Protein 1E3I (pdb70)

B-factor: mean 27.37, std 9.39, range [6.97, 56.11]

Nearest PDB structures (foldseek):
  1e3i-assembly1_B  TM=9.984E-01  e=9.859E-83  Mus musculus
  1e3l-assembly1_B  TM=9.983E-01  e=1.122E-79  Mus musculus
  1u3w-assembly1_B  TM=9.673E-01  e=2.196E-55  Homo sapiens
  8adh-assembly1_A  TM=9.679E-01  e=8.438E-55  Equus caballus
  1a72-assembly1_A-2  TM=9.686E-01  e=1.497E-53  Equus caballus

Foldseek 3Di:
DAAQAWDWFWFWKDQAAPDFTDTATKTFGHEAPQKFKWQWFKFWDDVLQVVQNHPVDDHDPGAQGGFQFKTFTNQYHPPDDVHGGLFIKAFALAFQPCPDPQNPDLQFLHDPVWDDDQCLFHTLQDDPVRAHRIDGPNDGHTYTSQHRSRISMGMGGNRGMAGADSPFDRLQLSCLRFQLLLQLLCQCPVQNQAAQFEEEEEDQFSNSLSVQLNNVLRHHPAYEYEYLDVVSVVLSVVSHHPHYDHCVPDPDQVLVVLCVVVVAATQEYEYPPADQSSLASQQSRFHFQAREYEYRDHPDSDYDDDPVRVVRHYYYYYDDSSRDNPHVCSNVVSVCVVVVSDDSVSNEDEEEESNCVSVSVVCVVVPVHRIYMYGD/DDWDWWWFWKAAAAPDGTDIATKTFAAEAPQKFKWQFFKFWDDVLQVCQNHPVDDHDPGAQGGFQFKTFTCQYHPPDDQHGGLFIKAFALAFQPVPDDQNVDPVFLHDPQWDDPQRLQHTLQDAPVRAARIDGPNDGHTYTSQGSNRISMHMGGNRGMAGADSPFDRQQLSCLRFQLLLLLLCQCPPQVAAAQFEEEFEDQFSNSLSVLLNNVLNHHPAYEYEDLDPVSVVLSVVRHHPHYYHCVPDPDRVLVVLCVVVVAAGQEYEYPPADQSSLVSQLSRAHFQAREYEYRDHPDSDYDDDPVRVVRHYYYYYTDSSRDNPHVCSNVVSVCVVVPVDDSVSQEDEEEASNCNVVSVVCVVVVNHRIYMYGD

Organism: Mus musculus (NCBI:txid10090)

InterPro domains:
  IPR002328 Alcohol dehydrogenase, zinc-type, conserved site [PS00059] (67-81)
  IPR011032 GroES-like superfamily [SSF50129] (3-190)
  IPR011032 GroES-like superfamily [SSF50129] (327-377)
  IPR013149 Alcohol dehydrogenase-like, C-terminal [PF00107] (208-329)
  IPR013154 Alcohol dehydrogenase-like, N-terminal [PF08240] (36-166)
  IPR036291 NAD(P)-binding domain superfamily [SSF51735] (176-325)

CATH classification: 3.90.180.10 (+1 more: 3.40.50.720)

Structure (mmCIF, N/CA/C/O backbone):
data_1E3I
#
_entry.id   1E3I
#
_cell.length_a   79.253
_cell.length_b   81.070
_cell.length_c   102.187
_cell.angle_alpha   90.00
_cell.angle_beta   90.00
_cell.angle_gamma   90.00
#
_symmetry.space_group_name_H-M   'P 21 21 21'
#
loop_
_entity.id
_entity.type
_entity.pdbx_description
1 polymer 'ALCOHOL DEHYDROGENASE, CLASS II'
2 non-polymer '1,4-DIHYDRONICOTINAMIDE ADENINE DINUCLEOTIDE'
3 non-polymer CYCLOHEXYLFORMAMIDE
4 non-polymer 'ZINC ION'
5 water water
#
loop_
_atom_site.group_PDB
_atom_site.id
_atom_site.type_symbol
_atom_site.label_atom_id
_atom_site.label_alt_id
_atom_site.label_comp_id
_atom_site.label_asym_id
_atom_site.label_entity_id
_atom_site.label_seq_id
_atom_site.pdbx_PDB_ins_code
_atom_site.Cartn_x
_atom_site.Cartn_y
_atom_site.Cartn_z
_atom_site.occupancy
_atom_site.B_iso_or_equiv
_atom_site.auth_seq_id
_atom_site.auth_comp_id
_atom_site.auth_asym_id
_atom_site.auth_atom_id
_atom_site.pdbx_PDB_model_num
ATOM 1 N N . GLY A 1 1 ? 89.031 35.444 -9.460 1.00 49.20 1 GLY A N 1
ATOM 2 C CA . GLY A 1 1 ? 88.856 36.259 -8.227 1.00 48.37 1 GLY A CA 1
ATOM 3 C C . GLY A 1 1 ? 87.910 37.411 -8.484 1.00 48.02 1 GLY A C 1
ATOM 4 O O . GLY A 1 1 ? 87.653 38.242 -7.611 1.00 47.26 1 GLY A O 1
ATOM 5 N N . THR A 1 2 ? 87.391 37.458 -9.703 1.00 47.89 2 THR A N 1
ATOM 6 C CA . THR A 1 2 ? 86.469 38.511 -10.098 1.00 47.66 2 THR A CA 1
ATOM 7 C C . THR A 1 2 ? 85.116 38.283 -9.435 1.00 48.00 2 THR A C 1
ATOM 8 O O . THR A 1 2 ? 84.714 37.146 -9.172 1.00 48.25 2 THR A O 1
ATOM 12 N N . GLN A 1 3 ? 84.429 39.387 -9.162 1.00 47.84 3 GLN A N 1
ATOM 13 C CA . GLN A 1 3 ? 83.130 39.363 -8.517 1.00 48.40 3 GLN A CA 1
ATOM 14 C C . GLN A 1 3 ? 82.100 38.585 -9.316 1.00 47.84 3 GLN A C 1
ATOM 15 O O . GLN A 1 3 ? 82.106 38.615 -10.547 1.00 48.90 3 GLN A O 1
ATOM 21 N N . GLY A 1 4 ? 81.212 37.894 -8.610 1.00 47.33 4 GLY A N 1
ATOM 22 C CA . GLY A 1 4 ? 80.170 37.127 -9.265 1.00 46.06 4 GLY A CA 1
ATOM 23 C C . GLY A 1 4 ? 80.612 35.739 -9.678 1.00 45.69 4 GLY A C 1
ATOM 24 O O . GLY A 1 4 ? 79.788 34.842 -9.853 1.00 44.82 4 GLY A O 1
ATOM 25 N N . LYS A 1 5 ? 81.918 35.557 -9.830 1.00 45.21 5 LYS A N 1
ATOM 26 C CA . LYS A 1 5 ? 82.443 34.265 -10.236 1.00 44.24 5 LYS A CA 1
ATOM 27 C C . LYS A 1 5 ? 82.962 33.480 -9.048 1.00 43.19 5 LYS A C 1
ATOM 28 O O . LYS A 1 5 ? 83.364 34.056 -8.038 1.00 43.96 5 LYS A O 1
ATOM 34 N N . VAL A 1 6 ? 82.937 32.158 -9.170 1.00 41.73 6 VAL A N 1
ATOM 35 C CA . VAL A 1 6 ? 83.430 31.282 -8.118 1.00 39.35 6 VAL A CA 1
ATOM 36 C C . VAL A 1 6 ? 84.947 31.422 -8.090 1.00 38.97 6 VAL A C 1
ATOM 37 O O . VAL A 1 6 ? 85.580 31.570 -9.135 1.00 39.04 6 VAL A O 1
ATOM 41 N N . ILE A 1 7 ? 85.527 31.390 -6.895 1.00 37.88 7 ILE A N 1
ATOM 42 C CA . ILE A 1 7 ? 86.971 31.511 -6.766 1.00 37.02 7 ILE A CA 1
ATOM 43 C C . ILE A 1 7 ? 87.610 30.187 -6.373 1.00 36.42 7 ILE A C 1
ATOM 44 O O . ILE A 1 7 ? 87.086 29.449 -5.540 1.00 36.02 7 ILE A O 1
ATOM 49 N N . LYS A 1 8 ? 88.741 29.887 -7.000 1.00 36.73 8 LYS A N 1
ATOM 50 C CA . LYS A 1 8 ? 89.491 28.679 -6.700 1.00 35.72 8 LYS A CA 1
ATOM 51 C C . LYS A 1 8 ? 90.730 29.180 -5.987 1.00 35.13 8 LYS A C 1
ATOM 52 O O . LYS A 1 8 ? 91.419 30.076 -6.481 1.00 35.13 8 LYS A O 1
ATOM 58 N N . CYS A 1 9 ? 91.004 28.626 -4.814 1.00 35.01 9 CYS A N 1
ATOM 59 C CA . CYS A 1 9 ? 92.159 29.061 -4.044 1.00 34.70 9 CYS A CA 1
ATOM 60 C C . CYS A 1 9 ? 92.549 28.007 -3.034 1.00 34.25 9 CYS A C 1
ATOM 61 O O . CYS A 1 9 ? 91.809 27.051 -2.800 1.00 35.12 9 CYS A O 1
ATOM 64 N N . LYS A 1 10 ? 93.713 28.192 -2.427 1.00 33.75 10 LYS A N 1
ATOM 65 C CA . LYS A 1 10 ? 94.196 27.249 -1.430 1.00 34.52 10 LYS A CA 1
ATOM 66 C C . LYS A 1 10 ? 93.493 27.455 -0.094 1.00 33.17 10 LYS A C 1
ATOM 67 O O . LYS A 1 10 ? 93.129 28.572 0.266 1.00 34.11 10 LYS A O 1
ATOM 73 N N . ALA A 1 11 ? 93.293 26.365 0.631 1.00 33.49 11 ALA A N 1
ATOM 74 C CA . ALA A 1 11 ? 92.637 26.424 1.926 1.00 34.10 11 ALA A CA 1
ATOM 75 C C . ALA A 1 11 ? 92.989 25.176 2.709 1.00 33.86 11 ALA A C 1
ATOM 76 O O . ALA A 1 11 ? 93.268 24.130 2.124 1.00 34.45 11 ALA A O 1
ATOM 78 N N . ALA A 1 12 ? 92.988 25.288 4.030 1.00 33.83 12 ALA A N 1
ATOM 79 C CA . ALA A 1 12 ? 93.290 24.150 4.879 1.00 34.15 12 ALA A CA 1
ATOM 80 C C . ALA A 1 12 ? 91.963 23.549 5.307 1.00 34.43 12 ALA A C 1
ATOM 81 O O . ALA A 1 12 ? 91.148 24.216 5.947 1.00 36.05 12 ALA A O 1
ATOM 83 N N . ILE A 1 13 ? 91.739 22.293 4.943 1.00 33.93 13 ILE A N 1
ATOM 84 C CA . ILE A 1 13 ? 90.498 21.626 5.299 1.00 34.73 13 ILE A CA 1
ATOM 85 C C . ILE A 1 13 ? 90.721 20.488 6.285 1.00 34.78 13 ILE A C 1
ATOM 86 O O . ILE A 1 13 ? 91.706 19.760 6.199 1.00 34.20 13 ILE A O 1
ATOM 91 N N . ALA A 1 14 ? 89.801 20.351 7.232 1.00 35.46 14 ALA A N 1
ATOM 92 C CA . ALA A 1 14 ? 89.867 19.283 8.217 1.00 35.77 14 ALA A CA 1
ATOM 93 C C . ALA A 1 14 ? 88.789 18.290 7.797 1.00 36.64 14 ALA A C 1
ATOM 94 O O . ALA A 1 14 ? 87.619 18.452 8.142 1.00 37.26 14 ALA A O 1
ATOM 96 N N . TRP A 1 15 ? 89.178 17.273 7.034 1.00 37.88 15 TRP A N 1
ATOM 97 C CA . TRP A 1 15 ? 88.211 16.288 6.566 1.00 38.15 15 TRP A CA 1
ATOM 98 C C . TRP A 1 15 ? 87.567 15.495 7.693 1.00 38.84 15 TRP A C 1
ATOM 99 O O . TRP A 1 15 ? 86.462 14.978 7.538 1.00 39.96 15 TRP A O 1
ATOM 110 N N . LYS A 1 16 ? 88.253 15.404 8.827 1.00 39.73 16 LYS A N 1
ATOM 111 C CA . LYS A 1 16 ? 87.717 14.700 9.987 1.00 41.47 16 LYS A CA 1
ATOM 112 C C . LYS A 1 16 ? 88.532 14.961 11.245 1.00 42.76 16 LYS A C 1
ATOM 113 O O . LYS A 1 16 ? 89.657 15.459 11.183 1.00 43.54 16 LYS A O 1
ATOM 119 N N . THR A 1 17 ? 87.944 14.617 12.385 1.00 44.15 17 THR A N 1
ATOM 120 C CA . THR A 1 17 ? 88.567 14.825 13.686 1.00 45.56 17 THR A CA 1
ATOM 121 C C . THR A 1 17 ? 89.938 14.184 13.832 1.00 46.18 17 THR A C 1
ATOM 122 O O . THR A 1 17 ? 90.380 13.418 12.975 1.00 46.21 17 THR A O 1
ATOM 126 N N . GLY A 1 18 ? 90.596 14.510 14.940 1.00 46.53 18 GLY A N 1
ATOM 127 C CA . GLY A 1 18 ? 91.912 13.977 15.238 1.00 47.90 18 GLY A CA 1
ATOM 128 C C . GLY A 1 18 ? 92.830 13.815 14.045 1.00 48.33 18 GLY A C 1
ATOM 129 O O . GLY A 1 18 ? 93.598 12.859 13.985 1.00 48.66 18 GLY A O 1
ATOM 130 N N . SER A 1 19 ? 92.914 14.692 13.046 1.00 48.34 19 SER A N 1
ATOM 131 C CA . SER A 1 19 ? 93.754 14.616 11.858 1.00 48.08 19 SER A CA 1
ATOM 132 C C . SER A 1 19 ? 94.330 15.975 11.481 1.00 48.28 19 SER A C 1
ATOM 133 O O . SER A 1 19 ? 93.730 17.013 11.756 1.00 49.64 19 SER A O 1
ATOM 136 N N . PRO A 1 20 ? 95.425 15.825 10.881 1.00 47.17 20 PRO A N 1
ATOM 137 C CA . PRO A 1 20 ? 96.065 17.075 10.468 1.00 45.84 20 PRO A CA 1
ATOM 138 C C . PRO A 1 20 ? 95.325 17.688 9.287 1.00 45.56 20 PRO A C 1
ATOM 139 O O . PRO A 1 20 ? 94.717 16.976 8.490 1.00 46.06 20 PRO A O 1
ATOM 143 N N . LEU A 1 21 ? 95.316 19.223 9.191 1.00 43.71 21 LEU A N 1
ATOM 144 C CA . LEU A 1 21 ? 94.634 19.916 8.107 1.00 41.96 21 LEU A CA 1
ATOM 145 C C . LEU A 1 21 ? 95.283 19.628 6.756 1.00 41.32 21 LEU A C 1
ATOM 146 O O . LEU A 1 21 ? 96.503 19.481 6.665 1.00 40.55 21 LEU A O 1
ATOM 151 N N . CYS A 1 22 ? 94.464 19.549 5.710 1.00 40.91 22 CYS A N 1
ATOM 152 C CA . CYS A 1 22 ? 94.963 19.282 4.361 1.00 40.56 22 CYS A CA 1
ATOM 153 C C . CYS A 1 22 ? 94.865 20.506 3.458 1.00 39.89 22 CYS A C 1
ATOM 154 O O . CYS A 1 22 ? 93.800 21.116 3.336 1.00 40.35 22 CYS A O 1
ATOM 157 N N . ILE A 1 23 ? 95.979 20.863 2.827 1.00 38.74 23 ILE A N 1
ATOM 158 C CA . ILE A 1 23 ? 95.998 21.999 1.916 1.00 39.02 23 ILE A CA 1
ATOM 159 C C . ILE A 1 23 ? 95.313 21.569 0.625 1.00 40.17 23 ILE A C 1
ATOM 160 O O . ILE A 1 23 ? 95.870 20.798 -0.157 1.00 40.62 23 ILE A O 1
ATOM 165 N N . GLU A 1 24 ? 94.103 22.070 0.410 1.00 40.23 24 GLU A N 1
ATOM 166 C CA . GLU A 1 24 ? 93.330 21.728 -0.774 1.00 39.45 24 GLU A CA 1
ATOM 167 C C . GLU A 1 24 ? 93.044 22.959 -1.616 1.00 40.06 24 GLU A C 1
ATOM 168 O O . GLU A 1 24 ? 93.272 24.094 -1.186 1.00 39.35 24 GLU A O 1
ATOM 174 N N . GLU A 1 25 ? 92.553 22.722 -2.828 1.00 40.48 25 GLU A N 1
ATOM 175 C CA . GLU A 1 25 ? 92.167 23.804 -3.718 1.00 41.30 25 GLU A CA 1
ATOM 176 C C . GLU A 1 25 ? 90.651 23.770 -3.649 1.00 41.12 25 GLU A C 1
ATOM 177 O O . GLU A 1 25 ? 90.037 22.787 -4.066 1.00 41.54 25 GLU A O 1
ATOM 183 N N . ILE A 1 26 ? 90.042 24.822 -3.113 1.00 40.68 26 ILE A N 1
ATOM 184 C CA . ILE A 1 26 ? 88.591 24.841 -2.996 1.00 41.01 26 ILE A CA 1
ATOM 185 C C . ILE A 1 26 ? 87.927 25.899 -3.858 1.00 40.57 26 ILE A C 1
ATOM 186 O O . ILE A 1 26 ? 88.583 26.796 -4.391 1.00 41.06 26 ILE A O 1
ATOM 191 N N . GLU A 1 27 ? 86.613 25.772 -3.997 1.00 40.43 27 GLU A N 1
ATOM 192 C CA . GLU A 1 27 ? 85.824 26.711 -4.772 1.00 39.10 27 GLU A CA 1
ATOM 193 C C . GLU A 1 27 ? 85.057 27.559 -3.772 1.00 37.91 27 GLU A C 1
ATOM 194 O O . GLU A 1 27 ? 84.269 27.036 -2.983 1.00 38.05 27 GLU A O 1
ATOM 200 N N . VAL A 1 28 ? 85.301 28.862 -3.790 1.00 36.25 28 VAL A N 1
ATOM 201 C CA . VAL A 1 28 ? 84.607 29.767 -2.886 1.00 34.82 28 VAL A CA 1
ATOM 202 C C . VAL A 1 28 ? 83.532 30.506 -3.668 1.00 34.96 28 VAL A C 1
ATOM 203 O O . VAL A 1 28 ? 83.834 31.384 -4.474 1.00 36.52 28 VAL A O 1
ATOM 207 N N . SER A 1 29 ? 82.278 30.138 -3.430 1.00 33.51 29 SER A N 1
ATOM 208 C CA . SER A 1 29 ? 81.153 30.764 -4.114 1.00 33.30 29 SER A CA 1
ATOM 209 C C . SER A 1 29 ? 81.108 32.263 -3.832 1.00 33.21 29 SER A C 1
ATOM 210 O O . SER A 1 29 ? 81.715 32.749 -2.870 1.00 32.74 29 SER A O 1
ATOM 213 N N . PRO A 1 30 ? 80.409 33.022 -4.689 1.00 32.44 30 PRO A N 1
ATOM 214 C CA . PRO A 1 30 ? 80.306 34.468 -4.485 1.00 31.24 30 PRO A CA 1
ATOM 215 C C . PRO A 1 30 ? 79.339 34.729 -3.331 1.00 30.43 30 PRO A C 1
ATOM 216 O O . PRO A 1 30 ? 78.505 33.881 -3.002 1.00 29.66 30 PRO A O 1
ATOM 220 N N . PRO A 1 31 ? 79.440 35.902 -2.697 1.00 29.33 31 PRO A N 1
ATOM 221 C CA . PRO A 1 31 ? 78.558 36.234 -1.576 1.00 29.17 31 PRO A CA 1
ATOM 222 C C . PRO A 1 31 ? 77.098 36.453 -1.967 1.00 28.84 31 PRO A C 1
ATOM 223 O O . PRO A 1 31 ? 76.807 37.078 -2.985 1.00 28.53 31 PRO A O 1
ATOM 227 N N . LYS A 1 32 ? 76.184 35.935 -1.155 1.00 27.72 32 LYS A N 1
ATOM 228 C CA . LYS A 1 32 ? 74.765 36.128 -1.411 1.00 28.15 32 LYS A CA 1
ATOM 229 C C . LYS A 1 32 ? 74.365 37.406 -0.679 1.00 27.28 32 LYS A C 1
ATOM 230 O O . LYS A 1 32 ? 75.237 38.147 -0.222 1.00 25.51 32 LYS A O 1
ATOM 236 N N . ALA A 1 33 ? 73.065 37.671 -0.570 1.00 26.29 33 ALA A N 1
ATOM 237 C CA . ALA A 1 33 ? 72.590 38.877 0.100 1.00 26.14 33 ALA A CA 1
ATOM 238 C C . ALA A 1 33 ? 73.081 38.973 1.544 1.00 25.50 33 ALA A C 1
ATOM 239 O O . ALA A 1 33 ? 73.015 38.002 2.297 1.00 24.11 33 ALA A O 1
ATOM 241 N N . CYS A 1 34 ? 73.571 40.150 1.919 1.00 25.29 34 CYS A N 1
ATOM 242 C CA . CYS A 1 34 ? 74.061 40.398 3.269 1.00 26.56 34 CYS A CA 1
ATOM 243 C C . CYS A 1 34 ? 75.339 39.629 3.616 1.00 25.70 34 CYS A C 1
ATOM 244 O O . CYS A 1 34 ? 75.621 39.373 4.787 1.00 26.36 34 CYS A O 1
ATOM 247 N N . GLU A 1 35 ? 76.108 39.260 2.598 1.00 23.44 35 GLU A N 1
ATOM 248 C CA . GLU A 1 35 ? 77.359 38.548 2.819 1.00 22.67 35 GLU A CA 1
ATOM 249 C C . GLU A 1 35 ? 78.484 39.340 2.178 1.00 22.44 35 GLU A C 1
ATOM 250 O O . GLU A 1 35 ? 78.244 40.201 1.332 1.00 23.25 35 GLU A O 1
ATOM 256 N N . VAL A 1 36 ? 79.709 39.056 2.600 1.00 21.15 36 VAL A N 1
ATOM 257 C CA . VAL A 1 36 ? 80.879 39.730 2.063 1.00 20.76 36 VAL A CA 1
ATOM 258 C C . VAL A 1 36 ? 81.976 38.700 1.834 1.00 21.75 36 VAL A C 1
ATOM 259 O O . VAL A 1 36 ? 82.255 37.877 2.710 1.00 21.88 36 VAL A O 1
ATOM 263 N N . ARG A 1 37 ? 82.576 38.722 0.648 1.00 21.34 37 ARG A N 1
ATOM 264 C CA . ARG A 1 37 ? 83.657 37.793 0.370 1.00 21.92 37 ARG A CA 1
ATOM 265 C C . ARG A 1 37 ? 84.946 38.540 0.632 1.00 22.15 37 ARG A C 1
ATOM 266 O O . ARG A 1 37 ? 85.174 39.630 0.103 1.00 21.70 37 ARG A O 1
ATOM 274 N N . ILE A 1 38 ? 85.791 37.941 1.455 1.00 23.71 38 ILE A N 1
ATOM 275 C CA . ILE A 1 38 ? 87.035 38.566 1.850 1.00 24.26 38 ILE A CA 1
ATOM 276 C C . ILE A 1 38 ? 88.269 37.809 1.389 1.00 24.52 38 ILE A C 1
ATOM 277 O O . ILE A 1 38 ? 88.272 36.577 1.325 1.00 23.94 38 ILE A O 1
ATOM 282 N N . GLN A 1 39 ? 89.310 38.561 1.054 1.00 25.91 39 GLN A N 1
ATOM 283 C CA . GLN A 1 39 ? 90.580 37.960 0.687 1.00 26.06 39 GLN A CA 1
ATOM 284 C C . GLN A 1 39 ? 91.308 37.987 2.023 1.00 25.45 39 GLN A C 1
ATOM 285 O O . GLN A 1 39 ? 91.613 39.063 2.544 1.00 26.01 39 GLN A O 1
ATOM 291 N N . VAL A 1 40 ? 91.551 36.817 2.597 1.00 24.93 40 VAL A N 1
ATOM 292 C CA . VAL A 1 40 ? 92.247 36.749 3.870 1.00 24.76 40 VAL A CA 1
ATOM 293 C C . VAL A 1 40 ? 93.724 37.053 3.642 1.00 24.54 40 VAL A C 1
ATOM 294 O O . VAL A 1 40 ? 94.397 36.351 2.889 1.00 25.60 40 VAL A O 1
ATOM 298 N N . ILE A 1 41 ? 94.218 38.108 4.283 1.00 22.56 41 ILE A N 1
ATOM 299 C CA . ILE A 1 41 ? 95.615 38.507 4.145 1.00 22.90 41 ILE A CA 1
ATOM 300 C C . ILE A 1 41 ? 96.498 37.780 5.153 1.00 21.41 41 ILE A C 1
ATOM 301 O O . ILE A 1 41 ? 97.544 37.233 4.794 1.00 21.48 41 ILE A O 1
ATOM 306 N N . ALA A 1 42 ? 96.074 37.781 6.414 1.00 20.48 42 ALA A N 1
ATOM 307 C CA . ALA A 1 42 ? 96.825 37.122 7.479 1.00 19.30 42 ALA A CA 1
ATOM 308 C C . ALA A 1 42 ? 95.862 36.445 8.443 1.00 18.57 42 ALA A C 1
ATOM 309 O O . ALA A 1 42 ? 94.775 36.956 8.706 1.00 17.11 42 ALA A O 1
ATOM 311 N N . THR A 1 43 ? 96.259 35.288 8.960 1.00 19.15 43 THR A N 1
ATOM 312 C CA . THR A 1 43 ? 95.420 34.556 9.900 1.00 18.57 43 THR A CA 1
ATOM 313 C C . THR A 1 43 ? 96.289 33.831 10.931 1.00 19.51 43 THR A C 1
ATOM 314 O O . THR A 1 43 ? 97.406 33.401 10.624 1.00 19.04 43 THR A O 1
ATOM 318 N N . CYS A 1 44 ? 95.785 33.717 12.158 1.00 20.74 44 CYS A N 1
ATOM 319 C CA . CYS A 1 44 ? 96.509 33.030 13.222 1.00 20.96 44 CYS A CA 1
ATOM 320 C C . CYS A 1 44 ? 95.750 31.781 13.609 1.00 21.78 44 CYS A C 1
ATOM 321 O O . CYS A 1 44 ? 94.585 31.625 13.265 1.00 23.60 44 CYS A O 1
ATOM 324 N N . VAL A 1 45 ? 96.417 30.890 14.329 1.00 22.82 45 VAL A N 1
ATOM 325 C CA . VAL A 1 45 ? 95.769 29.677 14.796 1.00 23.68 45 VAL A CA 1
ATOM 326 C C . VAL A 1 45 ? 95.444 29.892 16.266 1.00 23.93 45 VAL A C 1
ATOM 327 O O . VAL A 1 45 ? 96.323 30.216 17.067 1.00 24.58 45 VAL A O 1
ATOM 331 N N . CYS A 1 46 ? 93.971 29.881 16.613 1.00 24.04 46 CYS A N 1
ATOM 332 C CA . CYS A 1 46 ? 93.521 30.037 17.985 1.00 23.92 46 CYS A CA 1
ATOM 333 C C . CYS A 1 46 ? 93.224 28.655 18.554 1.00 23.94 46 CYS A C 1
ATOM 334 O O . CYS A 1 46 ? 92.836 27.749 17.818 1.00 24.92 46 CYS A O 1
ATOM 337 N N . PRO A 1 47 ? 93.612 28.325 19.864 1.00 24.48 47 PRO A N 1
ATOM 338 C CA . PRO A 1 47 ? 93.336 27.008 20.445 1.00 25.05 47 PRO A CA 1
ATOM 339 C C . PRO A 1 47 ? 91.930 26.489 20.160 1.00 24.94 47 PRO A C 1
ATOM 340 O O . PRO A 1 47 ? 91.700 25.283 20.170 1.00 25.55 47 PRO A O 1
ATOM 344 N N . THR A 1 48 ? 90.991 27.392 19.890 1.00 23.33 48 THR A N 1
ATOM 345 C CA . THR A 1 48 ? 89.624 26.969 19.607 1.00 23.14 48 THR A CA 1
ATOM 346 C C . THR A 1 48 ? 89.541 26.255 18.263 1.00 23.42 48 THR A C 1
ATOM 347 O O . THR A 1 48 ? 88.675 25.403 18.057 1.00 23.63 48 THR A O 1
ATOM 351 N N . ASP A 1 49 ? 90.441 26.600 17.348 1.00 22.47 49 ASP A N 1
ATOM 352 C CA . ASP A 1 49 ? 90.468 25.948 16.044 1.00 23.76 49 ASP A CA 1
ATOM 353 C C . ASP A 1 49 ? 90.987 24.527 16.246 1.00 25.51 49 ASP A C 1
ATOM 354 O O . ASP A 1 49 ? 90.437 23.568 15.709 1.00 25.80 49 ASP A O 1
ATOM 359 N N . ILE A 1 50 ? 92.063 24.412 17.018 1.00 26.71 50 ILE A N 1
ATOM 360 C CA . ILE A 1 50 ? 92.669 23.121 17.306 1.00 29.96 50 ILE A CA 1
ATOM 361 C C . ILE A 1 50 ? 91.652 22.275 18.053 1.00 31.25 50 ILE A C 1
ATOM 362 O O . ILE A 1 50 ? 91.435 21.110 17.723 1.00 31.43 50 ILE A O 1
ATOM 367 N N . ASN A 1 51 ? 91.028 22.880 19.059 1.00 32.94 51 ASN A N 1
ATOM 368 C CA . ASN A 1 51 ? 90.017 22.206 19.860 1.00 35.39 51 ASN A CA 1
ATOM 369 C C . ASN A 1 51 ? 89.018 21.458 18.988 1.00 35.68 51 ASN A C 1
ATOM 370 O O . ASN A 1 51 ? 88.591 20.361 19.333 1.00 38.42 51 ASN A O 1
ATOM 375 N N . ALA A 1 52 ? 88.657 22.056 17.858 1.00 35.68 52 ALA A N 1
ATOM 376 C CA . ALA A 1 52 ? 87.702 21.452 16.939 1.00 36.17 52 ALA A CA 1
ATOM 377 C C . ALA A 1 52 ? 88.185 20.118 16.368 1.00 36.19 52 ALA A C 1
ATOM 378 O O . ALA A 1 52 ? 87.374 19.279 15.979 1.00 36.11 52 ALA A O 1
ATOM 380 N N . THR A 1 53 ? 89.500 19.923 16.315 1.00 38.18 53 THR A N 1
ATOM 381 C CA . THR A 1 53 ? 90.060 18.682 15.783 1.00 40.32 53 THR A CA 1
ATOM 382 C C . THR A 1 53 ? 90.231 17.634 16.879 1.00 41.45 53 THR A C 1
ATOM 383 O O . THR A 1 53 ? 90.862 16.599 16.667 1.00 42.31 53 THR A O 1
ATOM 387 N N . ASP A 1 54 ? 89.663 17.905 18.048 1.00 42.38 54 ASP A N 1
ATOM 388 C CA . ASP A 1 54 ? 89.761 16.989 19.178 1.00 44.22 54 ASP A CA 1
ATOM 389 C C . ASP A 1 54 ? 88.611 15.979 19.177 1.00 45.30 54 ASP A C 1
ATOM 390 O O . ASP A 1 54 ? 87.443 16.355 19.259 1.00 45.83 54 ASP A O 1
ATOM 395 N N . PRO A 1 55 ? 88.934 14.679 19.073 1.00 46.54 55 PRO A N 1
ATOM 396 C CA . PRO A 1 55 ? 87.924 13.613 19.062 1.00 46.98 55 PRO A CA 1
ATOM 397 C C . PRO A 1 55 ? 87.001 13.667 20.277 1.00 47.28 55 PRO A C 1
ATOM 398 O O . PRO A 1 55 ? 85.813 13.361 20.185 1.00 48.83 55 PRO A O 1
ATOM 402 N N . LYS A 1 56 ? 87.560 14.062 21.414 1.00 47.34 56 LYS A N 1
ATOM 403 C CA . LYS A 1 56 ? 86.807 14.162 22.659 1.00 47.43 56 LYS A CA 1
ATOM 404 C C . LYS A 1 56 ? 85.764 15.281 22.616 1.00 47.17 56 LYS A C 1
ATOM 405 O O . LYS A 1 56 ? 84.833 15.302 23.424 1.00 47.56 56 LYS A O 1
ATOM 411 N N . LYS A 1 57 ? 85.921 16.209 21.676 1.00 46.32 57 LYS A N 1
ATOM 412 C CA . LYS A 1 57 ? 84.999 17.338 21.551 1.00 45.31 57 LYS A CA 1
ATOM 413 C C . LYS A 1 57 ? 84.050 17.196 20.363 1.00 45.16 57 LYS A C 1
ATOM 414 O O . LYS A 1 57 ? 84.351 16.494 19.398 1.00 44.98 57 LYS A O 1
ATOM 420 N N . LYS A 1 58 ? 82.903 17.867 20.443 1.00 45.02 58 LYS A N 1
ATOM 421 C CA . LYS A 1 58 ? 81.913 17.838 19.367 1.00 44.75 58 LYS A CA 1
ATOM 422 C C . LYS A 1 58 ? 82.337 18.791 18.259 1.00 43.88 58 LYS A C 1
ATOM 423 O O . LYS A 1 58 ? 82.801 19.898 18.531 1.00 44.75 58 LYS A O 1
ATOM 429 N N . ALA A 1 59 ? 82.168 18.366 17.011 1.00 42.15 59 ALA A N 1
ATOM 430 C CA . ALA A 1 59 ? 82.537 19.201 15.871 1.00 40.27 59 ALA A CA 1
ATOM 431 C C . ALA A 1 59 ? 81.900 18.693 14.580 1.00 39.65 59 ALA A C 1
ATOM 432 O O . ALA A 1 59 ? 81.357 17.586 14.535 1.00 39.36 59 ALA A O 1
ATOM 434 N N . LEU A 1 60 ? 81.967 19.510 13.533 1.00 37.93 60 LEU A N 1
ATOM 435 C CA . LEU A 1 60 ? 81.403 19.146 12.241 1.00 36.45 60 LEU A CA 1
ATOM 436 C C . LEU A 1 60 ? 82.509 19.047 11.198 1.00 36.21 60 LEU A C 1
ATOM 437 O O . LEU A 1 60 ? 83.449 19.845 11.200 1.00 34.76 60 LEU A O 1
ATOM 442 N N . PHE A 1 61 ? 82.391 18.060 10.313 1.00 36.27 61 PHE A N 1
ATOM 443 C CA . PHE A 1 61 ? 83.380 17.830 9.262 1.00 35.43 61 PHE A CA 1
ATOM 444 C C . PHE A 1 61 ? 82.714 17.451 7.943 1.00 35.47 61 PHE A C 1
ATOM 445 O O . PHE A 1 61 ? 81.614 16.898 7.933 1.00 36.24 61 PHE A O 1
ATOM 453 N N . PRO A 1 62 ? 83.363 17.768 6.811 1.00 35.18 62 PRO A N 1
ATOM 454 C CA . PRO A 1 62 ? 84.648 18.468 6.738 1.00 34.52 62 PRO A CA 1
ATOM 455 C C . PRO A 1 62 ? 84.399 19.948 6.995 1.00 33.43 62 PRO A C 1
ATOM 456 O O . PRO A 1 62 ? 83.287 20.437 6.781 1.00 33.00 62 PRO A O 1
ATOM 460 N N . VAL A 1 63 ? 85.425 20.664 7.439 1.00 32.54 63 VAL A N 1
ATOM 461 C CA . VAL A 1 63 ? 85.251 22.078 7.735 1.00 29.74 63 VAL A CA 1
ATOM 462 C C . VAL A 1 63 ? 86.491 22.925 7.511 1.00 29.16 63 VAL A C 1
ATOM 463 O O . VAL A 1 63 ? 87.624 22.454 7.656 1.00 28.85 63 VAL A O 1
ATOM 467 N N . VAL A 1 64 ? 86.260 24.180 7.142 1.00 27.74 64 VAL A N 1
ATOM 468 C CA . VAL A 1 64 ? 87.342 25.128 6.948 1.00 26.38 64 VAL A CA 1
ATOM 469 C C . VAL A 1 64 ? 87.435 25.880 8.270 1.00 26.75 64 VAL A C 1
ATOM 470 O O . VAL A 1 64 ? 86.656 26.799 8.526 1.00 28.22 64 VAL A O 1
ATOM 474 N N . LEU A 1 65 ? 88.373 25.471 9.117 1.00 25.72 65 LEU A N 1
ATOM 475 C CA . LEU A 1 65 ? 88.556 26.104 10.417 1.00 25.49 65 LEU A CA 1
ATOM 476 C C . LEU A 1 65 ? 89.146 27.508 10.293 1.00 24.88 65 LEU A C 1
ATOM 477 O O . LEU A 1 65 ? 89.252 28.048 9.191 1.00 26.37 65 LEU A O 1
ATOM 482 N N . GLY A 1 66 ? 89.523 28.089 11.433 1.00 23.66 66 GLY A N 1
ATOM 483 C CA . GLY A 1 66 ? 90.102 29.424 11.450 1.00 21.46 66 GLY A CA 1
ATOM 484 C C . GLY A 1 66 ? 89.080 30.537 11.649 1.00 19.58 66 GLY A C 1
ATOM 485 O O . GLY A 1 66 ? 88.025 30.525 11.018 1.00 18.14 66 GLY A O 1
ATOM 486 N N . HIS A 1 67 ? 89.380 31.496 12.525 1.00 16.78 67 HIS A N 1
ATOM 487 C CA . HIS A 1 67 ? 88.463 32.611 12.762 1.00 18.04 67 HIS A CA 1
ATOM 488 C C . HIS A 1 67 ? 89.149 33.896 13.224 1.00 18.04 67 HIS A C 1
ATOM 489 O O . HIS A 1 67 ? 88.484 34.905 13.435 1.00 19.66 67 HIS A O 1
ATOM 496 N N . GLU A 1 68 ? 90.471 33.856 13.386 1.00 20.07 68 GLU A N 1
ATOM 497 C CA . GLU A 1 68 ? 91.238 35.034 13.794 1.00 18.87 68 GLU A CA 1
ATOM 498 C C . GLU A 1 68 ? 92.038 35.485 12.576 1.00 19.52 68 GLU A C 1
ATOM 499 O O . GLU A 1 68 ? 93.019 34.841 12.204 1.00 17.89 68 GLU A O 1
ATOM 505 N N . CYS A 1 69 ? 91.627 36.591 11.957 1.00 16.49 69 CYS A N 1
ATOM 506 C CA . CYS A 1 69 ? 92.306 37.064 10.761 1.00 17.90 69 CYS A CA 1
ATOM 507 C C . CYS A 1 69 ? 91.927 38.490 10.388 1.00 16.26 69 CYS A C 1
ATOM 508 O O . CYS A 1 69 ? 91.101 39.126 11.038 1.00 13.65 69 CYS A O 1
ATOM 511 N N . ALA A 1 70 ? 92.534 38.968 9.310 1.00 16.53 70 ALA A N 1
ATOM 512 C CA . ALA A 1 70 ? 92.274 40.300 8.780 1.00 16.56 70 ALA A CA 1
ATOM 513 C C . ALA A 1 70 ? 92.456 40.178 7.266 1.00 18.31 70 ALA A C 1
ATOM 514 O O . ALA A 1 70 ? 93.247 39.352 6.797 1.00 19.41 70 ALA A O 1
ATOM 516 N N . GLY A 1 71 ? 91.719 40.976 6.502 1.00 17.44 71 GLY A N 1
ATOM 517 C CA . GLY A 1 71 ? 91.836 40.891 5.061 1.00 18.70 71 GLY A CA 1
ATOM 518 C C . GLY A 1 71 ? 91.266 42.074 4.302 1.00 21.69 71 GLY A C 1
ATOM 519 O O . GLY A 1 71 ? 91.025 43.147 4.865 1.00 21.19 71 GLY A O 1
ATOM 520 N N . ILE A 1 72 ? 91.050 41.862 3.009 1.00 21.18 72 ILE A N 1
ATOM 521 C CA . ILE A 1 72 ? 90.526 42.897 2.129 1.00 22.87 72 ILE A CA 1
ATOM 522 C C . ILE A 1 72 ? 89.261 42.406 1.443 1.00 24.41 72 ILE A C 1
ATOM 523 O O . ILE A 1 72 ? 89.202 41.269 0.971 1.00 23.59 72 ILE A O 1
ATOM 528 N N . VAL A 1 73 ? 88.246 43.262 1.396 1.00 23.55 73 VAL A N 1
ATOM 529 C CA . VAL A 1 73 ? 86.987 42.896 0.755 1.00 24.09 73 VAL A CA 1
ATOM 530 C C . VAL A 1 73 ? 87.209 42.694 -0.743 1.00 25.23 73 VAL A C 1
ATOM 531 O O . VAL A 1 73 ? 87.705 43.588 -1.434 1.00 25.95 73 VAL A O 1
ATOM 535 N N . GLU A 1 74 ? 86.846 41.514 -1.236 1.00 25.58 74 GLU A N 1
ATOM 536 C CA . GLU A 1 74 ? 86.984 41.195 -2.651 1.00 28.24 74 GLU A CA 1
ATOM 537 C C . GLU A 1 74 ? 85.664 41.472 -3.370 1.00 28.68 74 GLU A C 1
ATOM 538 O O . GLU A 1 74 ? 85.657 41.876 -4.529 1.00 29.33 74 GLU A O 1
ATOM 544 N N . SER A 1 75 ? 84.548 41.252 -2.676 1.00 28.97 75 SER A N 1
ATOM 545 C CA . SER A 1 75 ? 83.228 41.511 -3.248 1.00 29.75 75 SER A CA 1
ATOM 546 C C . SER A 1 75 ? 82.128 41.382 -2.200 1.00 30.42 75 SER A C 1
ATOM 547 O O . SER A 1 75 ? 82.281 40.676 -1.201 1.00 29.16 75 SER A O 1
ATOM 550 N N . VAL A 1 76 ? 81.017 42.073 -2.434 1.00 30.59 76 VAL A N 1
ATOM 551 C CA . VAL A 1 76 ? 79.890 42.034 -1.510 1.00 31.01 76 VAL A CA 1
ATOM 552 C C . VAL A 1 76 ? 78.619 41.556 -2.208 1.00 31.52 76 VAL A C 1
ATOM 553 O O . VAL A 1 76 ? 78.408 41.826 -3.390 1.00 31.76 76 VAL A O 1
ATOM 557 N N . GLY A 1 77 ? 77.785 40.830 -1.472 1.00 30.85 77 GLY A N 1
ATOM 558 C CA . GLY A 1 77 ? 76.553 40.323 -2.043 1.00 31.04 77 GLY A CA 1
ATOM 559 C C . GLY A 1 77 ? 75.564 41.429 -2.349 1.00 30.32 77 GLY A C 1
ATOM 560 O O . GLY A 1 77 ? 75.855 42.605 -2.129 1.00 29.51 77 GLY A O 1
ATOM 561 N N . PRO A 1 78 ? 74.384 41.081 -2.875 1.00 30.52 78 PRO A N 1
ATOM 562 C CA . PRO A 1 78 ? 73.358 42.075 -3.204 1.00 31.84 78 PRO A CA 1
ATOM 563 C C . PRO A 1 78 ? 72.858 42.779 -1.943 1.00 31.74 78 PRO A C 1
ATOM 564 O O . PRO A 1 78 ? 72.737 42.159 -0.889 1.00 31.09 78 PRO A O 1
ATOM 568 N N . GLY A 1 79 ? 72.583 44.073 -2.054 1.00 32.00 79 GLY A N 1
ATOM 569 C CA . GLY A 1 79 ? 72.082 44.821 -0.916 1.00 30.95 79 GLY A CA 1
ATOM 570 C C . GLY A 1 79 ? 73.106 45.295 0.099 1.00 30.43 79 GLY A C 1
ATOM 571 O O . GLY A 1 79 ? 72.744 45.955 1.074 1.00 31.32 79 GLY A O 1
ATOM 572 N N . VAL A 1 80 ? 74.377 44.962 -0.109 1.00 29.81 80 VAL A N 1
ATOM 573 C CA . VAL A 1 80 ? 75.423 45.385 0.822 1.00 26.88 80 VAL A CA 1
ATOM 574 C C . VAL A 1 80 ? 76.001 46.739 0.413 1.00 26.18 80 VAL A C 1
ATOM 575 O O . VAL A 1 80 ? 76.454 46.908 -0.717 1.00 25.71 80 VAL A O 1
ATOM 579 N N . THR A 1 81 ? 75.987 47.699 1.335 1.00 26.25 81 THR A N 1
ATOM 580 C CA . THR A 1 81 ? 76.509 49.035 1.051 1.00 27.90 81 THR A CA 1
ATOM 581 C C . THR A 1 81 ? 77.567 49.543 2.040 1.00 27.82 81 THR A C 1
ATOM 582 O O . THR A 1 81 ? 78.299 50.481 1.729 1.00 29.00 81 THR A O 1
ATOM 586 N N . ASN A 1 82 ? 77.651 48.938 3.223 1.00 28.43 82 ASN A N 1
ATOM 587 C CA . ASN A 1 82 ? 78.636 49.370 4.215 1.00 30.36 82 ASN A CA 1
ATOM 588 C C . ASN A 1 82 ? 80.029 48.814 3.933 1.00 29.77 82 ASN A C 1
ATOM 589 O O . ASN A 1 82 ? 81.007 49.205 4.567 1.00 30.92 82 ASN A O 1
ATOM 594 N N . PHE A 1 83 ? 80.112 47.905 2.971 1.00 29.41 83 PHE A N 1
ATOM 595 C CA . PHE A 1 83 ? 81.379 47.299 2.582 1.00 28.32 83 PHE A CA 1
ATOM 596 C C . PHE A 1 83 ? 81.497 47.367 1.062 1.00 28.62 83 PHE A C 1
ATOM 597 O O . PHE A 1 83 ? 80.494 47.275 0.353 1.00 28.39 83 PHE A O 1
ATOM 605 N N . LYS A 1 84 ? 82.719 47.546 0.570 1.00 27.83 84 LYS A N 1
ATOM 606 C CA . LYS A 1 84 ? 82.975 47.617 -0.867 1.00 27.93 84 LYS A CA 1
ATOM 607 C C . LYS A 1 84 ? 84.370 47.059 -1.127 1.00 27.90 84 LYS A C 1
ATOM 608 O O . LYS A 1 84 ? 85.228 47.101 -0.246 1.00 27.90 84 LYS A O 1
ATOM 614 N N . PRO A 1 85 ? 84.616 46.531 -2.340 1.00 27.94 85 PRO A N 1
ATOM 615 C CA . PRO A 1 85 ? 85.934 45.979 -2.657 1.00 27.68 85 PRO A CA 1
ATOM 616 C C . PRO A 1 85 ? 87.042 46.964 -2.293 1.00 27.19 85 PRO A C 1
ATOM 617 O O . PRO A 1 85 ? 86.929 48.161 -2.556 1.00 28.31 85 PRO A O 1
ATOM 621 N N . GLY A 1 86 ? 88.102 46.463 -1.668 1.00 26.49 86 GLY A N 1
ATOM 622 C CA . GLY A 1 86 ? 89.201 47.334 -1.293 1.00 25.83 86 GLY A CA 1
ATOM 623 C C . GLY A 1 86 ? 89.263 47.681 0.182 1.00 25.23 86 GLY A C 1
ATOM 624 O O . GLY A 1 86 ? 90.337 47.973 0.703 1.00 25.82 86 GLY A O 1
ATOM 625 N N . ASP A 1 87 ? 88.122 47.658 0.863 1.00 25.04 87 ASP A N 1
ATOM 626 C CA . ASP A 1 87 ? 88.103 47.974 2.286 1.00 24.71 87 ASP A CA 1
ATOM 627 C C . ASP A 1 87 ? 88.873 46.940 3.096 1.00 23.22 87 ASP A C 1
ATOM 628 O O . ASP A 1 87 ? 88.820 45.742 2.810 1.00 23.62 87 ASP A O 1
ATOM 633 N N . LYS A 1 88 ? 89.595 47.408 4.106 1.00 21.06 88 LYS A N 1
ATOM 634 C CA . LYS A 1 88 ? 90.313 46.498 4.990 1.00 21.47 88 LYS A CA 1
ATOM 635 C C . LYS A 1 88 ? 89.287 46.106 6.047 1.00 20.42 88 LYS A C 1
ATOM 636 O O . LYS A 1 88 ? 88.568 46.962 6.555 1.00 20.79 88 LYS A O 1
ATOM 642 N N . VAL A 1 89 ? 89.201 44.820 6.367 1.00 20.05 89 VAL A N 1
ATOM 643 C CA . VAL A 1 89 ? 88.236 44.363 7.359 1.00 18.11 89 VAL A CA 1
ATOM 644 C C . VAL A 1 89 ? 88.792 43.313 8.310 1.00 18.59 89 VAL A C 1
ATOM 645 O O . VAL A 1 89 ? 89.848 42.730 8.072 1.00 18.70 89 VAL A O 1
ATOM 649 N N . ILE A 1 90 ? 88.056 43.091 9.393 1.00 18.28 90 ILE A N 1
ATOM 650 C CA . ILE A 1 90 ? 88.400 42.090 10.395 1.00 18.51 90 ILE A CA 1
ATOM 651 C C . ILE A 1 90 ? 87.092 41.400 10.755 1.00 19.07 90 ILE A C 1
ATOM 652 O O . ILE A 1 90 ? 86.173 42.034 11.276 1.00 20.53 90 ILE A O 1
ATOM 657 N N . PRO A 1 91 ? 86.972 40.102 10.434 1.00 18.12 91 PRO A N 1
ATOM 658 C CA . PRO A 1 91 ? 85.752 39.362 10.752 1.00 17.74 91 PRO A CA 1
ATOM 659 C C . PRO A 1 91 ? 85.900 38.815 12.167 1.00 16.51 91 PRO A C 1
ATOM 660 O O . PRO A 1 91 ? 86.985 38.867 12.739 1.00 16.22 91 PRO A O 1
ATOM 664 N N . PHE A 1 92 ? 84.824 38.294 12.738 1.00 16.50 92 PHE A N 1
ATOM 665 C CA . PHE A 1 92 ? 84.898 37.756 14.090 1.00 15.09 92 PHE A CA 1
ATOM 666 C C . PHE A 1 92 ? 83.735 36.818 14.364 1.00 14.77 92 PHE A C 1
ATOM 667 O O . PHE A 1 92 ? 82.707 36.899 13.698 1.00 12.64 92 PHE A O 1
ATOM 675 N N . PHE A 1 93 ? 83.897 35.931 15.344 1.00 14.52 93 PHE A N 1
ATOM 676 C CA . PHE A 1 93 ? 82.847 34.977 15.677 1.00 14.05 93 PHE A CA 1
ATOM 677 C C . PHE A 1 93 ? 81.660 35.608 16.406 1.00 15.29 93 PHE A C 1
ATOM 678 O O . PHE A 1 93 ? 80.564 35.044 16.417 1.00 11.15 93 PHE A O 1
ATOM 686 N N . ALA A 1 94 ? 81.879 36.771 17.018 1.00 14.45 94 ALA A N 1
ATOM 687 C CA . ALA A 1 94 ? 80.822 37.474 17.758 1.00 14.69 94 ALA A CA 1
ATOM 688 C C . ALA A 1 94 ? 80.113 38.488 16.864 1.00 16.22 94 ALA A C 1
ATOM 689 O O . ALA A 1 94 ? 80.636 39.572 16.602 1.00 13.93 94 ALA A O 1
ATOM 691 N N . PRO A 1 95 ? 78.902 38.155 16.390 1.00 16.62 95 PRO A N 1
ATOM 692 C CA . PRO A 1 95 ? 78.181 39.089 15.525 1.00 17.53 95 PRO A CA 1
ATOM 693 C C . PRO A 1 95 ? 77.533 40.253 16.261 1.00 17.76 95 PRO A C 1
ATOM 694 O O . PRO A 1 95 ? 77.344 40.220 17.474 1.00 16.38 95 PRO A O 1
ATOM 698 N N . GLN A 1 96 ? 77.215 41.293 15.504 1.00 19.41 96 GLN A N 1
ATOM 699 C CA . GLN A 1 96 ? 76.540 42.457 16.043 1.00 20.89 96 GLN A CA 1
ATOM 700 C C . GLN A 1 96 ? 75.617 42.944 14.939 1.00 21.96 96 GLN A C 1
ATOM 701 O O . GLN A 1 96 ? 75.975 43.841 14.174 1.00 22.27 96 GLN A O 1
ATOM 707 N N . CYS A 1 97 ? 74.435 42.344 14.849 1.00 22.09 97 CYS A N 1
ATOM 708 C CA . CYS A 1 97 ? 73.482 42.734 13.821 1.00 22.50 97 CYS A CA 1
ATOM 709 C C . CYS A 1 97 ? 72.924 44.135 14.103 1.00 22.86 97 CYS A C 1
ATOM 710 O O . CYS A 1 97 ? 72.393 44.794 13.206 1.00 23.49 97 CYS A O 1
ATOM 713 N N . LYS A 1 98 ? 73.066 44.585 15.350 1.00 22.83 98 LYS A N 1
ATOM 714 C CA . LYS A 1 98 ? 72.597 45.902 15.766 1.00 22.31 98 LYS A CA 1
ATOM 715 C C . LYS A 1 98 ? 71.083 46.029 15.690 1.00 23.11 98 LYS A C 1
ATOM 716 O O . LYS A 1 98 ? 70.531 47.091 15.960 1.00 22.01 98 LYS A O 1
ATOM 722 N N . ARG A 1 99 ? 70.409 44.946 15.332 1.00 24.16 99 ARG A N 1
ATOM 723 C CA . ARG A 1 99 ? 68.962 44.992 15.188 1.00 24.71 99 ARG A CA 1
ATOM 724 C C . ARG A 1 99 ? 68.227 43.948 16.024 1.00 25.34 99 ARG A C 1
ATOM 725 O O . ARG A 1 99 ? 67.333 43.254 15.528 1.00 24.77 99 ARG A O 1
ATOM 733 N N . CYS A 1 100 ? 68.605 43.838 17.294 1.00 24.66 100 CYS A N 1
ATOM 734 C CA . CYS A 1 100 ? 67.959 42.885 18.191 1.00 24.85 100 CYS A CA 1
ATOM 735 C C . CYS A 1 100 ? 68.100 43.345 19.641 1.00 24.99 100 CYS A C 1
ATOM 736 O O . CYS A 1 100 ? 68.944 44.181 19.957 1.00 25.66 100 CYS A O 1
ATOM 739 N N . LYS A 1 101 ? 67.276 42.781 20.517 1.00 25.11 101 LYS A N 1
ATOM 740 C CA . LYS A 1 101 ? 67.286 43.132 21.932 1.00 25.61 101 LYS A CA 1
ATOM 741 C C . LYS A 1 101 ? 68.690 43.052 22.538 1.00 25.34 101 LYS A C 1
ATOM 742 O O . LYS A 1 101 ? 69.142 43.988 23.200 1.00 23.96 101 LYS A O 1
ATOM 748 N N . LEU A 1 102 ? 69.378 41.937 22.305 1.00 22.41 102 LEU A N 1
ATOM 749 C CA . LEU A 1 102 ? 70.724 41.754 22.840 1.00 21.44 102 LEU A CA 1
ATOM 750 C C . LEU A 1 102 ? 71.691 42.838 22.358 1.00 21.50 102 LEU A C 1
ATOM 751 O O . LEU A 1 102 ? 72.470 43.368 23.146 1.00 18.55 102 LEU A O 1
ATOM 756 N N . CYS A 1 103 ? 71.637 43.177 21.073 1.00 21.54 103 CYS A N 1
ATOM 757 C CA . CYS A 1 103 ? 72.522 44.208 20.533 1.00 22.44 103 CYS A CA 1
ATOM 758 C C . CYS A 1 103 ? 72.234 45.597 21.110 1.00 22.58 103 CYS A C 1
ATOM 759 O O . CYS A 1 103 ? 73.139 46.421 21.227 1.00 22.20 103 CYS A O 1
ATOM 762 N N . LEU A 1 104 ? 70.977 45.852 21.463 1.00 23.48 104 LEU A N 1
ATOM 763 C CA . LEU A 1 104 ? 70.584 47.146 22.030 1.00 24.88 104 LEU A CA 1
ATOM 764 C C . LEU A 1 104 ? 71.034 47.327 23.477 1.00 25.58 104 LEU A C 1
ATOM 765 O O . LEU A 1 104 ? 71.259 48.451 23.931 1.00 23.86 104 LEU A O 1
ATOM 770 N N . SER A 1 105 ? 71.146 46.215 24.198 1.00 26.32 105 SER A N 1
ATOM 771 C CA . SER A 1 105 ? 71.532 46.241 25.603 1.00 25.62 105 SER A CA 1
ATOM 772 C C . SER A 1 105 ? 72.981 46.623 25.854 1.00 26.10 105 SER A C 1
ATOM 773 O O . SER A 1 105 ? 73.894 46.098 25.221 1.00 27.17 105 SER A O 1
ATOM 776 N N . PRO A 1 106 ? 73.212 47.557 26.784 1.00 25.36 106 PRO A N 1
ATOM 777 C CA . PRO A 1 106 ? 74.585 47.965 27.086 1.00 25.52 106 PRO A CA 1
ATOM 778 C C . PRO A 1 106 ? 75.215 46.967 28.055 1.00 24.89 106 PRO A C 1
ATOM 779 O O . PRO A 1 106 ? 76.376 47.110 28.432 1.00 23.05 106 PRO A O 1
ATOM 783 N N . LEU A 1 107 ? 74.441 45.952 28.440 1.00 24.95 107 LEU A N 1
ATOM 784 C CA . LEU A 1 107 ? 74.899 44.937 29.393 1.00 25.57 107 LEU A CA 1
ATOM 785 C C . LEU A 1 107 ? 75.485 43.663 28.782 1.00 25.20 107 LEU A C 1
ATOM 786 O O . LEU A 1 107 ? 75.941 42.774 29.508 1.00 25.22 107 LEU A O 1
ATOM 791 N N . THR A 1 108 ? 75.475 43.564 27.458 1.00 22.99 108 THR A N 1
ATOM 792 C CA . THR A 1 108 ? 76.008 42.374 26.809 1.00 22.11 108 THR A CA 1
ATOM 793 C C . THR A 1 108 ? 76.476 42.666 25.394 1.00 21.94 108 THR A C 1
ATOM 794 O O . THR A 1 108 ? 76.106 43.680 24.808 1.00 20.26 108 THR A O 1
ATOM 798 N N . ASN A 1 109 ? 77.302 41.780 24.852 1.00 19.63 109 ASN A N 1
ATOM 799 C CA . ASN A 1 109 ? 77.772 41.949 23.485 1.00 19.26 109 ASN A CA 1
ATOM 800 C C . ASN A 1 109 ? 77.305 40.755 22.668 1.00 19.13 109 ASN A C 1
ATOM 801 O O . ASN A 1 109 ? 77.764 40.537 21.542 1.00 18.97 109 ASN A O 1
ATOM 806 N N . LEU A 1 110 ? 76.398 39.972 23.255 1.00 19.12 110 LEU A N 1
ATOM 807 C CA . LEU A 1 110 ? 75.826 38.824 22.561 1.00 19.48 110 LEU A CA 1
ATOM 808 C C . LEU A 1 110 ? 74.874 39.387 21.516 1.00 20.49 110 LEU A C 1
ATOM 809 O O . LEU A 1 110 ? 74.496 40.557 21.582 1.00 20.15 110 LEU A O 1
ATOM 814 N N . CYS A 1 111 ? 74.483 38.553 20.560 1.00 21.92 111 CYS A N 1
ATOM 815 C CA . CYS A 1 111 ? 73.582 38.973 19.489 1.00 21.98 111 CYS A CA 1
ATOM 816 C C . CYS A 1 111 ? 72.585 37.861 19.163 1.00 23.10 111 CYS A C 1
ATOM 817 O O . CYS A 1 111 ? 72.930 36.675 19.191 1.00 21.13 111 CYS A O 1
ATOM 820 N N . GLY A 1 112 ? 71.348 38.250 18.862 1.00 24.04 112 GLY A N 1
ATOM 821 C CA . GLY A 1 112 ? 70.319 37.278 18.533 1.00 27.49 112 GLY A CA 1
ATOM 822 C C . GLY A 1 112 ? 70.675 36.442 17.317 1.00 29.37 112 GLY A C 1
ATOM 823 O O . GLY A 1 112 ? 69.977 35.485 16.983 1.00 29.48 112 GLY A O 1
ATOM 824 N N . LYS A 1 113 ? 71.762 36.814 16.647 1.00 31.10 113 LYS A N 1
ATOM 825 C CA . LYS A 1 113 ? 72.232 36.098 15.472 1.00 33.86 113 LYS A CA 1
ATOM 826 C C . LYS A 1 113 ? 72.648 34.691 15.906 1.00 36.15 113 LYS A C 1
ATOM 827 O O . LYS A 1 113 ? 72.457 33.719 15.175 1.00 37.61 113 LYS A O 1
ATOM 833 N N . LEU A 1 114 ? 73.208 34.592 17.107 1.00 38.04 114 LEU A N 1
ATOM 834 C CA . LEU A 1 114 ? 73.651 33.311 17.652 1.00 40.12 114 LEU A CA 1
ATOM 835 C C . LEU A 1 114 ? 72.454 32.392 17.886 1.00 41.92 114 LEU A C 1
ATOM 836 O O . LEU A 1 114 ? 71.409 32.829 18.373 1.00 41.93 114 LEU A O 1
ATOM 841 N N . ARG A 1 115 ? 72.615 31.118 17.543 1.00 44.39 115 ARG A N 1
ATOM 842 C CA . ARG A 1 115 ? 71.544 30.138 17.701 1.00 47.10 115 ARG A CA 1
ATOM 843 C C . ARG A 1 115 ? 71.862 29.114 18.790 1.00 48.42 115 ARG A C 1
ATOM 844 O O . ARG A 1 115 ? 71.083 28.929 19.726 1.00 49.43 115 ARG A O 1
ATOM 852 N N . ASN A 1 116 ? 73.009 28.451 18.665 1.00 49.57 116 ASN A N 1
ATOM 853 C CA . ASN A 1 116 ? 73.425 27.445 19.637 1.00 50.39 116 ASN A CA 1
ATOM 854 C C . ASN A 1 116 ? 73.974 28.126 20.892 1.00 50.50 116 ASN A C 1
ATOM 855 O O . ASN A 1 116 ? 74.903 28.931 20.818 1.00 51.56 116 ASN A O 1
ATOM 860 N N . PHE A 1 117 ? 73.401 27.792 22.043 1.00 50.09 117 PHE A N 1
ATOM 861 C CA . PHE A 1 117 ? 73.822 28.385 23.307 1.00 49.02 117 PHE A CA 1
ATOM 862 C C . PHE A 1 117 ? 74.418 27.371 24.277 1.00 49.21 117 PHE A C 1
ATOM 863 O O . PHE A 1 117 ? 74.569 27.652 25.467 1.00 48.97 117 PHE A O 1
ATOM 871 N N . LYS A 1 118 ? 74.754 26.191 23.767 1.00 48.84 118 LYS A N 1
ATOM 872 C CA . LYS A 1 118 ? 75.340 25.145 24.594 1.00 48.77 118 LYS A CA 1
ATOM 873 C C . LYS A 1 118 ? 76.664 24.694 23.977 1.00 48.67 118 LYS A C 1
ATOM 874 O O . LYS A 1 118 ? 77.555 24.203 24.674 1.00 49.14 118 LYS A O 1
ATOM 880 N N . TYR A 1 119 ? 76.784 24.877 22.665 1.00 48.55 119 TYR A N 1
ATOM 881 C CA . TYR A 1 119 ? 77.991 24.520 21.926 1.00 48.18 119 TYR A CA 1
ATOM 882 C C . TYR A 1 119 ? 78.297 25.608 20.901 1.00 47.58 119 TYR A C 1
ATOM 883 O O . TYR A 1 119 ? 78.169 25.386 19.694 1.00 47.11 119 TYR A O 1
ATOM 892 N N . PRO A 1 120 ? 78.700 26.802 21.370 1.00 46.87 120 PRO A N 1
ATOM 893 C CA . PRO A 1 120 ? 79.014 27.909 20.462 1.00 46.40 120 PRO A CA 1
ATOM 894 C C . PRO A 1 120 ? 80.012 27.528 19.365 1.00 45.95 120 PRO A C 1
ATOM 895 O O . PRO A 1 120 ? 79.988 28.091 18.269 1.00 46.65 120 PRO A O 1
ATOM 899 N N . THR A 1 121 ? 80.876 26.559 19.656 1.00 45.04 121 THR A N 1
ATOM 900 C CA . THR A 1 121 ? 81.891 26.119 18.703 1.00 44.62 121 THR A CA 1
ATOM 901 C C . THR A 1 121 ? 81.338 25.494 17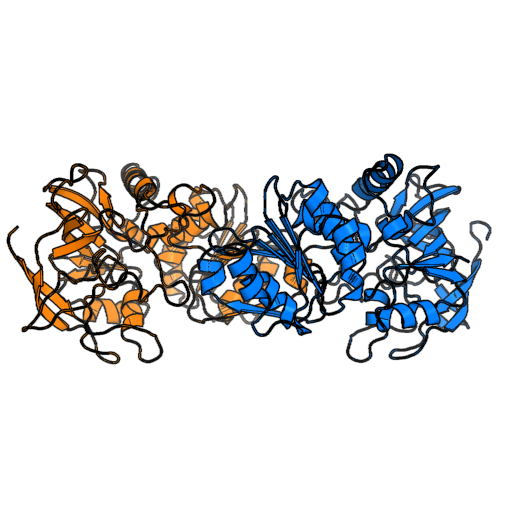.413 1.00 43.03 121 THR A C 1
ATOM 902 O O . THR A 1 121 ? 81.987 25.562 16.364 1.00 42.10 121 THR A O 1
ATOM 906 N N . ILE A 1 122 ? 80.154 24.889 17.488 1.00 42.13 122 ILE A N 1
ATOM 907 C CA . ILE A 1 122 ? 79.545 24.262 16.314 1.00 41.40 122 ILE A CA 1
ATOM 908 C C . ILE A 1 122 ? 78.449 25.120 15.692 1.00 41.27 122 ILE A C 1
ATOM 909 O O . ILE A 1 122 ? 77.730 24.665 14.799 1.00 41.83 122 ILE A O 1
ATOM 914 N N . ASP A 1 123 ? 78.315 26.354 16.171 1.00 39.89 123 ASP A N 1
ATOM 915 C CA . ASP A 1 123 ? 77.309 27.270 15.647 1.00 38.76 123 ASP A CA 1
ATOM 916 C C . ASP A 1 123 ? 77.920 28.096 14.516 1.00 37.96 123 ASP A C 1
ATOM 917 O O . ASP A 1 123 ? 79.142 28.203 14.407 1.00 37.18 123 ASP A O 1
ATOM 922 N N . GLN A 1 124 ? 77.065 28.676 13.678 1.00 37.16 124 GLN A N 1
ATOM 923 C CA . GLN A 1 124 ? 77.517 29.476 12.542 1.00 37.15 124 GLN A CA 1
ATOM 924 C C . GLN A 1 124 ? 78.405 28.604 11.645 1.00 38.06 124 GLN A C 1
ATOM 925 O O . GLN A 1 124 ? 79.447 29.049 11.165 1.00 38.01 124 GLN A O 1
ATOM 931 N N . GLU A 1 125 ? 77.981 27.360 11.428 1.00 38.81 125 GLU A N 1
ATOM 932 C CA . GLU A 1 125 ? 78.728 26.413 10.601 1.00 39.01 125 GLU A CA 1
ATOM 933 C C . GLU A 1 125 ? 78.270 26.455 9.145 1.00 39.63 125 GLU A C 1
ATOM 934 O O . GLU A 1 125 ? 78.800 25.744 8.289 1.00 39.41 125 GLU A O 1
ATOM 940 N N . LEU A 1 126 ? 77.273 27.290 8.883 1.00 39.39 126 LEU A N 1
ATOM 941 C CA . LEU A 1 126 ? 76.719 27.479 7.548 1.00 39.59 126 LEU A CA 1
ATOM 942 C C . LEU A 1 126 ? 76.238 28.922 7.511 1.00 40.49 126 LEU A C 1
ATOM 943 O O . LEU A 1 126 ? 76.149 29.574 8.554 1.00 40.73 126 LEU A O 1
ATOM 948 N N . MET A 1 127 ? 75.930 29.431 6.325 1.00 41.12 127 MET A N 1
ATOM 949 C CA . MET A 1 127 ? 75.455 30.803 6.223 1.00 42.92 127 MET A CA 1
ATOM 950 C C . MET A 1 127 ? 73.984 30.893 6.632 1.00 44.79 127 MET A C 1
ATOM 951 O O . MET A 1 127 ? 73.365 29.885 6.979 1.00 45.14 127 MET A O 1
ATOM 956 N N . GLU A 1 128 ? 73.434 32.103 6.602 1.00 46.97 128 GLU A N 1
ATOM 957 C CA . GLU A 1 128 ? 72.042 32.329 6.984 1.00 48.74 128 GLU A CA 1
ATOM 958 C C . GLU A 1 128 ? 71.075 31.323 6.366 1.00 48.08 128 GLU A C 1
ATOM 959 O O . GLU A 1 128 ? 70.313 30.665 7.075 1.00 48.29 128 GLU A O 1
ATOM 965 N N . ASP A 1 129 ? 71.110 31.210 5.043 1.00 47.98 129 ASP A N 1
ATOM 966 C CA . ASP A 1 129 ? 70.224 30.302 4.323 1.00 46.96 129 ASP A CA 1
ATOM 967 C C . ASP A 1 129 ? 70.622 28.832 4.463 1.00 46.61 129 ASP A C 1
ATOM 968 O O . ASP A 1 129 ? 70.285 28.003 3.619 1.00 45.93 129 ASP A O 1
ATOM 973 N N . ARG A 1 130 ? 71.334 28.523 5.541 1.00 45.82 130 ARG A N 1
ATOM 974 C CA . ARG A 1 130 ? 71.791 27.167 5.837 1.00 45.53 130 ARG A CA 1
ATOM 975 C C . ARG A 1 130 ? 72.461 26.428 4.682 1.00 44.26 130 ARG A C 1
ATOM 976 O O . ARG A 1 130 ? 72.170 25.260 4.424 1.00 44.28 130 ARG A O 1
ATOM 984 N N . THR A 1 131 ? 73.361 27.117 3.993 1.00 42.86 131 THR A N 1
ATOM 985 C CA . THR A 1 131 ? 74.110 26.526 2.889 1.00 40.46 131 THR A CA 1
ATOM 986 C C . THR A 1 131 ? 75.563 26.959 3.055 1.00 39.24 131 THR A C 1
ATOM 987 O O . THR A 1 131 ? 75.863 27.831 3.872 1.00 38.19 131 THR A O 1
ATOM 991 N N . SER A 1 132 ? 76.463 26.350 2.292 1.00 36.97 132 SER A N 1
ATOM 992 C CA . SER A 1 132 ? 77.877 26.690 2.384 1.00 35.88 132 SER A CA 1
ATOM 993 C C . SER A 1 132 ? 78.384 27.379 1.128 1.00 35.99 132 SER A C 1
ATOM 994 O O . SER A 1 132 ? 77.843 27.189 0.040 1.00 36.89 132 SER A O 1
ATOM 997 N N . ARG A 1 133 ? 79.423 28.190 1.292 1.00 35.08 133 ARG A N 1
ATOM 998 C CA . ARG A 1 133 ? 80.030 28.905 0.175 1.00 34.62 133 ARG A CA 1
ATOM 999 C C . ARG A 1 133 ? 81.257 28.108 -0.272 1.00 34.56 133 ARG A C 1
ATOM 1000 O O . ARG A 1 133 ? 81.869 28.412 -1.295 1.00 34.46 133 ARG A O 1
ATOM 1008 N N . PHE A 1 134 ? 81.610 27.089 0.510 1.00 34.70 134 PHE A N 1
ATOM 1009 C CA . PHE A 1 134 ? 82.783 26.261 0.240 1.00 35.15 134 PHE A CA 1
ATOM 1010 C C . PHE A 1 134 ? 82.514 24.906 -0.414 1.00 37.14 134 PHE A C 1
ATOM 1011 O O . PHE A 1 134 ? 81.614 24.168 -0.010 1.00 38.17 134 PHE A O 1
ATOM 1019 N N . THR A 1 135 ? 83.330 24.582 -1.412 1.00 38.78 135 THR A N 1
ATOM 1020 C CA . THR A 1 135 ? 83.242 23.307 -2.115 1.00 40.66 135 THR A CA 1
ATOM 1021 C C . THR A 1 135 ? 84.658 22.844 -2.430 1.00 40.81 135 THR A C 1
ATOM 1022 O O . THR A 1 135 ? 85.508 23.640 -2.835 1.00 40.23 135 THR A O 1
ATOM 1026 N N . CYS A 1 136 ? 84.912 21.558 -2.225 1.00 41.92 136 CYS A N 1
ATOM 1027 C CA . CYS A 1 136 ? 86.223 20.982 -2.499 1.00 42.38 136 CYS A CA 1
ATOM 1028 C C . CYS A 1 136 ? 86.053 19.522 -2.902 1.00 42.93 136 CYS A C 1
ATOM 1029 O O . CYS A 1 136 ? 85.540 18.710 -2.128 1.00 42.01 136 CYS A O 1
ATOM 1032 N N . LYS A 1 137 ? 86.485 19.194 -4.117 1.00 44.30 137 LYS A N 1
ATOM 1033 C CA . LYS A 1 137 ? 86.366 17.833 -4.625 1.00 45.30 137 LYS A CA 1
ATOM 1034 C C . LYS A 1 137 ? 84.901 17.409 -4.626 1.00 45.42 137 LYS A C 1
ATOM 1035 O O . LYS A 1 137 ? 84.541 16.349 -4.113 1.00 45.54 137 LYS A O 1
ATOM 1041 N N . GLY A 1 138 ? 84.059 18.264 -5.200 1.00 45.95 138 GLY A N 1
ATOM 1042 C CA . GLY A 1 138 ? 82.640 17.976 -5.283 1.00 46.39 138 GLY A CA 1
ATOM 1043 C C . GLY A 1 138 ? 81.941 17.805 -3.949 1.00 46.73 138 GLY A C 1
ATOM 1044 O O . GLY A 1 138 ? 80.787 17.384 -3.904 1.00 47.28 138 GLY A O 1
ATOM 1045 N N . ARG A 1 139 ? 82.627 18.127 -2.859 1.00 46.27 139 ARG A N 1
ATOM 1046 C CA . ARG A 1 139 ? 82.024 17.996 -1.539 1.00 45.90 139 ARG A CA 1
ATOM 1047 C C . ARG A 1 139 ? 81.722 19.360 -0.924 1.00 44.35 139 ARG A C 1
ATOM 1048 O O . ARG A 1 139 ? 82.387 20.355 -1.226 1.00 43.51 139 ARG A O 1
ATOM 1056 N N . SER A 1 140 ? 80.704 19.406 -0.073 1.00 42.62 140 SER A N 1
ATOM 1057 C CA . SER A 1 140 ? 80.330 20.648 0.585 1.00 41.02 140 SER A CA 1
ATOM 1058 C C . SER A 1 140 ? 81.122 20.719 1.890 1.00 39.57 140 SER A C 1
ATOM 1059 O O . SER A 1 140 ? 81.197 19.737 2.632 1.00 39.16 140 SER A O 1
ATOM 1062 N N . ILE A 1 141 ? 81.718 21.877 2.161 1.00 37.76 141 ILE A N 1
ATOM 1063 C CA . ILE A 1 141 ? 82.529 22.056 3.361 1.00 35.41 141 ILE A CA 1
ATOM 1064 C C . ILE A 1 141 ? 81.880 23.008 4.364 1.00 34.72 141 ILE A C 1
ATOM 1065 O O . ILE A 1 141 ? 81.366 24.063 3.991 1.00 33.58 141 ILE A O 1
ATOM 1070 N N . TYR A 1 142 ? 81.911 22.629 5.639 1.00 33.84 142 TYR A N 1
ATOM 1071 C CA . TYR A 1 142 ? 81.339 23.453 6.703 1.00 33.02 142 TYR A CA 1
ATOM 1072 C C . TYR A 1 142 ? 82.166 24.704 6.989 1.00 31.51 142 TYR A C 1
ATOM 1073 O O . TYR A 1 142 ? 83.393 24.695 6.852 1.00 31.05 142 TYR A O 1
ATOM 1082 N N . HIS A 1 143 ? 81.481 25.776 7.385 1.00 29.80 143 HIS A N 1
ATOM 1083 C CA . HIS A 1 143 ? 82.142 27.021 7.759 1.00 27.27 143 HIS A CA 1
ATOM 1084 C C . HIS A 1 143 ? 82.454 26.838 9.240 1.00 25.70 143 HIS A C 1
ATOM 1085 O O . HIS A 1 143 ? 81.975 25.887 9.858 1.00 25.05 143 HIS A O 1
ATOM 1092 N N . PHE A 1 144 ? 83.249 27.735 9.813 1.00 25.30 144 PHE A N 1
ATOM 1093 C CA . PHE A 1 144 ? 83.590 27.620 11.225 1.00 22.92 144 PHE A CA 1
ATOM 1094 C C . PHE A 1 144 ? 83.443 28.937 11.981 1.00 23.07 144 PHE A C 1
ATOM 1095 O O . PHE A 1 144 ? 84.099 29.928 11.658 1.00 22.25 144 PHE A O 1
ATOM 1103 N N . MET A 1 145 ? 82.580 28.927 12.990 1.00 22.51 145 MET A N 1
ATOM 1104 C CA . MET A 1 145 ? 82.331 30.091 13.827 1.00 22.45 145 MET A CA 1
ATOM 1105 C C . MET A 1 145 ? 82.077 31.364 13.029 1.00 20.30 145 MET A C 1
ATOM 1106 O O . MET A 1 145 ? 82.509 32.444 13.420 1.00 21.31 145 MET A O 1
ATOM 1111 N N . GLY A 1 146 ? 81.373 31.224 11.910 1.00 21.20 146 GLY A N 1
ATOM 1112 C CA . GLY A 1 146 ? 81.048 32.367 11.075 1.00 20.29 146 GLY A CA 1
ATOM 1113 C C . GLY A 1 146 ? 82.213 33.092 10.423 1.00 19.81 146 GLY A C 1
ATOM 1114 O O . GLY A 1 146 ? 82.047 34.220 9.948 1.00 18.75 146 GLY A O 1
ATOM 1115 N N . VAL A 1 147 ? 83.387 32.466 10.385 1.00 20.10 147 VAL A N 1
ATOM 1116 C CA . VAL A 1 147 ? 84.552 33.101 9.773 1.00 20.57 147 VAL A CA 1
ATOM 1117 C C . VAL A 1 147 ? 85.291 32.228 8.746 1.00 21.06 147 VAL A C 1
ATOM 1118 O O . VAL A 1 147 ? 85.328 32.566 7.561 1.00 20.19 147 VAL A O 1
ATOM 1122 N N . SER A 1 148 ? 85.872 31.118 9.205 1.00 20.72 148 SER A N 1
ATOM 1123 C CA . SER A 1 148 ? 86.628 30.209 8.339 1.00 22.00 148 SER A CA 1
ATOM 1124 C C . SER A 1 148 ? 87.732 30.967 7.612 1.00 21.74 148 SER A C 1
ATOM 1125 O O . SER A 1 148 ? 87.652 31.197 6.405 1.00 21.91 148 SER A O 1
ATOM 1128 N N . SER A 1 149 ? 88.768 31.345 8.353 1.00 20.40 149 SER A N 1
ATOM 1129 C CA . SER A 1 149 ? 89.875 32.098 7.779 1.00 21.07 149 SER A CA 1
ATOM 1130 C C . SER A 1 149 ? 91.028 31.255 7.241 1.00 22.28 149 SER A C 1
ATOM 1131 O O . SER A 1 149 ? 92.030 31.811 6.788 1.00 20.33 149 SER A O 1
ATOM 1134 N N . PHE A 1 150 ? 90.907 29.928 7.299 1.00 22.78 150 PHE A N 1
ATOM 1135 C CA . PHE A 1 150 ? 91.971 29.072 6.777 1.00 23.95 150 PHE A CA 1
ATOM 1136 C C . PHE A 1 150 ? 91.759 28.819 5.286 1.00 25.08 150 PHE A C 1
ATOM 1137 O O . PHE A 1 150 ? 91.842 27.691 4.805 1.00 26.22 150 PHE A O 1
ATOM 1145 N N . SER A 1 151 ? 91.473 29.897 4.566 1.00 25.92 151 SER A N 1
ATOM 1146 C CA . SER A 1 151 ? 91.258 29.858 3.127 1.00 25.84 151 SER A CA 1
ATOM 1147 C C . SER A 1 151 ? 91.619 31.258 2.659 1.00 26.70 151 SER A C 1
ATOM 1148 O O . SER A 1 151 ? 91.304 32.234 3.343 1.00 26.88 151 SER A O 1
ATOM 1151 N N . GLN A 1 152 ? 92.288 31.370 1.515 1.00 26.44 152 GLN A N 1
ATOM 1152 C CA . GLN A 1 152 ? 92.674 32.689 1.026 1.00 25.95 152 GLN A CA 1
ATOM 1153 C C . GLN A 1 152 ? 91.455 33.579 0.824 1.00 24.64 152 GLN A C 1
ATOM 1154 O O . GLN A 1 152 ? 91.554 34.806 0.895 1.00 23.36 152 GLN A O 1
ATOM 1160 N N . TYR A 1 153 ? 90.311 32.953 0.556 1.00 23.38 153 TYR A N 1
ATOM 1161 C CA . TYR A 1 153 ? 89.056 33.677 0.371 1.00 24.86 153 TYR A CA 1
ATOM 1162 C C . TYR A 1 153 ? 87.957 33.015 1.190 1.00 24.38 153 TYR A C 1
ATOM 1163 O O . TYR A 1 153 ? 87.816 31.789 1.185 1.00 23.89 153 TYR A O 1
ATOM 1172 N N . THR A 1 154 ? 87.192 33.829 1.910 1.00 24.12 154 THR A N 1
ATOM 1173 C CA . THR A 1 154 ? 86.090 33.319 2.713 1.00 23.66 154 THR A CA 1
ATOM 1174 C C . THR A 1 154 ? 84.920 34.283 2.599 1.00 24.44 154 THR A C 1
ATOM 1175 O O . THR A 1 154 ? 85.090 35.444 2.225 1.00 25.53 154 THR A O 1
ATOM 1179 N N . VAL A 1 155 ? 83.727 33.790 2.893 1.00 23.98 155 VAL A N 1
ATOM 1180 C CA . VAL A 1 155 ? 82.524 34.605 2.821 1.00 24.21 155 VAL A CA 1
ATOM 1181 C C . VAL A 1 155 ? 81.911 34.650 4.208 1.00 23.63 155 VAL A C 1
ATOM 1182 O O . VAL A 1 155 ? 81.689 33.611 4.837 1.00 24.08 155 VAL A O 1
ATOM 1186 N N . VAL A 1 156 ? 81.634 35.855 4.685 1.00 23.75 156 VAL A N 1
ATOM 1187 C CA . VAL A 1 156 ? 81.056 36.008 6.008 1.00 22.92 156 VAL A CA 1
ATOM 1188 C C . VAL A 1 156 ? 79.834 36.909 5.994 1.00 23.30 156 VAL A C 1
ATOM 1189 O O . VAL A 1 156 ? 79.624 37.688 5.061 1.00 24.27 156 VAL A O 1
ATOM 1193 N N . SER A 1 157 ? 79.026 36.784 7.039 1.00 21.48 157 SER A N 1
ATOM 1194 C CA . SER A 1 157 ? 77.838 37.601 7.192 1.00 20.28 157 SER A CA 1
ATOM 1195 C C . SER A 1 157 ? 78.298 39.023 7.495 1.00 20.59 157 SER A C 1
ATOM 1196 O O . SER A 1 157 ? 79.367 39.222 8.068 1.00 20.87 157 SER A O 1
ATOM 1199 N N . GLU A 1 158 ? 77.492 40.003 7.108 1.00 21.38 158 GLU A N 1
ATOM 1200 C CA . GLU A 1 158 ? 77.804 41.405 7.364 1.00 23.74 158 GLU A CA 1
ATOM 1201 C C . GLU A 1 158 ? 77.869 41.662 8.860 1.00 22.26 158 GLU A C 1
ATOM 1202 O O . GLU A 1 158 ? 78.562 42.569 9.315 1.00 23.75 158 GLU A O 1
ATOM 1208 N N . ALA A 1 159 ? 77.114 40.874 9.616 1.00 21.11 159 ALA A N 1
ATOM 1209 C CA . ALA A 1 159 ? 77.072 41.030 11.061 1.00 21.54 159 ALA A CA 1
ATOM 1210 C C . ALA A 1 159 ? 78.339 40.495 11.713 1.00 20.19 159 ALA A C 1
ATOM 1211 O O . ALA A 1 159 ? 78.572 40.724 12.900 1.00 21.53 159 ALA A O 1
ATOM 1213 N N . ASN A 1 160 ? 79.163 39.800 10.932 1.00 18.28 160 ASN A N 1
ATOM 1214 C CA . ASN A 1 160 ? 80.389 39.220 11.465 1.00 17.68 160 ASN A CA 1
ATOM 1215 C C . ASN A 1 160 ? 81.701 39.860 11.041 1.00 17.75 160 ASN A C 1
ATOM 1216 O O . ASN A 1 160 ? 82.741 39.208 11.059 1.00 18.34 160 ASN A O 1
ATOM 1221 N N . LEU A 1 161 ? 81.660 41.128 10.657 1.00 16.88 161 LEU A N 1
ATOM 1222 C CA . LEU A 1 161 ? 82.882 41.822 10.287 1.00 18.13 161 LEU A CA 1
ATOM 1223 C C . LEU A 1 161 ? 82.763 43.325 10.442 1.00 17.10 161 LEU A C 1
ATOM 1224 O O . LEU A 1 161 ? 81.667 43.886 10.459 1.00 18.46 161 LEU A O 1
ATOM 1229 N N . ALA A 1 162 ? 83.916 43.971 10.556 1.00 17.12 162 ALA A N 1
ATOM 1230 C CA . ALA A 1 162 ? 83.975 45.415 10.710 1.00 17.41 162 ALA A CA 1
ATOM 1231 C C . ALA A 1 162 ? 85.012 45.989 9.753 1.00 18.70 162 ALA A C 1
ATOM 1232 O O . ALA A 1 162 ? 86.046 45.364 9.493 1.00 18.23 162 ALA A O 1
ATOM 1234 N N . ARG A 1 163 ? 84.731 47.172 9.217 1.00 18.37 163 ARG A N 1
ATOM 1235 C CA . ARG A 1 163 ? 85.683 47.815 8.331 1.00 19.43 163 ARG A CA 1
ATOM 1236 C C . ARG A 1 163 ? 86.633 48.570 9.247 1.00 19.42 163 ARG A C 1
ATOM 1237 O O . ARG A 1 163 ? 86.199 49.258 10.176 1.00 18.79 163 ARG A O 1
ATOM 1245 N N . VAL A 1 164 ? 87.930 48.444 8.995 1.00 19.69 164 VAL A N 1
ATOM 1246 C CA . VAL A 1 164 ? 88.911 49.110 9.832 1.00 20.74 164 VAL A CA 1
ATOM 1247 C C . VAL A 1 164 ? 89.782 50.094 9.056 1.00 21.05 164 VAL A C 1
ATOM 1248 O O . VAL A 1 164 ? 89.743 50.140 7.826 1.00 19.91 164 VAL A O 1
ATOM 1252 N N . ASP A 1 165 ? 90.561 50.879 9.798 1.00 22.53 165 ASP A N 1
ATOM 1253 C CA . ASP A 1 165 ? 91.453 51.887 9.231 1.00 25.30 165 ASP A CA 1
ATOM 1254 C C . ASP A 1 165 ? 92.106 51.440 7.932 1.00 26.24 165 ASP A C 1
ATOM 1255 O O . ASP A 1 165 ? 92.660 50.340 7.851 1.00 25.51 165 ASP A O 1
ATOM 1260 N N . ASP A 1 166 ? 92.058 52.311 6.927 1.00 27.76 166 ASP A N 1
ATOM 1261 C CA . ASP A 1 166 ? 92.641 52.010 5.624 1.00 27.97 166 ASP A CA 1
ATOM 1262 C C . ASP A 1 166 ? 94.133 51.723 5.675 1.00 28.17 166 ASP A C 1
ATOM 1263 O O . ASP A 1 166 ? 94.668 51.061 4.787 1.00 27.61 166 ASP A O 1
ATOM 1268 N N . GLU A 1 167 ? 94.810 52.221 6.703 1.00 27.99 167 GLU A N 1
ATOM 1269 C CA . GLU A 1 167 ? 96.249 52.011 6.812 1.00 28.99 167 GLU A CA 1
ATOM 1270 C C . GLU A 1 167 ? 96.639 51.001 7.879 1.00 27.98 167 GLU A C 1
ATOM 1271 O O . GLU A 1 167 ? 97.790 50.956 8.315 1.00 28.91 167 GLU A O 1
ATOM 1277 N N . ALA A 1 168 ? 95.676 50.184 8.288 1.00 26.54 168 ALA A N 1
ATOM 1278 C CA . ALA A 1 168 ? 95.919 49.168 9.302 1.00 24.73 168 ALA A CA 1
ATOM 1279 C C . ALA A 1 168 ? 96.833 48.069 8.776 1.00 23.64 168 ALA A C 1
ATOM 1280 O O . ALA A 1 168 ? 96.663 47.589 7.652 1.00 24.33 168 ALA A O 1
ATOM 1282 N N . ASN A 1 169 ? 97.810 47.676 9.586 1.00 22.15 169 ASN A N 1
ATOM 1283 C CA . ASN A 1 169 ? 98.711 46.604 9.201 1.00 22.66 169 ASN A CA 1
ATOM 1284 C C . ASN A 1 169 ? 97.958 45.290 9.415 1.00 22.79 169 ASN A C 1
ATOM 1285 O O . ASN A 1 169 ? 97.865 44.789 10.537 1.00 22.81 169 ASN A O 1
ATOM 1290 N N . LEU A 1 170 ? 97.425 44.743 8.328 1.00 20.76 170 LEU A N 1
ATOM 1291 C CA . LEU A 1 170 ? 96.653 43.506 8.371 1.00 22.33 170 LEU A CA 1
ATOM 1292 C C . LEU A 1 170 ? 97.383 42.299 8.959 1.00 21.88 170 LEU A C 1
ATOM 1293 O O . LEU A 1 170 ? 96.744 41.351 9.425 1.00 20.62 170 LEU A O 1
ATOM 1298 N N . GLU A 1 171 ? 98.711 42.333 8.956 1.00 21.74 171 GLU A N 1
ATOM 1299 C CA . GLU A 1 171 ? 99.488 41.223 9.499 1.00 22.91 171 GLU A CA 1
ATOM 1300 C C . GLU A 1 171 ? 99.687 41.298 11.014 1.00 21.73 171 GLU A C 1
ATOM 1301 O O . GLU A 1 171 ? 100.379 40.461 11.600 1.00 20.97 171 GLU A O 1
ATOM 1307 N N . ARG A 1 172 ? 99.079 42.299 11.643 1.00 20.41 172 ARG A N 1
ATOM 1308 C CA . ARG A 1 172 ? 99.163 42.456 13.094 1.00 20.76 172 ARG A CA 1
ATOM 1309 C C . ARG A 1 172 ? 97.773 42.664 13.682 1.00 20.73 172 ARG A C 1
ATOM 1310 O O . ARG A 1 172 ? 97.436 42.090 14.715 1.00 22.36 172 ARG A O 1
ATOM 1318 N N . VAL A 1 173 ? 96.960 43.472 13.007 1.00 19.87 173 VAL A N 1
ATOM 1319 C CA . VAL A 1 173 ? 95.612 43.748 13.474 1.00 20.59 173 VAL A CA 1
ATOM 1320 C C . VAL A 1 173 ? 94.729 42.497 13.392 1.00 21.15 173 VAL A C 1
ATOM 1321 O O . VAL A 1 173 ? 93.646 42.441 13.979 1.00 21.46 173 VAL A O 1
ATOM 1325 N N . CYS A 1 174 ? 95.194 41.486 12.665 1.00 20.52 174 CYS A N 1
ATOM 1326 C CA . CYS A 1 174 ? 94.446 40.242 12.564 1.00 19.74 174 CYS A CA 1
ATOM 1327 C C . CYS A 1 174 ? 94.250 39.653 13.977 1.00 18.77 174 CYS A C 1
ATOM 1328 O O . CYS A 1 174 ? 93.280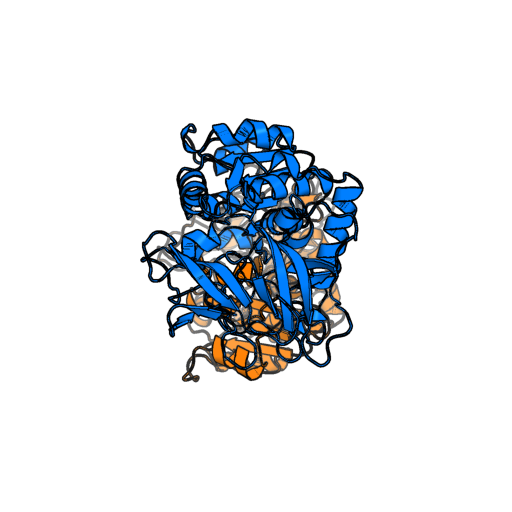 38.939 14.235 1.00 17.93 174 CYS A O 1
ATOM 1331 N N . LEU A 1 175 ? 95.166 39.977 14.888 1.00 19.34 175 LEU A N 1
ATOM 1332 C CA . LEU A 1 175 ? 95.099 39.502 16.276 1.00 19.72 175 LEU A CA 1
ATOM 1333 C C . LEU A 1 175 ? 93.838 40.024 16.967 1.00 19.59 175 LEU A C 1
ATOM 1334 O O . LEU A 1 175 ? 93.345 39.428 17.927 1.00 19.44 175 LEU A O 1
ATOM 1339 N N . ILE A 1 176 ? 93.322 41.145 16.476 1.00 17.41 176 ILE A N 1
ATOM 1340 C CA . ILE A 1 176 ? 92.112 41.742 17.023 1.00 16.22 176 ILE A CA 1
ATOM 1341 C C . ILE A 1 176 ? 90.909 40.877 16.632 1.00 13.68 176 ILE A C 1
ATOM 1342 O O . ILE A 1 176 ? 89.823 41.000 17.193 1.00 14.41 176 ILE A O 1
ATOM 1347 N N . GLY A 1 177 ? 91.121 39.985 15.672 1.00 15.93 177 GLY A N 1
ATOM 1348 C CA . GLY A 1 177 ? 90.054 39.103 15.231 1.00 13.27 177 GLY A CA 1
ATOM 1349 C C . GLY A 1 177 ? 89.542 38.201 16.340 1.00 13.11 177 GLY A C 1
ATOM 1350 O O . GLY A 1 177 ? 88.405 37.730 16.284 1.00 14.02 177 GLY A O 1
ATOM 1351 N N . CYS A 1 178 ? 90.345 37.797 17.384 1.00 14.41 178 CYS A N 1
ATOM 1352 C CA . CYS A 1 178 ? 89.892 36.958 18.493 1.00 16.33 178 CYS A CA 1
ATOM 1353 C C . CYS A 1 178 ? 90.711 36.986 19.778 1.00 16.22 178 CYS A C 1
ATOM 1354 O O . CYS A 1 178 ? 90.247 37.476 20.808 1.00 18.01 178 CYS A O 1
ATOM 1357 N N . GLY A 1 179 ? 91.939 36.575 19.683 1.00 18.01 179 GLY A N 1
ATOM 1358 C CA . GLY A 1 179 ? 92.804 36.507 20.848 1.00 16.70 179 GLY A CA 1
ATOM 1359 C C . GLY A 1 179 ? 92.982 37.780 21.656 1.00 17.38 179 GLY A C 1
ATOM 1360 O O . GLY A 1 179 ? 92.579 37.853 22.824 1.00 17.66 179 GLY A O 1
ATOM 1361 N N . PHE A 1 180 ? 93.598 38.787 21.050 1.00 17.10 180 PHE A N 1
ATOM 1362 C CA . PHE A 1 180 ? 93.828 40.038 21.759 1.00 16.66 180 PHE A CA 1
ATOM 1363 C C . PHE A 1 180 ? 92.551 40.645 22.316 1.00 15.05 180 PHE A C 1
ATOM 1364 O O . PHE A 1 180 ? 92.452 40.886 23.514 1.00 15.64 180 PHE A O 1
ATOM 1372 N N . SER A 1 181 ? 91.585 40.902 21.438 1.00 15.88 181 SER A N 1
ATOM 1373 C CA . SER A 1 181 ? 90.326 41.516 21.841 1.00 14.48 181 SER A CA 1
ATOM 1374 C C . SER A 1 181 ? 89.675 40.795 23.013 1.00 14.60 181 SER A C 1
ATOM 1375 O O . SER A 1 181 ? 89.183 41.425 23.947 1.00 13.88 181 SER A O 1
ATOM 1378 N N . SER A 1 182 ? 89.677 39.470 22.965 1.00 15.57 182 SER A N 1
ATOM 1379 C CA . SER A 1 182 ? 89.064 38.688 24.027 1.00 15.61 182 SER A CA 1
ATOM 1380 C C . SER A 1 182 ? 89.715 38.900 25.390 1.00 13.25 182 SER A C 1
ATOM 1381 O O . SER A 1 182 ? 89.023 39.118 26.380 1.00 15.86 182 SER A O 1
ATOM 1384 N N . GLY A 1 183 ? 91.038 38.839 25.451 1.00 13.99 183 GLY A N 1
ATOM 1385 C CA . GLY A 1 183 ? 91.704 39.039 26.730 1.00 13.27 183 GLY A CA 1
ATOM 1386 C C . GLY A 1 183 ? 91.675 40.493 27.179 1.00 13.72 183 GLY A C 1
ATOM 1387 O O . GLY A 1 183 ? 91.371 40.797 28.336 1.00 12.60 183 GLY A O 1
ATOM 1388 N N . TYR A 1 184 ? 91.990 41.396 26.257 1.00 13.34 184 TYR A N 1
ATOM 1389 C CA . TYR A 1 184 ? 92.009 42.829 26.546 1.00 15.26 184 TYR A CA 1
ATOM 1390 C C . TYR A 1 184 ? 90.657 43.249 27.115 1.00 15.59 184 TYR A C 1
ATOM 1391 O O . TYR A 1 184 ? 90.576 43.832 28.201 1.00 15.88 184 TYR A O 1
ATOM 1400 N N . GLY A 1 185 ? 89.596 42.926 26.383 1.00 17.13 185 GLY A N 1
ATOM 1401 C CA . GLY A 1 185 ? 88.253 43.275 26.818 1.00 16.78 185 GLY A CA 1
ATOM 1402 C C . GLY A 1 185 ? 87.757 42.543 28.054 1.00 17.13 185 GLY A C 1
ATOM 1403 O O . GLY A 1 185 ? 86.918 43.070 28.790 1.00 16.11 185 GLY A O 1
ATOM 1404 N N . ALA A 1 186 ? 88.244 41.325 28.288 1.00 14.51 186 ALA A N 1
ATOM 1405 C CA . ALA A 1 186 ? 87.815 40.579 29.469 1.00 13.58 186 ALA A CA 1
ATOM 1406 C C . ALA A 1 186 ? 88.187 41.392 30.704 1.00 12.52 186 ALA A C 1
ATOM 1407 O O . ALA A 1 186 ? 87.397 41.514 31.641 1.00 11.66 186 ALA A O 1
ATOM 1409 N N . ALA A 1 187 ? 89.390 41.960 30.697 1.00 13.19 187 ALA A N 1
ATOM 1410 C CA . ALA A 1 187 ? 89.843 42.770 31.823 1.00 14.12 187 ALA A CA 1
ATOM 1411 C C . ALA A 1 187 ? 89.084 44.091 31.906 1.00 15.01 187 ALA A C 1
ATOM 1412 O O . ALA A 1 187 ? 88.564 44.451 32.959 1.00 16.21 187 ALA A O 1
ATOM 1414 N N . ILE A 1 188 ? 89.015 44.810 30.791 1.00 15.36 188 ILE A N 1
ATOM 1415 C CA . ILE A 1 188 ? 88.349 46.108 30.776 1.00 15.88 188 ILE A CA 1
ATOM 1416 C C . ILE A 1 188 ? 86.824 46.076 30.897 1.00 15.03 188 ILE A C 1
ATOM 1417 O O . ILE A 1 188 ? 86.255 46.766 31.743 1.00 16.14 188 ILE A O 1
ATOM 1422 N N . ASN A 1 189 ? 86.170 45.258 30.073 1.00 15.52 189 ASN A N 1
ATOM 1423 C CA . ASN A 1 189 ? 84.714 45.183 30.054 1.00 15.74 189 ASN A CA 1
ATOM 1424 C C . ASN A 1 189 ? 84.023 44.200 30.982 1.00 16.44 189 ASN A C 1
ATOM 1425 O O . ASN A 1 189 ? 83.077 44.562 31.678 1.00 18.23 189 ASN A O 1
ATOM 1430 N N . THR A 1 190 ? 84.472 42.951 30.973 1.00 15.00 190 THR A N 1
ATOM 1431 C CA . THR A 1 190 ? 83.837 41.922 31.782 1.00 13.28 190 THR A CA 1
ATOM 1432 C C . THR A 1 190 ? 84.211 41.965 33.261 1.00 14.64 190 THR A C 1
ATOM 1433 O O . THR A 1 190 ? 83.337 42.078 34.118 1.00 14.10 190 THR A O 1
ATOM 1437 N N . ALA A 1 191 ? 85.498 41.880 33.572 1.00 13.33 191 ALA A N 1
ATOM 1438 C CA . ALA A 1 191 ? 85.919 41.937 34.968 1.00 15.69 191 ALA A CA 1
ATOM 1439 C C . ALA A 1 191 ? 85.788 43.372 35.484 1.00 15.85 191 ALA A C 1
ATOM 1440 O O . ALA A 1 191 ? 85.596 43.596 36.680 1.00 15.81 191 ALA A O 1
ATOM 1442 N N . LYS A 1 192 ? 85.882 44.332 34.567 1.00 16.43 192 LYS A N 1
ATOM 1443 C CA . LYS A 1 192 ? 85.810 45.758 34.901 1.00 17.94 192 LYS A CA 1
ATOM 1444 C C . LYS A 1 192 ? 86.874 46.153 35.917 1.00 17.16 192 LYS A C 1
ATOM 1445 O O . LYS A 1 192 ? 86.569 46.719 36.971 1.00 18.36 192 LYS A O 1
ATOM 1451 N N . VAL A 1 193 ? 88.125 45.849 35.586 1.00 15.15 193 VAL A N 1
ATOM 1452 C CA . VAL A 1 193 ? 89.249 46.162 36.455 1.00 14.38 193 VAL A CA 1
ATOM 1453 C C . VAL A 1 193 ? 89.256 47.657 36.730 1.00 16.23 193 VAL A C 1
ATOM 1454 O O . VAL A 1 193 ? 89.083 48.471 35.820 1.00 18.38 193 VAL A O 1
ATOM 1458 N N . THR A 1 194 ? 89.453 48.008 37.992 1.00 16.35 194 THR A N 1
ATOM 1459 C CA . THR A 1 194 ? 89.454 49.399 38.417 1.00 17.31 194 THR A CA 1
ATOM 1460 C C . THR A 1 194 ? 90.843 49.879 38.831 1.00 19.24 194 THR A C 1
ATOM 1461 O O . THR A 1 194 ? 91.716 49.079 39.173 1.00 19.87 194 THR A O 1
ATOM 1465 N N . PRO A 1 195 ? 91.063 51.206 38.801 1.00 20.21 195 PRO A N 1
ATOM 1466 C CA . PRO A 1 195 ? 92.343 51.814 39.167 1.00 19.95 195 PRO A CA 1
ATOM 1467 C C . PRO A 1 195 ? 92.819 51.466 40.577 1.00 19.93 195 PRO A C 1
ATOM 1468 O O . PRO A 1 195 ? 92.041 51.487 41.530 1.00 18.05 195 PRO A O 1
ATOM 1472 N N . GLY A 1 196 ? 94.103 51.140 40.694 1.00 20.94 196 GLY A N 1
ATOM 1473 C CA . GLY A 1 196 ? 94.678 50.794 41.984 1.00 19.72 196 GLY A CA 1
ATOM 1474 C C . GLY A 1 196 ? 94.384 49.381 42.461 1.00 20.75 196 GLY A C 1
ATOM 1475 O O . GLY A 1 196 ? 94.930 48.947 43.472 1.00 19.21 196 GLY A O 1
ATOM 1476 N N . SER A 1 197 ? 93.535 48.657 41.737 1.00 20.79 197 SER A N 1
ATOM 1477 C CA . SER A 1 197 ? 93.160 47.292 42.127 1.00 20.65 197 SER A CA 1
ATOM 1478 C C . SER A 1 197 ? 94.247 46.251 41.887 1.00 20.92 197 SER A C 1
ATOM 1479 O O . SER A 1 197 ? 95.223 46.506 41.188 1.00 22.16 197 SER A O 1
ATOM 1482 N N . THR A 1 198 ? 94.057 45.068 42.465 1.00 20.75 198 THR A N 1
ATOM 1483 C CA . THR A 1 198 ? 94.996 43.962 42.309 1.00 20.48 198 THR A CA 1
ATOM 1484 C C . THR A 1 198 ? 94.322 42.910 41.432 1.00 18.82 198 THR A C 1
ATOM 1485 O O . THR A 1 198 ? 93.127 42.639 41.587 1.00 18.46 198 THR A O 1
ATOM 1489 N N . CYS A 1 199 ? 95.088 42.324 40.515 1.00 16.67 199 CYS A N 1
ATOM 1490 C CA . CYS A 1 199 ? 94.563 41.329 39.586 1.00 16.17 199 CYS A CA 1
ATOM 1491 C C . CYS A 1 199 ? 95.419 40.074 39.484 1.00 16.53 199 CYS A C 1
ATOM 1492 O O . CYS A 1 199 ? 96.628 40.109 39.703 1.00 17.95 199 CYS A O 1
ATOM 1495 N N . ALA A 1 200 ? 94.773 38.972 39.125 1.00 16.50 200 ALA A N 1
ATOM 1496 C CA . ALA A 1 200 ? 95.451 37.697 38.927 1.00 15.65 200 ALA A CA 1
ATOM 1497 C C . ALA A 1 200 ? 94.990 37.173 37.568 1.00 15.28 200 ALA A C 1
ATOM 1498 O O . ALA A 1 200 ? 93.793 37.141 37.280 1.00 15.39 200 ALA A O 1
ATOM 1500 N N . VAL A 1 201 ? 95.941 36.792 36.725 1.00 15.53 201 VAL A N 1
ATOM 1501 C CA . VAL A 1 201 ? 95.624 36.268 35.405 1.00 15.26 201 VAL A CA 1
ATOM 1502 C C . VAL A 1 201 ? 96.215 34.858 35.288 1.00 17.00 201 VAL A C 1
ATOM 1503 O O . VAL A 1 201 ? 97.424 34.672 35.437 1.00 16.84 201 VAL A O 1
ATOM 1507 N N . PHE A 1 202 ? 95.357 33.872 35.044 1.00 16.18 202 PHE A N 1
ATOM 1508 C CA . PHE A 1 202 ? 95.805 32.491 34.907 1.00 16.81 202 PHE A CA 1
ATOM 1509 C C . PHE A 1 202 ? 95.888 32.134 33.425 1.00 15.89 202 PHE A C 1
ATOM 1510 O O . PHE A 1 202 ? 94.901 32.236 32.709 1.00 16.94 202 PHE A O 1
ATOM 1518 N N . GLY A 1 203 ? 97.064 31.709 32.974 1.00 16.85 203 GLY A N 1
ATOM 1519 C CA . GLY A 1 203 ? 97.236 31.373 31.570 1.00 16.69 203 GLY A CA 1
ATOM 1520 C C . GLY A 1 203 ? 97.885 32.564 30.884 1.00 17.09 203 GLY A C 1
ATOM 1521 O O . GLY A 1 203 ? 97.281 33.638 30.786 1.00 15.06 203 GLY A O 1
ATOM 1522 N N . LEU A 1 204 ? 99.108 32.383 30.397 1.00 16.50 204 LEU A N 1
ATOM 1523 C CA . LEU A 1 204 ? 99.823 33.481 29.772 1.00 17.60 204 LEU A CA 1
ATOM 1524 C C . LEU A 1 204 ? 100.053 33.353 28.276 1.00 18.38 204 LEU A C 1
ATOM 1525 O O . LEU A 1 204 ? 101.130 33.680 27.770 1.00 17.14 204 LEU A O 1
ATOM 1530 N N . GLY A 1 205 ? 99.037 32.860 27.574 1.00 17.64 205 GLY A N 1
ATOM 1531 C CA . GLY A 1 205 ? 99.126 32.757 26.134 1.00 16.25 205 GLY A CA 1
ATOM 1532 C C . GLY A 1 205 ? 98.660 34.111 25.619 1.00 18.21 205 GLY A C 1
ATOM 1533 O O . GLY A 1 205 ? 98.623 35.083 26.377 1.00 16.46 205 GLY A O 1
ATOM 1534 N N . CYS A 1 206 ? 98.288 34.187 24.349 1.00 17.80 206 CYS A N 1
ATOM 1535 C CA . CYS A 1 206 ? 97.834 35.448 23.775 1.00 18.57 206 CYS A CA 1
ATOM 1536 C C . CYS A 1 206 ? 96.693 36.096 24.561 1.00 17.75 206 CYS A C 1
ATOM 1537 O O . CYS A 1 206 ? 96.680 37.313 24.766 1.00 17.10 206 CYS A O 1
ATOM 1540 N N . VAL A 1 207 ? 95.733 35.286 24.997 1.00 15.81 207 VAL A N 1
ATOM 1541 C CA . VAL A 1 207 ? 94.594 35.804 25.743 1.00 15.75 207 VAL A CA 1
ATOM 1542 C C . VAL A 1 207 ? 95.013 36.350 27.107 1.00 15.46 207 VAL A C 1
ATOM 1543 O O . VAL A 1 207 ? 94.692 37.495 27.448 1.00 15.16 207 VAL A O 1
ATOM 1547 N N . GLY A 1 208 ? 95.729 35.536 27.881 1.00 13.64 208 GLY A N 1
ATOM 1548 C CA . GLY A 1 208 ? 96.187 35.977 29.186 1.00 14.67 208 GLY A CA 1
ATOM 1549 C C . GLY A 1 208 ? 97.045 37.237 29.110 1.00 15.95 208 GLY A C 1
ATOM 1550 O O . GLY A 1 208 ? 96.893 38.150 29.930 1.00 16.30 208 GLY A O 1
ATOM 1551 N N . LEU A 1 209 ? 97.950 37.288 28.136 1.00 13.89 209 LEU A N 1
ATOM 1552 C CA . LEU A 1 209 ? 98.827 38.448 27.962 1.00 16.09 209 LEU A CA 1
ATOM 1553 C C . LEU A 1 209 ? 98.026 39.705 27.632 1.00 16.06 209 LEU A C 1
ATOM 1554 O O . LEU A 1 209 ? 98.345 40.800 28.102 1.00 15.94 209 LEU A O 1
ATOM 1559 N N . SER A 1 210 ? 96.993 39.549 26.816 1.00 13.60 210 SER A N 1
ATOM 1560 C CA . SER A 1 210 ? 96.160 40.680 26.447 1.00 15.41 210 SER A CA 1
ATOM 1561 C C . SER A 1 210 ? 95.347 41.115 27.657 1.00 15.08 210 SER A C 1
ATOM 1562 O O . SER A 1 210 ? 95.039 42.292 27.812 1.00 13.81 210 SER A O 1
ATOM 1565 N N . ALA A 1 211 ? 95.011 40.159 28.518 1.00 13.55 211 ALA A N 1
ATOM 1566 C CA . ALA A 1 211 ? 94.266 40.456 29.735 1.00 14.24 211 ALA A CA 1
ATOM 1567 C C . ALA A 1 211 ? 95.157 41.306 30.646 1.00 15.16 211 ALA A C 1
ATOM 1568 O O . ALA A 1 211 ? 94.685 42.221 31.324 1.00 16.51 211 ALA A O 1
ATOM 1570 N N . ILE A 1 212 ? 96.449 40.992 30.662 1.00 15.21 212 ILE A N 1
ATOM 1571 C CA . ILE A 1 212 ? 97.405 41.744 31.468 1.00 13.40 212 ILE A CA 1
ATOM 1572 C C . ILE A 1 212 ? 97.493 43.174 30.913 1.00 15.78 212 ILE A C 1
ATOM 1573 O O . ILE A 1 212 ? 97.446 44.144 31.667 1.00 14.15 212 ILE A O 1
ATOM 1578 N N . ILE A 1 213 ? 97.624 43.297 29.595 1.00 17.46 213 ILE A N 1
ATOM 1579 C CA . ILE A 1 213 ? 97.684 44.611 28.951 1.00 18.47 213 ILE A CA 1
ATOM 1580 C C . ILE A 1 213 ? 96.439 45.379 29.377 1.00 19.16 213 ILE A C 1
ATOM 1581 O O . ILE A 1 213 ? 96.508 46.561 29.722 1.00 20.68 213 ILE A O 1
ATOM 1586 N N . GLY A 1 214 ? 95.299 44.691 29.350 1.00 19.20 214 GLY A N 1
ATOM 1587 C CA . GLY A 1 214 ? 94.040 45.303 29.740 1.00 19.55 214 GLY A CA 1
ATOM 1588 C C . GLY A 1 214 ? 94.001 45.762 31.188 1.00 20.84 214 GLY A C 1
ATOM 1589 O O . GLY A 1 214 ? 93.519 46.858 31.485 1.00 21.04 214 GLY A O 1
ATOM 1590 N N . CYS A 1 215 ? 94.489 44.923 32.095 1.00 19.65 215 CYS A N 1
ATOM 1591 C CA . CYS A 1 215 ? 94.517 45.268 33.513 1.00 19.06 215 CYS A CA 1
ATOM 1592 C C . CYS A 1 215 ? 95.424 46.480 33.720 1.00 20.77 215 CYS A C 1
ATOM 1593 O O . CYS A 1 215 ? 95.128 47.362 34.535 1.00 20.83 215 CYS A O 1
ATOM 1596 N N . LYS A 1 216 ? 96.530 46.517 32.979 1.00 21.04 216 LYS A N 1
ATOM 1597 C CA . LYS A 1 216 ? 97.476 47.618 33.086 1.00 21.27 216 LYS A CA 1
ATOM 1598 C C . LYS A 1 216 ? 96.817 48.910 32.616 1.00 21.60 216 LYS A C 1
ATOM 1599 O O . LYS A 1 216 ? 96.882 49.931 33.299 1.00 20.67 216 LYS A O 1
ATOM 1605 N N . ILE A 1 217 ? 96.179 48.858 31.452 1.00 20.97 217 ILE A N 1
ATOM 1606 C CA . ILE A 1 217 ? 95.500 50.026 30.907 1.00 22.28 217 ILE A CA 1
ATOM 1607 C C . ILE A 1 217 ? 94.386 50.455 31.856 1.00 22.18 217 ILE A C 1
ATOM 1608 O O . ILE A 1 217 ? 94.102 51.647 31.994 1.00 20.47 217 ILE A O 1
ATOM 1613 N N . ALA A 1 218 ? 93.766 49.477 32.514 1.00 21.06 218 ALA A N 1
ATOM 1614 C CA . ALA A 1 218 ? 92.684 49.748 33.461 1.00 20.79 218 ALA A CA 1
ATOM 1615 C C . ALA A 1 218 ? 93.196 50.373 34.763 1.00 20.86 218 ALA A C 1
ATOM 1616 O O . ALA A 1 218 ? 92.403 50.814 35.599 1.00 22.05 218 ALA A O 1
ATOM 1618 N N . GLY A 1 219 ? 94.513 50.386 34.947 1.00 20.36 219 GLY A N 1
ATOM 1619 C CA . GLY A 1 219 ? 95.083 50.997 36.140 1.00 20.81 219 GLY A CA 1
ATOM 1620 C C . GLY A 1 219 ? 95.407 50.105 37.326 1.00 21.13 219 GLY A C 1
ATOM 1621 O O . GLY A 1 219 ? 95.682 50.603 38.423 1.00 20.01 219 GLY A O 1
ATOM 1622 N N . ALA A 1 220 ? 95.377 48.793 37.130 1.00 21.08 220 ALA A N 1
ATOM 1623 C CA . ALA A 1 220 ? 95.691 47.871 38.218 1.00 21.51 220 ALA A CA 1
ATOM 1624 C C . ALA A 1 220 ? 97.073 48.201 38.773 1.00 22.33 220 ALA A C 1
ATOM 1625 O O . ALA A 1 220 ? 98.012 48.447 38.013 1.00 21.44 220 ALA A O 1
ATOM 1627 N N . SER A 1 221 ? 97.194 48.202 40.096 1.00 22.90 221 SER A N 1
ATOM 1628 C CA . SER A 1 221 ? 98.463 48.496 40.751 1.00 25.47 221 SER A CA 1
ATOM 1629 C C . SER A 1 221 ? 99.312 47.234 40.871 1.00 26.17 221 SER A C 1
ATOM 1630 O O . SER A 1 221 ? 100.533 47.309 41.013 1.00 27.20 221 SER A O 1
ATOM 1633 N N . ARG A 1 222 ? 98.661 46.075 40.822 1.00 25.13 222 ARG A N 1
ATOM 1634 C CA . ARG A 1 222 ? 99.370 44.804 40.918 1.00 23.32 222 ARG A CA 1
ATOM 1635 C C . ARG A 1 222 ? 98.736 43.766 40.008 1.00 21.47 222 ARG A C 1
ATOM 1636 O O . ARG A 1 222 ? 97.526 43.561 40.027 1.00 20.53 222 ARG A O 1
ATOM 1644 N N . ILE A 1 223 ? 99.561 43.111 39.204 1.00 20.04 223 ILE A N 1
ATOM 1645 C CA . ILE A 1 223 ? 99.062 42.105 38.281 1.00 19.04 223 ILE A CA 1
ATOM 1646 C C . ILE A 1 223 ? 99.862 40.825 38.459 1.00 20.83 223 ILE A C 1
ATOM 1647 O O . ILE A 1 223 ? 101.036 40.765 38.103 1.00 21.88 223 ILE A O 1
ATOM 1652 N N . ILE A 1 224 ? 99.225 39.804 39.018 1.00 19.89 224 ILE A N 1
ATOM 1653 C CA . ILE A 1 224 ? 99.894 38.533 39.243 1.00 20.10 224 ILE A CA 1
ATOM 1654 C C . ILE A 1 224 ? 99.632 37.593 38.073 1.00 19.92 224 ILE A C 1
ATOM 1655 O O . ILE A 1 224 ? 98.485 37.302 37.736 1.00 19.64 224 ILE A O 1
ATOM 1660 N N . ALA A 1 225 ? 100.710 37.135 37.447 1.00 20.05 225 ALA A N 1
ATOM 1661 C CA . ALA A 1 225 ? 100.618 36.244 36.294 1.00 20.08 225 ALA A CA 1
ATOM 1662 C C . ALA A 1 225 ? 100.908 34.799 36.685 1.00 20.73 225 ALA A C 1
ATOM 1663 O O . ALA A 1 225 ? 101.971 34.499 37.224 1.00 20.46 225 ALA A O 1
ATOM 1665 N N . ILE A 1 226 ? 99.966 33.906 36.399 1.00 20.08 226 ILE A N 1
ATOM 1666 C CA . ILE A 1 226 ? 100.127 32.497 36.743 1.00 18.90 226 ILE A CA 1
ATOM 1667 C C . ILE A 1 226 ? 100.146 31.598 35.517 1.00 19.25 226 ILE A C 1
ATOM 1668 O O . ILE A 1 226 ? 99.285 31.701 34.645 1.00 19.50 226 ILE A O 1
ATOM 1673 N N . ASP A 1 227 ? 101.131 30.710 35.457 1.00 20.64 227 ASP A N 1
ATOM 1674 C CA . ASP A 1 227 ? 101.243 29.770 34.349 1.00 21.84 227 ASP A CA 1
ATOM 1675 C C . ASP A 1 227 ? 102.190 28.633 34.727 1.00 22.64 227 ASP A C 1
ATOM 1676 O O . ASP A 1 227 ? 103.204 28.859 35.390 1.00 21.74 227 ASP A O 1
ATOM 1681 N N . ILE A 1 228 ? 101.850 27.415 34.309 1.00 23.74 228 ILE A N 1
ATOM 1682 C CA . ILE A 1 228 ? 102.678 26.249 34.597 1.00 26.43 228 ILE A CA 1
ATOM 1683 C C . ILE A 1 228 ? 103.904 26.201 33.682 1.00 27.64 228 ILE A C 1
ATOM 1684 O O . ILE A 1 228 ? 104.791 25.367 33.863 1.00 28.35 228 ILE A O 1
ATOM 1689 N N . ASN A 1 229 ? 103.940 27.095 32.697 1.00 27.31 229 ASN A N 1
ATOM 1690 C CA . ASN A 1 229 ? 105.056 27.169 31.756 1.00 27.66 229 ASN A CA 1
ATOM 1691 C C . ASN A 1 229 ? 105.867 28.434 32.046 1.00 28.32 229 ASN A C 1
ATOM 1692 O O . ASN A 1 229 ? 105.510 29.523 31.593 1.00 26.93 229 ASN A O 1
ATOM 1697 N N . GLY A 1 230 ? 106.954 28.282 32.799 1.00 29.03 230 GLY A N 1
ATOM 1698 C CA . GLY A 1 230 ? 107.793 29.416 33.156 1.00 29.64 230 GLY A CA 1
ATOM 1699 C C . GLY A 1 230 ? 108.260 30.325 32.026 1.00 30.95 230 GLY A C 1
ATOM 1700 O O . GLY A 1 230 ? 108.536 31.505 32.254 1.00 30.97 230 GLY A O 1
ATOM 1701 N N . GLU A 1 231 ? 108.362 29.788 30.815 1.00 32.13 231 GLU A N 1
ATOM 1702 C CA . GLU A 1 231 ? 108.804 30.573 29.660 1.00 32.56 231 GLU A CA 1
ATOM 1703 C C . GLU A 1 231 ? 107.919 31.768 29.352 1.00 31.50 231 GLU A C 1
ATOM 1704 O O . GLU A 1 231 ? 108.383 32.762 28.793 1.00 30.04 231 GLU A O 1
ATOM 1710 N N . LYS A 1 232 ? 106.643 31.651 29.701 1.00 29.92 232 LYS A N 1
ATOM 1711 C CA . LYS A 1 232 ? 105.662 32.695 29.435 1.00 28.80 232 LYS A CA 1
ATOM 1712 C C . LYS A 1 232 ? 105.786 33.901 30.354 1.00 28.95 232 LYS A C 1
ATOM 1713 O O . LYS A 1 232 ? 105.136 34.923 30.127 1.00 28.93 232 LYS A O 1
ATOM 1719 N N . PHE A 1 233 ? 106.620 33.793 31.382 1.00 27.64 233 PHE A N 1
ATOM 1720 C CA . PHE A 1 233 ? 106.765 34.887 32.328 1.00 27.24 233 PHE A CA 1
ATOM 1721 C C . PHE A 1 233 ? 107.432 36.168 31.810 1.00 27.46 233 PHE A C 1
ATOM 1722 O O . PHE A 1 233 ? 106.938 37.266 32.066 1.00 25.92 233 PHE A O 1
ATOM 1730 N N . PRO A 1 234 ? 108.551 36.051 31.074 1.00 28.10 234 PRO A N 1
ATOM 1731 C CA . PRO A 1 234 ? 109.219 37.257 30.566 1.00 28.14 234 PRO A CA 1
ATOM 1732 C C . PRO A 1 234 ? 108.288 38.171 29.770 1.00 26.23 234 PRO A C 1
ATOM 1733 O O . PRO A 1 234 ? 108.242 39.382 29.993 1.00 26.78 234 PRO A O 1
ATOM 1737 N N . LYS A 1 235 ? 107.549 37.580 28.841 1.00 25.33 235 LYS A N 1
ATOM 1738 C CA . LYS A 1 235 ? 106.621 38.330 28.014 1.00 23.58 235 LYS A CA 1
ATOM 1739 C C . LYS A 1 235 ? 105.524 38.907 28.914 1.00 23.01 235 LYS A C 1
ATOM 1740 O O . LYS A 1 235 ? 105.104 40.057 28.746 1.00 20.97 235 LYS A O 1
ATOM 1746 N N . ALA A 1 236 ? 105.083 38.111 29.888 1.00 21.59 236 ALA A N 1
ATOM 1747 C CA . ALA A 1 236 ? 104.049 38.547 30.824 1.00 20.45 236 ALA A CA 1
ATOM 1748 C C . ALA A 1 236 ? 104.507 39.802 31.561 1.00 21.06 236 ALA A C 1
ATOM 1749 O O . ALA A 1 236 ? 103.771 40.786 31.643 1.00 19.39 236 ALA A O 1
ATOM 1751 N N . LYS A 1 237 ? 105.724 39.759 32.101 1.00 20.21 237 LYS A N 1
ATOM 1752 C CA . LYS A 1 237 ? 106.273 40.892 32.833 1.00 23.12 237 LYS A CA 1
ATOM 1753 C C . LYS A 1 237 ? 106.487 42.097 31.923 1.00 22.03 237 LYS A C 1
ATOM 1754 O O . LYS A 1 237 ? 106.246 43.229 32.326 1.00 20.82 237 LYS A O 1
ATOM 1760 N N . ALA A 1 238 ? 106.939 41.847 30.697 1.00 23.54 238 ALA A N 1
ATOM 1761 C CA . ALA A 1 238 ? 107.172 42.919 29.732 1.00 23.88 238 ALA A CA 1
ATOM 1762 C C . ALA A 1 238 ? 105.865 43.638 29.413 1.00 24.88 238 ALA A C 1
ATOM 1763 O O . ALA A 1 238 ? 105.866 44.785 28.968 1.00 26.68 238 ALA A O 1
ATOM 1765 N N . LEU A 1 239 ? 104.747 42.962 29.644 1.00 24.09 239 LEU A N 1
ATOM 1766 C CA . LEU A 1 239 ? 103.450 43.557 29.370 1.00 23.18 239 LEU A CA 1
ATOM 1767 C C . LEU A 1 239 ? 102.752 44.134 30.594 1.00 22.28 239 LEU A C 1
ATOM 1768 O O . LEU A 1 239 ? 101.633 44.635 30.486 1.00 24.26 239 LEU A O 1
ATOM 1773 N N . GLY A 1 240 ? 103.397 44.063 31.757 1.00 21.10 240 GLY A N 1
ATOM 1774 C CA . GLY A 1 240 ? 102.789 44.633 32.949 1.00 19.27 240 GLY A CA 1
ATOM 1775 C C . GLY A 1 240 ? 102.673 43.785 34.201 1.00 19.48 240 GLY A C 1
ATOM 1776 O O . GLY A 1 240 ? 102.354 44.308 35.269 1.00 20.20 240 GLY A O 1
ATOM 1777 N N . ALA A 1 241 ? 102.919 42.486 34.090 1.00 16.75 241 ALA A N 1
ATOM 1778 C CA . ALA A 1 241 ? 102.822 41.608 35.251 1.00 17.73 241 ALA A CA 1
ATOM 1779 C C . ALA A 1 241 ? 103.849 42.023 36.298 1.00 18.21 241 ALA A C 1
ATOM 1780 O O . ALA A 1 241 ? 105.010 42.260 35.970 1.00 20.65 241 ALA A O 1
ATOM 1782 N N . THR A 1 242 ? 103.425 42.118 37.555 1.00 17.62 242 THR A N 1
ATOM 1783 C CA . THR A 1 242 ? 104.339 42.503 38.620 1.00 19.10 242 THR A CA 1
ATOM 1784 C C . THR A 1 242 ? 104.817 41.287 39.402 1.00 20.87 242 THR A C 1
ATOM 1785 O O . THR A 1 242 ? 105.833 41.350 40.097 1.00 22.22 242 THR A O 1
ATOM 1789 N N . ASP A 1 243 ? 104.085 40.184 39.289 1.00 21.02 243 ASP A N 1
ATOM 1790 C CA . ASP A 1 243 ? 104.443 38.951 39.986 1.00 22.80 243 ASP A CA 1
ATOM 1791 C C . ASP A 1 243 ? 104.149 37.750 39.086 1.00 22.76 243 ASP A C 1
ATOM 1792 O O . ASP A 1 243 ? 103.149 37.737 38.368 1.00 24.30 243 ASP A O 1
ATOM 1797 N N . CYS A 1 244 ? 105.020 36.748 39.130 1.00 20.68 244 CYS A N 1
ATOM 1798 C CA . CYS A 1 244 ? 104.839 35.532 38.342 1.00 21.92 244 CYS A CA 1
ATOM 1799 C C . CYS A 1 244 ? 104.862 34.315 39.257 1.00 22.51 244 CYS A C 1
ATOM 1800 O O . CYS A 1 244 ? 105.707 34.213 40.144 1.00 20.37 244 CYS A O 1
ATOM 1803 N N . LEU A 1 245 ? 103.936 33.389 39.036 1.00 21.73 245 LEU A N 1
ATOM 1804 C CA . LEU A 1 245 ? 103.866 32.193 39.861 1.00 21.56 245 LEU A CA 1
ATOM 1805 C C . LEU A 1 245 ? 103.656 30.956 39.015 1.00 21.83 245 LEU A C 1
ATOM 1806 O O . LEU A 1 245 ? 102.822 30.948 38.114 1.00 20.78 245 LEU A O 1
ATOM 1811 N N . ASN A 1 246 ? 104.424 29.913 39.306 1.00 21.58 246 ASN A N 1
ATOM 1812 C CA . ASN A 1 246 ? 104.294 28.660 38.587 1.00 20.64 246 ASN A CA 1
ATOM 1813 C C . ASN A 1 246 ? 103.745 27.630 39.567 1.00 22.46 246 ASN A C 1
ATOM 1814 O O . ASN A 1 246 ? 104.444 27.210 40.490 1.00 21.55 246 ASN A O 1
ATOM 1819 N N . PRO A 1 247 ? 102.481 27.216 39.384 1.00 23.86 247 PRO A N 1
ATOM 1820 C CA . PRO A 1 247 ? 101.838 26.232 40.258 1.00 25.63 247 PRO A CA 1
ATOM 1821 C C . PRO A 1 247 ? 102.664 24.962 40.415 1.00 27.63 247 PRO A C 1
ATOM 1822 O O . PRO A 1 247 ? 102.637 24.321 41.469 1.00 28.37 247 PRO A O 1
ATOM 1826 N N . ARG A 1 248 ? 103.399 24.614 39.361 1.00 28.26 248 ARG A N 1
ATOM 1827 C CA . ARG A 1 248 ? 104.231 23.413 39.336 1.00 31.69 248 ARG A CA 1
ATOM 1828 C C . ARG A 1 248 ? 105.416 23.456 40.306 1.00 32.61 248 ARG A C 1
ATOM 1829 O O . ARG A 1 248 ? 105.947 22.412 40.698 1.00 33.93 248 ARG A O 1
ATOM 1837 N N . GLU A 1 249 ? 105.823 24.661 40.692 1.00 33.22 249 GLU A N 1
ATOM 1838 C CA . GLU A 1 249 ? 106.961 24.836 41.582 1.00 33.31 249 GLU A CA 1
ATOM 1839 C C . GLU A 1 249 ? 106.582 25.229 43.004 1.00 33.39 249 GLU A C 1
ATOM 1840 O O . GLU A 1 249 ? 107.451 25.411 43.850 1.00 35.82 249 GLU A O 1
ATOM 1846 N N . LEU A 1 250 ? 105.287 25.359 43.267 1.00 32.72 250 LEU A N 1
ATOM 1847 C CA . LEU A 1 250 ? 104.814 25.726 44.598 1.00 31.79 250 LEU A CA 1
ATOM 1848 C C . LEU A 1 250 ? 104.396 24.494 45.408 1.00 32.50 250 LEU A C 1
ATOM 1849 O O . LEU A 1 250 ? 103.843 23.536 44.860 1.00 30.23 250 LEU A O 1
ATOM 1854 N N . ASP A 1 251 ? 104.678 24.531 46.709 1.00 33.75 251 ASP A N 1
ATOM 1855 C CA . ASP A 1 251 ? 104.336 23.447 47.630 1.00 35.04 251 ASP A CA 1
ATOM 1856 C C . ASP A 1 251 ? 102.890 23.567 48.084 1.00 34.87 251 ASP A C 1
ATOM 1857 O O . ASP A 1 251 ? 102.274 22.584 48.503 1.00 34.37 251 ASP A O 1
ATOM 1862 N N . LYS A 1 252 ? 102.361 24.784 48.024 1.00 33.56 252 LYS A N 1
ATOM 1863 C CA . LYS A 1 252 ? 100.981 25.041 48.414 1.00 31.97 252 LYS A CA 1
ATOM 1864 C C . LYS A 1 252 ? 100.183 25.378 47.162 1.00 30.96 252 LYS A C 1
ATOM 1865 O O . LYS A 1 252 ? 100.757 25.779 46.148 1.00 29.94 252 LYS A O 1
ATOM 1871 N N . PRO A 1 253 ? 98.851 25.198 47.208 1.00 29.28 253 PRO A N 1
ATOM 1872 C CA . PRO A 1 253 ? 98.027 25.515 46.040 1.00 27.60 253 PRO A CA 1
ATOM 1873 C C . PRO A 1 253 ? 98.328 26.966 45.676 1.00 25.15 253 PRO A C 1
ATOM 1874 O O . PRO A 1 253 ? 98.489 27.802 46.564 1.00 24.02 253 PRO A O 1
ATOM 1878 N N . VAL A 1 254 ? 98.415 27.264 44.383 1.00 24.35 254 VAL A N 1
ATOM 1879 C CA . VAL A 1 254 ? 98.721 28.623 43.946 1.00 23.26 254 VAL A CA 1
ATOM 1880 C C . VAL A 1 254 ? 97.755 29.688 44.479 1.00 22.72 254 VAL A C 1
ATOM 1881 O O . VAL A 1 254 ? 98.163 30.826 44.724 1.00 22.50 254 VAL A O 1
ATOM 1885 N N . GLN A 1 255 ? 96.485 29.336 44.677 1.00 23.09 255 GLN A N 1
ATOM 1886 C CA . GLN A 1 255 ? 95.531 30.322 45.187 1.00 23.14 255 GLN A CA 1
ATOM 1887 C C . GLN A 1 255 ? 95.861 30.751 46.616 1.00 23.17 255 GLN A C 1
ATOM 1888 O O . GLN A 1 255 ? 95.591 31.888 47.008 1.00 22.68 255 GLN A O 1
ATOM 1894 N N . ASP A 1 256 ? 96.454 29.847 47.393 1.00 24.08 256 ASP A N 1
ATOM 1895 C CA . ASP A 1 256 ? 96.816 30.167 48.770 1.00 23.84 256 ASP A CA 1
ATOM 1896 C C . ASP A 1 256 ? 98.074 31.036 48.808 1.00 22.07 256 ASP A C 1
ATOM 1897 O O . ASP A 1 256 ? 98.277 31.820 49.734 1.00 21.72 256 ASP A O 1
ATOM 1902 N N . VAL A 1 257 ? 98.909 30.903 47.786 1.00 21.70 257 VAL A N 1
ATOM 1903 C CA . VAL A 1 257 ? 100.115 31.710 47.686 1.00 20.65 257 VAL A CA 1
ATOM 1904 C C . VAL A 1 257 ? 99.672 33.126 47.317 1.00 20.82 257 VAL A C 1
ATOM 1905 O O . VAL A 1 257 ? 100.164 34.108 47.875 1.00 20.53 257 VAL A O 1
ATOM 1909 N N . ILE A 1 258 ? 98.725 33.222 46.386 1.00 21.52 258 ILE A N 1
ATOM 1910 C CA . ILE A 1 258 ? 98.203 34.517 45.957 1.00 21.52 258 ILE A CA 1
ATOM 1911 C C . ILE A 1 258 ? 97.512 35.203 47.130 1.00 21.10 258 ILE A C 1
ATOM 1912 O O . ILE A 1 258 ? 97.702 36.397 47.364 1.00 20.88 258 ILE A O 1
ATOM 1917 N N . THR A 1 259 ? 96.703 34.442 47.860 1.00 21.95 259 THR A N 1
ATOM 1918 C CA . THR A 1 259 ? 95.990 34.976 49.019 1.00 23.77 259 THR A CA 1
ATOM 1919 C C . THR A 1 259 ? 96.970 35.554 50.040 1.00 24.18 259 THR A C 1
ATOM 1920 O O . THR A 1 259 ? 96.769 36.656 50.554 1.00 24.10 259 THR A O 1
ATOM 1924 N N . GLU A 1 260 ? 98.035 34.814 50.327 1.00 25.94 260 GLU A N 1
ATOM 1925 C CA . GLU A 1 260 ? 99.027 35.275 51.291 1.00 27.24 260 GLU A CA 1
ATOM 1926 C C . GLU A 1 260 ? 99.799 36.477 50.786 1.00 27.23 260 GLU A C 1
ATOM 1927 O O . GLU A 1 260 ? 100.033 37.433 51.527 1.00 27.45 260 GLU A O 1
ATOM 1933 N N . LEU A 1 261 ? 100.182 36.425 49.515 1.00 25.01 261 LEU A N 1
ATOM 1934 C CA . LEU A 1 261 ? 100.939 37.500 48.891 1.00 26.20 261 LEU A CA 1
ATOM 1935 C C . LEU A 1 261 ? 100.180 38.822 48.906 1.00 25.27 261 LEU A C 1
ATOM 1936 O O . LEU A 1 261 ? 100.780 39.895 48.967 1.00 26.31 261 LEU A O 1
ATOM 1941 N N . THR A 1 262 ? 98.856 38.738 48.859 1.00 24.14 262 THR A N 1
ATOM 1942 C CA . THR A 1 262 ? 98.011 39.925 48.839 1.00 22.95 262 THR A CA 1
ATOM 1943 C C . THR A 1 262 ? 97.277 40.163 50.152 1.00 23.22 262 THR A C 1
ATOM 1944 O O . THR A 1 262 ? 96.489 41.097 50.266 1.00 23.46 262 THR A O 1
ATOM 1948 N N . ALA A 1 263 ? 97.536 39.312 51.138 1.00 24.50 263 ALA A N 1
ATOM 1949 C CA . ALA A 1 263 ? 96.901 39.433 52.446 1.00 25.07 263 ALA A CA 1
ATOM 1950 C C . ALA A 1 263 ? 95.377 39.338 52.370 1.00 25.67 263 ALA A C 1
ATOM 1951 O O . ALA A 1 263 ? 94.673 40.150 52.969 1.00 26.11 263 ALA A O 1
ATOM 1953 N N . GLY A 1 264 ? 94.870 38.350 51.637 1.00 24.75 264 GLY A N 1
ATOM 1954 C CA . GLY A 1 264 ? 93.431 38.187 51.524 1.00 24.04 264 GLY A CA 1
ATOM 1955 C C . GLY A 1 264 ? 92.922 37.807 50.143 1.00 24.05 264 GLY A C 1
ATOM 1956 O O . GLY A 1 264 ? 91.813 37.291 50.012 1.00 24.02 264 GLY A O 1
ATOM 1957 N N . GLY A 1 265 ? 93.727 38.059 49.114 1.00 23.31 265 GLY A N 1
ATOM 1958 C CA . GLY A 1 265 ? 93.322 37.730 47.758 1.00 22.26 265 GLY A CA 1
ATOM 1959 C C . GLY A 1 265 ? 93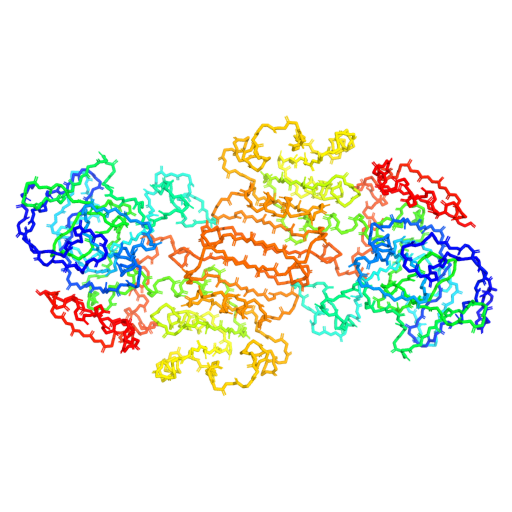.313 38.951 46.852 1.00 21.34 265 GLY A C 1
ATOM 1960 O O . GLY A 1 265 ? 93.508 40.080 47.315 1.00 21.70 265 GLY A O 1
ATOM 1961 N N . VAL A 1 266 ? 93.088 38.730 45.561 1.00 20.02 266 VAL A N 1
ATOM 1962 C CA . VAL A 1 266 ? 93.056 39.827 44.598 1.00 19.35 266 VAL A CA 1
ATOM 1963 C C . VAL A 1 266 ? 91.638 40.357 44.414 1.00 19.31 266 VAL A C 1
ATOM 1964 O O . VAL A 1 266 ? 90.662 39.690 44.768 1.00 17.92 266 VAL A O 1
ATOM 1968 N N . ASP A 1 267 ? 91.528 41.567 43.877 1.00 17.74 267 ASP A N 1
ATOM 1969 C CA . ASP A 1 267 ? 90.221 42.161 43.644 1.00 17.46 267 ASP A CA 1
ATOM 1970 C C . ASP A 1 267 ? 89.579 41.521 42.413 1.00 17.41 267 ASP A C 1
ATOM 1971 O O . ASP A 1 267 ? 88.368 41.292 42.380 1.00 15.83 267 ASP A O 1
ATOM 1976 N N . TYR A 1 268 ? 90.404 41.220 41.413 1.00 17.14 268 TYR A N 1
ATOM 1977 C CA . TYR A 1 268 ? 89.928 40.632 40.164 1.00 17.66 268 TYR A CA 1
ATOM 1978 C C . TYR A 1 268 ? 90.840 39.524 39.679 1.00 18.09 268 TYR A C 1
ATOM 1979 O O . TYR A 1 268 ? 92.062 39.688 39.646 1.00 18.04 268 TYR A O 1
ATOM 1988 N N . SER A 1 269 ? 90.242 38.403 39.294 1.00 16.35 269 SER A N 1
ATOM 1989 C CA . SER A 1 269 ? 91.001 37.296 38.745 1.00 15.60 269 SER A CA 1
ATOM 1990 C C . SER A 1 269 ? 90.395 37.026 37.372 1.00 15.71 269 SER A C 1
ATOM 1991 O O . SER A 1 269 ? 89.197 37.202 37.168 1.00 16.85 269 SER A O 1
ATOM 1994 N N . LEU A 1 270 ? 91.230 36.626 36.424 1.00 15.39 270 LEU A N 1
ATOM 1995 C CA . LEU A 1 270 ? 90.771 36.327 35.079 1.00 15.47 270 LEU A CA 1
ATOM 1996 C C . LEU A 1 270 ? 91.415 35.008 34.708 1.00 16.44 270 LEU A C 1
ATOM 1997 O O . LEU A 1 270 ? 92.638 34.898 34.669 1.00 16.51 270 LEU A O 1
ATOM 2002 N N . ASP A 1 271 ? 90.593 33.995 34.458 1.00 14.54 271 ASP A N 1
ATOM 2003 C CA . ASP A 1 271 ? 91.127 32.693 34.103 1.00 14.54 271 ASP A CA 1
ATOM 2004 C C . ASP A 1 271 ? 91.192 32.580 32.596 1.00 15.04 271 ASP A C 1
ATOM 2005 O O . ASP A 1 271 ? 90.166 32.399 31.941 1.00 15.70 271 ASP A O 1
ATOM 2010 N N . CYS A 1 272 ? 92.403 32.692 32.056 1.00 14.37 272 CYS A N 1
ATOM 2011 C CA . CYS A 1 272 ? 92.620 32.602 30.624 1.00 15.04 272 CYS A CA 1
ATOM 2012 C C . CYS A 1 272 ? 93.303 31.286 30.265 1.00 14.88 272 CYS A C 1
ATOM 2013 O O . CYS A 1 272 ? 94.016 31.201 29.270 1.00 16.63 272 CYS A O 1
ATOM 2016 N N . ALA A 1 273 ? 93.081 30.267 31.095 1.00 16.07 273 ALA A N 1
ATOM 2017 C CA . ALA A 1 273 ? 93.635 28.929 30.877 1.00 17.17 273 ALA A CA 1
ATOM 2018 C C . ALA A 1 273 ? 92.438 27.989 30.752 1.00 16.56 273 ALA A C 1
ATOM 2019 O O . ALA A 1 273 ? 92.327 27.233 29.790 1.00 17.31 273 ALA A O 1
ATOM 2021 N N . GLY A 1 274 ? 91.552 28.039 31.744 1.00 16.28 274 GLY A N 1
ATOM 2022 C CA . GLY A 1 274 ? 90.341 27.240 31.709 1.00 18.08 274 GLY A CA 1
ATOM 2023 C C . GLY A 1 274 ? 90.317 25.795 32.184 1.00 19.19 274 GLY A C 1
ATOM 2024 O O . GLY A 1 274 ? 89.401 25.064 31.821 1.00 20.61 274 GLY A O 1
ATOM 2025 N N . THR A 1 275 ? 91.282 25.368 32.991 1.00 20.57 275 THR A N 1
ATOM 2026 C CA . THR A 1 275 ? 91.268 23.983 33.469 1.00 20.72 275 THR A CA 1
ATOM 2027 C C . THR A 1 275 ? 90.513 23.894 34.794 1.00 21.43 275 THR A C 1
ATOM 2028 O O . THR A 1 275 ? 90.126 24.912 35.369 1.00 20.00 275 THR A O 1
ATOM 2032 N N . ALA A 1 276 ? 90.306 22.674 35.280 1.00 21.68 276 ALA A N 1
ATOM 2033 C CA . ALA A 1 276 ? 89.621 22.488 36.552 1.00 23.04 276 ALA A CA 1
ATOM 2034 C C . ALA A 1 276 ? 90.415 23.202 37.636 1.00 23.11 276 ALA A C 1
ATOM 2035 O O . ALA A 1 276 ? 89.845 23.846 38.514 1.00 24.89 276 ALA A O 1
ATOM 2037 N N . GLN A 1 277 ? 91.739 23.094 37.555 1.00 23.44 277 GLN A N 1
ATOM 2038 C CA . GLN A 1 277 ? 92.629 23.713 38.532 1.00 24.84 277 GLN A CA 1
ATOM 2039 C C . GLN A 1 277 ? 92.524 25.229 38.531 1.00 23.38 277 GLN A C 1
ATOM 2040 O O . GLN A 1 277 ? 92.299 25.842 39.574 1.00 24.32 277 GLN A O 1
ATOM 2046 N N . THR A 1 278 ? 92.704 25.833 37.360 1.00 22.50 278 THR A N 1
ATOM 2047 C CA . THR A 1 278 ? 92.648 27.288 37.256 1.00 20.59 278 THR A CA 1
ATOM 2048 C C . THR A 1 278 ? 91.276 27.856 37.615 1.00 20.34 278 THR A C 1
ATOM 2049 O O . THR A 1 278 ? 91.185 28.846 38.343 1.00 20.85 278 THR A O 1
ATOM 2053 N N . LEU A 1 279 ? 90.210 27.232 37.119 1.00 19.19 279 LEU A N 1
ATOM 2054 C CA . LEU A 1 279 ? 88.867 27.713 37.422 1.00 20.71 279 LEU A CA 1
ATOM 2055 C C . LEU A 1 279 ? 88.644 27.781 38.937 1.00 20.18 279 LEU A C 1
ATOM 2056 O O . LEU A 1 279 ? 88.140 28.774 39.448 1.00 19.40 279 LEU A O 1
ATOM 2061 N N . LYS A 1 280 ? 89.030 26.734 39.656 1.00 19.86 280 LYS A N 1
ATOM 2062 C CA . LYS A 1 280 ? 88.869 26.726 41.109 1.00 20.04 280 LYS A CA 1
ATOM 2063 C C . LYS A 1 280 ? 89.800 27.747 41.751 1.00 19.63 280 LYS A C 1
ATOM 2064 O O . LYS A 1 280 ? 89.396 28.504 42.636 1.00 19.86 280 LYS A O 1
ATOM 2070 N N . ALA A 1 281 ? 91.052 27.758 41.302 1.00 18.92 281 ALA A N 1
ATOM 2071 C CA . ALA A 1 281 ? 92.043 28.682 41.836 1.00 19.24 281 ALA A CA 1
ATOM 2072 C C . ALA A 1 281 ? 91.665 30.139 41.585 1.00 19.08 281 ALA A C 1
ATOM 2073 O O . ALA A 1 281 ? 91.869 30.985 42.447 1.00 18.90 281 ALA A O 1
ATOM 2075 N N . ALA A 1 282 ? 91.113 30.419 40.407 1.00 18.70 282 ALA A N 1
ATOM 2076 C CA . ALA A 1 282 ? 90.717 31.777 40.028 1.00 19.80 282 ALA A CA 1
ATOM 2077 C C . ALA A 1 282 ? 89.650 32.350 40.959 1.00 21.03 282 ALA A C 1
ATOM 2078 O O . ALA A 1 282 ? 89.597 33.558 41.192 1.00 22.07 282 ALA A O 1
ATOM 2080 N N . VAL A 1 283 ? 88.796 31.482 41.486 1.00 20.17 283 VAL A N 1
ATOM 2081 C CA . VAL A 1 283 ? 87.748 31.911 42.402 1.00 19.60 283 VAL A CA 1
ATOM 2082 C C . VAL A 1 283 ? 88.309 32.012 43.830 1.00 19.95 283 VAL A C 1
ATOM 2083 O O . VAL A 1 283 ? 88.058 32.993 44.532 1.00 17.56 283 VAL A O 1
ATOM 2087 N N . ASP A 1 284 ? 89.080 31.008 44.244 1.00 21.13 284 ASP A N 1
ATOM 2088 C CA . ASP A 1 284 ? 89.672 30.981 45.588 1.00 21.15 284 ASP A CA 1
ATOM 2089 C C . ASP A 1 284 ? 90.611 32.142 45.884 1.00 21.02 284 ASP A C 1
ATOM 2090 O O . ASP A 1 284 ? 90.630 32.648 47.002 1.00 23.00 284 ASP A O 1
ATOM 2095 N N . CYS A 1 285 ? 91.395 32.552 44.890 1.00 19.51 285 CYS A N 1
ATOM 2096 C CA . CYS A 1 285 ? 92.374 33.618 45.084 1.00 17.29 285 CYS A CA 1
ATOM 2097 C C . CYS A 1 285 ? 91.822 35.033 45.166 1.00 17.17 285 CYS A C 1
ATOM 2098 O O . CYS A 1 285 ? 92.585 35.970 45.380 1.00 14.55 285 CYS A O 1
ATOM 2101 N N . THR A 1 286 ? 90.515 35.202 44.983 1.00 18.63 286 THR A N 1
ATOM 2102 C CA . THR A 1 286 ? 89.923 36.539 45.056 1.00 18.14 286 THR A CA 1
ATOM 2103 C C . THR A 1 286 ? 89.529 36.859 46.490 1.00 19.87 286 THR A C 1
ATOM 2104 O O . THR A 1 286 ? 89.258 35.949 47.279 1.00 21.13 286 THR A O 1
ATOM 2108 N N . VAL A 1 287 ? 89.494 38.147 46.825 1.00 19.51 287 VAL A N 1
ATOM 2109 C CA . VAL A 1 287 ? 89.125 38.573 48.170 1.00 21.95 287 VAL A CA 1
ATOM 2110 C C . VAL A 1 287 ? 87.648 38.324 48.435 1.00 22.30 287 VAL A C 1
ATOM 2111 O O . VAL A 1 287 ? 86.822 38.467 47.536 1.00 21.33 287 VAL A O 1
ATOM 2115 N N . LEU A 1 288 ? 87.312 37.934 49.661 1.00 22.57 288 LEU A N 1
ATOM 2116 C CA . LEU A 1 288 ? 85.911 37.728 50.005 1.00 22.85 288 LEU A CA 1
ATOM 2117 C C . LEU A 1 288 ? 85.338 39.142 50.085 1.00 22.20 288 LEU A C 1
ATOM 2118 O O . LEU A 1 288 ? 86.085 40.122 50.029 1.00 23.10 288 LEU A O 1
ATOM 2123 N N . GLY A 1 289 ? 84.023 39.257 50.198 1.00 21.91 289 GLY A N 1
ATOM 2124 C CA . GLY A 1 289 ? 83.421 40.576 50.274 1.00 18.99 289 GLY A CA 1
ATOM 2125 C C . GLY A 1 289 ? 83.093 41.156 48.913 1.00 18.53 289 GLY A C 1
ATOM 2126 O O . GLY A 1 289 ? 81.942 41.499 48.649 1.00 17.77 289 GLY A O 1
ATOM 2127 N N . TRP A 1 290 ? 84.091 41.268 48.038 1.00 19.02 290 TRP A N 1
ATOM 2128 C CA . TRP A 1 290 ? 83.849 41.826 46.707 1.00 19.90 290 TRP A CA 1
ATOM 2129 C C . TRP A 1 290 ? 84.698 41.195 45.605 1.00 18.70 290 TRP A C 1
ATOM 2130 O O . TRP A 1 290 ? 84.738 41.707 44.486 1.00 18.26 290 TRP A O 1
ATOM 2141 N N . GLY A 1 291 ? 85.375 40.095 45.922 1.00 17.70 291 GLY A N 1
ATOM 2142 C CA . GLY A 1 291 ? 86.210 39.421 44.939 1.00 16.63 291 GLY A CA 1
ATOM 2143 C C . GLY A 1 291 ? 85.438 39.040 43.691 1.00 16.59 291 GLY A C 1
ATOM 2144 O O . GLY A 1 291 ? 84.335 38.511 43.774 1.00 17.38 291 GLY A O 1
ATOM 2145 N N . SER A 1 292 ? 86.024 39.303 42.529 1.00 16.23 292 SER A N 1
ATOM 2146 C CA . SER A 1 292 ? 85.375 39.010 41.260 1.00 16.84 292 SER A CA 1
ATOM 2147 C C . SER A 1 292 ? 86.221 38.116 40.370 1.00 16.16 292 SER A C 1
ATOM 2148 O O . SER A 1 292 ? 87.389 38.402 40.123 1.00 15.80 292 SER A O 1
ATOM 2151 N N . CYS A 1 293 ? 85.626 37.028 39.896 1.00 15.63 293 CYS A N 1
ATOM 2152 C CA . CYS A 1 293 ? 86.330 36.108 39.014 1.00 15.75 293 CYS A CA 1
ATOM 2153 C C . CYS A 1 293 ? 85.675 36.138 37.642 1.00 15.71 293 CYS A C 1
ATOM 2154 O O . CYS A 1 293 ? 84.453 36.048 37.525 1.00 18.59 293 CYS A O 1
ATOM 2157 N N . THR A 1 294 ? 86.487 36.279 36.603 1.00 14.43 294 THR A N 1
ATOM 2158 C CA . THR A 1 294 ? 85.975 36.306 35.241 1.00 13.06 294 THR A CA 1
ATOM 2159 C C . THR A 1 294 ? 86.497 35.116 34.439 1.00 12.77 294 THR A C 1
ATOM 2160 O O . THR A 1 294 ? 87.704 34.955 34.267 1.00 12.79 294 THR A O 1
ATOM 2164 N N . VAL A 1 295 ? 85.593 34.274 33.952 1.00 13.34 295 VAL A N 1
ATOM 2165 C CA . VAL A 1 295 ? 86.012 33.127 33.155 1.00 12.15 295 VAL A CA 1
ATOM 2166 C C . VAL A 1 295 ? 86.230 33.557 31.706 1.00 13.64 295 VAL A C 1
ATOM 2167 O O . VAL A 1 295 ? 85.334 34.111 31.072 1.00 12.37 295 VAL A O 1
ATOM 2171 N N . VAL A 1 296 ? 87.426 33.308 31.186 1.00 13.91 296 VAL A N 1
ATOM 2172 C CA . VAL A 1 296 ? 87.748 33.662 29.810 1.00 16.35 296 VAL A CA 1
ATOM 2173 C C . VAL A 1 296 ? 87.975 32.363 29.049 1.00 17.35 296 VAL A C 1
ATOM 2174 O O . VAL A 1 296 ? 87.320 32.101 28.044 1.00 18.35 296 VAL A O 1
ATOM 2178 N N . GLY A 1 297 ? 88.913 31.557 29.537 1.00 19.49 297 GLY A N 1
ATOM 2179 C CA . GLY A 1 297 ? 89.183 30.275 28.912 1.00 20.91 297 GLY A CA 1
ATOM 2180 C C . GLY A 1 297 ? 88.346 29.215 29.606 1.00 22.69 297 GLY A C 1
ATOM 2181 O O . GLY A 1 297 ? 87.957 29.394 30.764 1.00 23.36 297 GLY A O 1
ATOM 2182 N N . ALA A 1 298 ? 88.054 28.120 28.911 1.00 23.75 298 ALA A N 1
ATOM 2183 C CA . ALA A 1 298 ? 87.259 27.040 29.492 1.00 24.31 298 ALA A CA 1
ATOM 2184 C C . ALA A 1 298 ? 87.495 25.726 28.769 1.00 25.05 298 ALA A C 1
ATOM 2185 O O . ALA A 1 298 ? 86.874 25.454 27.744 1.00 24.18 298 ALA A O 1
ATOM 2187 N N . LYS A 1 299 ? 88.397 24.913 29.304 1.00 25.92 299 LYS A N 1
ATOM 2188 C CA . LYS A 1 299 ? 88.698 23.619 28.706 1.00 27.62 299 LYS A CA 1
ATOM 2189 C C . LYS A 1 299 ? 87.723 22.579 29.234 1.00 27.69 299 LYS A C 1
ATOM 2190 O O . LYS A 1 299 ? 87.582 21.502 28.659 1.00 28.79 299 LYS A O 1
ATOM 2196 N N . VAL A 1 300 ? 87.057 22.910 30.335 1.00 27.30 300 VAL A N 1
ATOM 2197 C CA . VAL A 1 300 ? 86.098 22.006 30.957 1.00 29.57 300 VAL A CA 1
ATOM 2198 C C . VAL A 1 300 ? 84.687 22.595 30.914 1.00 29.19 300 VAL A C 1
ATOM 2199 O O . VAL A 1 300 ? 84.515 23.813 30.910 1.00 30.09 300 VAL A O 1
ATOM 2203 N N . ASP A 1 301 ? 83.683 21.724 30.878 1.00 28.67 301 ASP A N 1
ATOM 2204 C CA . ASP A 1 301 ? 82.287 22.153 30.798 1.00 28.71 301 ASP A CA 1
ATOM 2205 C C . ASP A 1 301 ? 81.701 22.753 32.064 1.00 28.44 301 ASP A C 1
ATOM 2206 O O . ASP A 1 301 ? 80.688 23.450 32.006 1.00 29.18 301 ASP A O 1
ATOM 2211 N N . GLU A 1 302 ? 82.316 22.480 33.206 1.00 28.19 302 GLU A N 1
ATOM 2212 C CA . GLU A 1 302 ? 81.789 22.993 34.458 1.00 28.78 302 GLU A CA 1
ATOM 2213 C C . GLU A 1 302 ? 82.841 23.409 35.468 1.00 27.52 302 GLU A C 1
ATOM 2214 O O . GLU A 1 302 ? 84.002 23.013 35.386 1.00 26.40 302 GLU A O 1
ATOM 2220 N N . MET A 1 303 ? 82.409 24.225 36.420 1.00 26.21 303 MET A N 1
ATOM 2221 C CA . MET A 1 303 ? 83.262 24.698 37.498 1.00 26.85 303 MET A CA 1
ATOM 2222 C C . MET A 1 303 ? 82.412 24.543 38.748 1.00 27.53 303 MET A C 1
ATOM 2223 O O . MET A 1 303 ? 81.201 24.765 38.712 1.00 29.77 303 MET A O 1
ATOM 2228 N N . THR A 1 304 ? 83.040 24.133 39.841 1.00 27.77 304 THR A N 1
ATOM 2229 C CA . THR A 1 304 ? 82.338 23.924 41.098 1.00 27.55 304 THR A CA 1
ATOM 2230 C C . THR A 1 304 ? 82.808 24.934 42.123 1.00 27.85 304 THR A C 1
ATOM 2231 O O . THR A 1 304 ? 83.996 24.986 42.451 1.00 28.50 304 THR A O 1
ATOM 2235 N N . ILE A 1 305 ? 81.882 25.740 42.629 1.00 28.63 305 ILE A N 1
ATOM 2236 C CA . ILE A 1 305 ? 82.242 26.742 43.618 1.00 28.97 305 ILE A CA 1
ATOM 2237 C C . ILE A 1 305 ? 81.416 26.605 44.889 1.00 28.50 305 ILE A C 1
ATOM 2238 O O . ILE A 1 305 ? 80.190 26.459 44.841 1.00 27.94 305 ILE A O 1
ATOM 2243 N N . PRO A 1 306 ? 82.086 26.646 46.050 1.00 26.38 306 PRO A N 1
ATOM 2244 C CA . PRO A 1 306 ? 81.403 26.525 47.338 1.00 25.90 306 PRO A CA 1
ATOM 2245 C C . PRO A 1 306 ? 80.302 27.572 47.468 1.00 25.87 306 PRO A C 1
ATOM 2246 O O . PRO A 1 306 ? 80.440 28.694 46.978 1.00 26.31 306 PRO A O 1
ATOM 2250 N N . THR A 1 307 ? 79.213 27.191 48.116 1.00 22.89 307 THR A N 1
ATOM 2251 C CA . THR A 1 307 ? 78.079 28.104 48.319 1.00 22.47 307 THR A CA 1
ATOM 2252 C C . THR A 1 307 ? 78.490 29.245 49.255 1.00 21.27 307 THR A C 1
ATOM 2253 O O . THR A 1 307 ? 78.111 30.401 49.049 1.00 18.44 307 THR A O 1
ATOM 2257 N N . VAL A 1 308 ? 79.272 28.901 50.272 1.00 20.94 308 VAL A N 1
ATOM 2258 C CA . VAL A 1 308 ? 79.721 29.872 51.256 1.00 23.27 308 VAL A CA 1
ATOM 2259 C C . VAL A 1 308 ? 80.584 30.977 50.639 1.00 22.63 308 VAL A C 1
ATOM 2260 O O . VAL A 1 308 ? 80.576 32.112 51.116 1.00 21.31 308 VAL A O 1
ATOM 2264 N N . ASP A 1 309 ? 81.307 30.651 49.569 1.00 23.85 309 ASP A N 1
ATOM 2265 C CA . ASP A 1 309 ? 82.163 31.633 48.906 1.00 23.44 309 ASP A CA 1
ATOM 2266 C C . ASP A 1 309 ? 81.358 32.764 48.286 1.00 23.26 309 ASP A C 1
ATOM 2267 O O . ASP A 1 309 ? 81.696 33.932 48.464 1.00 24.29 309 ASP A O 1
ATOM 2272 N N . VAL A 1 310 ? 80.303 32.424 47.550 1.00 21.44 310 VAL A N 1
ATOM 2273 C CA . VAL A 1 310 ? 79.474 33.452 46.930 1.00 21.72 310 VAL A CA 1
ATOM 2274 C C . VAL A 1 310 ? 78.693 34.194 48.012 1.00 20.51 310 VAL A C 1
ATOM 2275 O O . VAL A 1 310 ? 78.512 35.412 47.944 1.00 18.98 310 VAL A O 1
ATOM 2279 N N . ILE A 1 311 ? 78.236 33.458 49.019 1.00 17.74 311 ILE A N 1
ATOM 2280 C CA . ILE A 1 311 ? 77.505 34.075 50.116 1.00 17.78 311 ILE A CA 1
ATOM 2281 C C . ILE A 1 311 ? 78.389 35.112 50.810 1.00 17.42 311 ILE A C 1
ATOM 2282 O O . ILE A 1 311 ? 77.907 36.159 51.236 1.00 16.95 311 ILE A O 1
ATOM 2287 N N . LEU A 1 312 ? 79.683 34.833 50.900 1.00 16.80 312 LEU A N 1
ATOM 2288 C CA . LEU A 1 312 ? 80.592 35.760 51.555 1.00 19.02 312 LEU A CA 1
ATOM 2289 C C . LEU A 1 312 ? 81.190 36.827 50.648 1.00 18.61 312 LEU A C 1
ATOM 2290 O O . LEU A 1 312 ? 82.212 37.422 50.979 1.00 20.83 312 LEU A O 1
ATOM 2295 N N . GLY A 1 313 ? 80.565 37.060 49.497 1.00 18.81 313 GLY A N 1
ATOM 2296 C CA . GLY A 1 313 ? 81.032 38.129 48.632 1.00 17.10 313 GLY A CA 1
ATOM 2297 C C . GLY A 1 313 ? 81.752 37.870 47.325 1.00 16.79 313 GLY A C 1
ATOM 2298 O O . GLY A 1 313 ? 82.032 38.822 46.608 1.00 16.98 313 GLY A O 1
ATOM 2299 N N . ARG A 1 314 ? 82.077 36.625 47.004 1.00 17.08 314 ARG A N 1
ATOM 2300 C CA . ARG A 1 314 ? 82.747 36.374 45.738 1.00 18.42 314 ARG A CA 1
ATOM 2301 C C . ARG A 1 314 ? 81.718 36.286 44.619 1.00 19.64 314 ARG A C 1
ATOM 2302 O O . ARG A 1 314 ? 80.630 35.731 44.804 1.00 19.02 314 ARG A O 1
ATOM 2310 N N . SER A 1 315 ? 82.063 36.863 43.470 1.00 19.01 315 SER A N 1
ATOM 2311 C CA . SER A 1 315 ? 81.191 36.859 42.302 1.00 18.79 315 SER A CA 1
ATOM 2312 C C . SER A 1 315 ? 81.879 36.161 41.137 1.00 17.32 315 SER A C 1
ATOM 2313 O O . SER A 1 315 ? 83.107 36.146 41.047 1.00 15.88 315 SER A O 1
ATOM 2316 N N . ILE A 1 316 ? 81.083 35.579 40.248 1.00 17.05 316 ILE A N 1
ATOM 2317 C CA . ILE A 1 316 ? 81.629 34.902 39.081 1.00 16.00 316 ILE A CA 1
ATOM 2318 C C . ILE A 1 316 ? 80.884 35.303 37.807 1.00 15.17 316 ILE A C 1
ATOM 2319 O O . ILE A 1 316 ? 79.653 35.356 37.785 1.00 13.69 316 ILE A O 1
ATOM 2324 N N . ASN A 1 317 ? 81.636 35.606 36.756 1.00 14.43 317 ASN A N 1
ATOM 2325 C CA . ASN A 1 317 ? 81.037 35.937 35.469 1.00 14.78 317 ASN A CA 1
ATOM 2326 C C . ASN A 1 317 ? 82.000 35.461 34.389 1.00 15.05 317 ASN A C 1
ATOM 2327 O O . ASN A 1 317 ? 83.006 34.821 34.693 1.00 15.17 317 ASN A O 1
ATOM 2332 N N . GLY A 1 318 ? 81.679 35.729 33.132 1.00 15.74 318 GLY A N 1
ATOM 2333 C CA . GLY A 1 318 ? 82.543 35.286 32.053 1.00 16.06 318 GLY A CA 1
ATOM 2334 C C . GLY A 1 318 ? 82.426 36.192 30.852 1.00 16.52 318 GLY A C 1
ATOM 2335 O O . GLY A 1 318 ? 81.474 36.953 30.744 1.00 15.29 318 GLY A O 1
ATOM 2336 N N . THR A 1 319 ? 83.386 36.092 29.940 1.00 17.34 319 THR A N 1
ATOM 2337 C CA . THR A 1 319 ? 83.404 36.945 28.765 1.00 17.55 319 THR A CA 1
ATOM 2338 C C . THR A 1 319 ? 83.146 36.171 27.474 1.00 18.10 319 THR A C 1
ATOM 2339 O O . THR A 1 319 ? 83.281 34.946 27.420 1.00 17.55 319 THR A O 1
ATOM 2343 N N . PHE A 1 320 ? 82.777 36.919 26.440 1.00 15.97 320 PHE A N 1
ATOM 2344 C CA . PHE A 1 320 ? 82.511 36.392 25.104 1.00 16.01 320 PHE A CA 1
ATOM 2345 C C . PHE A 1 320 ? 83.120 37.466 24.205 1.00 16.57 320 PHE A C 1
ATOM 2346 O O . PHE A 1 320 ? 82.577 38.566 24.095 1.00 14.30 320 PHE A O 1
ATOM 2354 N N . PHE A 1 321 ? 84.261 37.156 23.594 1.00 15.63 321 PHE A N 1
ATOM 2355 C CA . PHE A 1 321 ? 84.955 38.104 22.732 1.00 17.08 321 PHE A CA 1
ATOM 2356 C C . PHE A 1 321 ? 85.261 39.401 23.504 1.00 16.43 321 PHE A C 1
ATOM 2357 O O . PHE A 1 321 ? 85.099 40.507 22.987 1.00 17.04 321 PHE A O 1
ATOM 2365 N N . GLY A 1 322 ? 85.688 39.252 24.754 1.00 16.40 322 GLY A N 1
ATOM 2366 C CA . GLY A 1 322 ? 86.040 40.400 25.576 1.00 15.64 322 GLY A CA 1
ATOM 2367 C C . GLY A 1 322 ? 84.945 41.400 25.920 1.00 15.76 322 GLY A C 1
ATOM 2368 O O . GLY A 1 322 ? 85.238 42.493 26.400 1.00 15.36 322 GLY A O 1
ATOM 2369 N N . GLY A 1 323 ? 83.688 41.038 25.686 1.00 15.84 323 GLY A N 1
ATOM 2370 C CA . GLY A 1 323 ? 82.595 41.948 25.996 1.00 16.44 323 GLY A CA 1
ATOM 2371 C C . GLY A 1 323 ? 82.456 43.102 25.013 1.00 14.61 323 GLY A C 1
ATOM 2372 O O . GLY A 1 323 ? 81.706 44.046 25.251 1.00 14.92 323 GLY A O 1
ATOM 2373 N N . TRP A 1 324 ? 83.167 43.030 23.895 1.00 14.62 324 TRP A N 1
ATOM 2374 C CA . TRP A 1 324 ? 83.103 44.097 22.905 1.00 14.94 324 TRP A CA 1
ATOM 2375 C C . TRP A 1 324 ? 81.926 43.979 21.956 1.00 15.63 324 TRP A C 1
ATOM 2376 O O . TRP A 1 324 ? 81.623 42.886 21.467 1.00 15.82 324 TRP A O 1
ATOM 2387 N N . LYS A 1 325 ? 81.257 45.102 21.705 1.00 14.94 325 LYS A N 1
ATOM 2388 C CA . LYS A 1 325 ? 80.194 45.123 20.713 1.00 16.14 325 LYS A CA 1
ATOM 2389 C C . LYS A 1 325 ? 81.117 45.091 19.496 1.00 16.58 325 LYS A C 1
ATOM 2390 O O . LYS A 1 325 ? 81.671 46.116 19.094 1.00 16.85 325 LYS A O 1
ATOM 2396 N N . SER A 1 326 ? 81.298 43.900 18.934 1.00 16.42 326 SER A N 1
ATOM 2397 C CA . SER A 1 326 ? 82.215 43.682 17.820 1.00 15.78 326 SER A CA 1
ATOM 2398 C C . SER A 1 326 ? 82.280 44.695 16.686 1.00 15.47 326 SER A C 1
ATOM 2399 O O . SER A 1 326 ? 83.332 45.288 16.446 1.00 14.51 326 SER A O 1
ATOM 2402 N N . VAL A 1 327 ? 81.179 44.888 15.974 1.00 16.27 327 VAL A N 1
ATOM 2403 C CA . VAL A 1 327 ? 81.194 45.811 14.851 1.00 16.19 327 VAL A CA 1
ATOM 2404 C C . VAL A 1 327 ? 81.630 47.221 15.237 1.00 17.50 327 VAL A C 1
ATOM 2405 O O . VAL A 1 327 ? 82.437 47.826 14.536 1.00 17.23 327 VAL A O 1
ATOM 2409 N N . ASP A 1 328 ? 81.127 47.738 16.352 1.00 17.30 328 ASP A N 1
ATOM 2410 C CA . ASP A 1 328 ? 81.494 49.087 16.787 1.00 20.96 328 ASP A CA 1
ATOM 2411 C C . ASP A 1 328 ? 82.886 49.197 17.396 1.00 21.19 328 ASP A C 1
ATOM 2412 O O . ASP A 1 328 ? 83.611 50.161 17.135 1.00 22.19 328 ASP A O 1
ATOM 2417 N N . SER A 1 329 ? 83.256 48.206 18.203 1.00 20.20 329 SER A N 1
ATOM 2418 C CA . SER A 1 329 ? 84.536 48.217 18.909 1.00 19.82 329 SER A CA 1
ATOM 2419 C C . SER A 1 329 ? 85.807 47.833 18.158 1.00 18.85 329 SER A C 1
ATOM 2420 O O . SER A 1 329 ? 86.858 48.439 18.362 1.00 19.29 329 SER A O 1
ATOM 2423 N N . VAL A 1 330 ? 85.728 46.821 17.307 1.00 17.49 330 VAL A N 1
ATOM 2424 C CA . VAL A 1 330 ? 86.901 46.388 16.563 1.00 16.50 330 VAL A CA 1
ATOM 2425 C C . VAL A 1 330 ? 87.598 47.543 15.835 1.00 16.33 330 VAL A C 1
ATOM 2426 O O . VAL A 1 330 ? 88.818 47.670 15.891 1.00 16.55 330 VAL A O 1
ATOM 2430 N N . PRO A 1 331 ? 86.836 48.408 15.153 1.00 15.83 331 PRO A N 1
ATOM 2431 C CA . PRO A 1 331 ? 87.514 49.512 14.464 1.00 16.94 331 PRO A CA 1
ATOM 2432 C C . PRO A 1 331 ? 88.273 50.385 15.463 1.00 16.33 331 PRO A C 1
ATOM 2433 O O . PRO A 1 331 ? 89.345 50.898 15.161 1.00 15.64 331 PRO A O 1
ATOM 2437 N N . ASN A 1 332 ? 87.710 50.546 16.657 1.00 17.72 332 ASN A N 1
ATOM 2438 C CA . ASN A 1 332 ? 88.343 51.356 17.692 1.00 18.12 332 ASN A CA 1
ATOM 2439 C C . ASN A 1 332 ? 89.635 50.742 18.218 1.00 18.48 332 ASN A C 1
ATOM 2440 O O . ASN A 1 332 ? 90.583 51.458 18.552 1.00 15.69 332 ASN A O 1
ATOM 2445 N N . LEU A 1 333 ? 89.667 49.417 18.302 1.00 17.90 333 LEU A N 1
ATOM 2446 C CA . LEU A 1 333 ? 90.858 48.723 18.770 1.00 17.60 333 LEU A CA 1
ATOM 2447 C C . LEU A 1 333 ? 91.964 48.910 17.731 1.00 17.88 333 LEU A C 1
ATOM 2448 O O . LEU A 1 333 ? 93.136 49.073 18.073 1.00 17.20 333 LEU A O 1
ATOM 2453 N N . VAL A 1 334 ? 91.585 48.883 16.458 1.00 17.57 334 VAL A N 1
ATOM 2454 C CA . VAL A 1 334 ? 92.547 49.089 15.382 1.00 19.34 334 VAL A CA 1
ATOM 2455 C C . VAL A 1 334 ? 93.148 50.497 15.506 1.00 19.70 334 VAL A C 1
ATOM 2456 O O . VAL A 1 334 ? 94.358 50.682 15.350 1.00 18.08 334 VAL A O 1
ATOM 2460 N N . SER A 1 335 ? 92.307 51.485 15.800 1.00 19.75 335 SER A N 1
ATOM 2461 C CA . SER A 1 335 ? 92.787 52.861 15.953 1.00 21.34 335 SER A CA 1
ATOM 2462 C C . SER A 1 335 ? 93.680 52.988 17.180 1.00 21.22 335 SER A C 1
ATOM 2463 O O . SER A 1 335 ? 94.697 53.685 17.141 1.00 23.19 335 SER A O 1
ATOM 2466 N N . ASP A 1 336 ? 93.303 52.321 18.269 1.00 20.67 336 ASP A N 1
ATOM 2467 C CA . ASP A 1 336 ? 94.108 52.367 19.490 1.00 20.90 336 ASP A CA 1
ATOM 2468 C C . ASP A 1 336 ? 95.512 51.826 19.208 1.00 21.78 336 ASP A C 1
ATOM 2469 O O . ASP A 1 336 ? 96.511 52.349 19.715 1.00 21.28 336 ASP A O 1
ATOM 2474 N N . TYR A 1 337 ? 95.581 50.773 18.399 1.00 21.06 337 TYR A N 1
ATOM 2475 C CA . TYR A 1 337 ? 96.861 50.172 18.045 1.00 21.48 337 TYR A CA 1
ATOM 2476 C C . TYR A 1 337 ? 97.664 51.146 17.190 1.00 21.15 337 TYR A C 1
ATOM 2477 O O . TYR A 1 337 ? 98.873 51.283 17.364 1.00 19.84 337 TYR A O 1
ATOM 2486 N N . LYS A 1 338 ? 96.988 51.818 16.264 1.00 22.40 338 LYS A N 1
ATOM 2487 C CA . LYS A 1 338 ? 97.671 52.784 15.412 1.00 23.00 338 LYS A CA 1
ATOM 2488 C C . LYS A 1 338 ? 98.266 53.870 16.303 1.00 21.98 338 LYS A C 1
ATOM 2489 O O . LYS A 1 338 ? 99.364 54.362 16.043 1.00 20.87 338 LYS A O 1
ATOM 2495 N N . ASN A 1 339 ? 97.538 54.229 17.358 1.00 21.63 339 ASN A N 1
ATOM 2496 C CA . ASN A 1 339 ? 97.998 55.248 18.298 1.00 22.75 339 ASN A CA 1
ATOM 2497 C C . ASN A 1 339 ? 98.922 54.662 19.363 1.00 24.06 339 ASN A C 1
ATOM 2498 O O . ASN A 1 339 ? 99.231 55.311 20.361 1.00 23.99 339 ASN A O 1
ATOM 2503 N N . LYS A 1 340 ? 99.353 53.424 19.137 1.00 25.43 340 LYS A N 1
ATOM 2504 C CA . LYS A 1 340 ? 100.269 52.734 20.035 1.00 26.10 340 LYS A CA 1
ATOM 2505 C C . LYS A 1 340 ? 99.767 52.601 21.473 1.00 24.91 340 LYS A C 1
ATOM 2506 O O . LYS A 1 340 ? 100.551 52.704 22.412 1.00 23.95 340 LYS A O 1
ATOM 2512 N N . LYS A 1 341 ? 98.470 52.376 21.654 1.00 24.44 341 LYS A N 1
ATOM 2513 C CA . LYS A 1 341 ? 97.936 52.229 23.004 1.00 23.60 341 LYS A CA 1
ATOM 2514 C C . LYS A 1 341 ? 98.435 50.907 23.606 1.00 22.66 341 LYS A C 1
ATOM 2515 O O . LYS A 1 341 ? 98.510 50.746 24.822 1.00 20.82 341 LYS A O 1
ATOM 2521 N N . PHE A 1 342 ? 98.778 49.967 22.734 1.00 20.86 342 PHE A N 1
ATOM 2522 C CA . PHE A 1 342 ? 99.289 48.666 23.149 1.00 20.29 342 PHE A CA 1
ATOM 2523 C C . PHE A 1 342 ? 100.081 48.098 21.982 1.00 20.11 342 PHE A C 1
ATOM 2524 O O . PHE A 1 342 ? 99.844 48.464 20.834 1.00 19.83 342 PHE A O 1
ATOM 2532 N N . ASP A 1 343 ? 101.016 47.204 22.267 1.00 21.17 343 ASP A N 1
ATOM 2533 C CA . ASP A 1 343 ? 101.848 46.640 21.214 1.00 24.25 343 ASP A CA 1
ATOM 2534 C C . ASP A 1 343 ? 101.528 45.185 20.877 1.00 23.84 343 ASP A C 1
ATOM 2535 O O . ASP A 1 343 ? 101.935 44.276 21.593 1.00 23.34 343 ASP A O 1
ATOM 2540 N N . LEU A 1 344 ? 100.816 44.981 19.771 1.00 23.44 344 LEU A N 1
ATOM 2541 C CA . LEU A 1 344 ? 100.426 43.646 19.315 1.00 23.57 344 LEU A CA 1
ATOM 2542 C C . LEU A 1 344 ? 101.608 42.809 18.831 1.00 23.99 344 LEU A C 1
ATOM 2543 O O . LEU A 1 344 ? 101.521 41.584 18.762 1.00 23.33 344 LEU A O 1
ATOM 2548 N N . ASP A 1 345 ? 102.708 43.469 18.487 1.00 25.53 345 ASP A N 1
ATOM 2549 C CA . ASP A 1 345 ? 103.885 42.758 18.012 1.00 25.64 345 ASP A CA 1
ATOM 2550 C C . ASP A 1 345 ? 104.437 41.800 19.055 1.00 24.45 345 ASP A C 1
ATOM 2551 O O . ASP A 1 345 ? 104.989 40.758 18.711 1.00 23.70 345 ASP A O 1
ATOM 2556 N N . LEU A 1 346 ? 104.294 42.147 20.330 1.00 23.93 346 LEU A N 1
ATOM 2557 C CA . LEU A 1 346 ? 104.806 41.284 21.388 1.00 24.08 346 LEU A CA 1
ATOM 2558 C C . LEU A 1 346 ? 104.042 39.972 21.460 1.00 22.93 346 LEU A C 1
ATOM 2559 O O . LEU A 1 346 ? 104.485 39.026 22.108 1.00 23.41 346 LEU A O 1
ATOM 2564 N N . LEU A 1 347 ? 102.903 39.913 20.778 1.00 22.53 347 LEU A N 1
ATOM 2565 C CA . LEU A 1 347 ? 102.076 38.714 20.773 1.00 20.72 347 LEU A CA 1
ATOM 2566 C C . LEU A 1 347 ? 102.423 37.757 19.638 1.00 21.58 347 LEU A C 1
ATOM 2567 O O . LEU A 1 347 ? 101.931 36.626 19.600 1.00 20.74 347 LEU A O 1
ATOM 2572 N N . VAL A 1 348 ? 103.272 38.208 18.717 1.00 20.94 348 VAL A N 1
ATOM 2573 C CA . VAL A 1 348 ? 103.665 37.384 17.577 1.00 22.08 348 VAL A CA 1
ATOM 2574 C C . VAL A 1 348 ? 105.043 36.772 17.785 1.00 22.94 348 VAL A C 1
ATOM 2575 O O . VAL A 1 348 ? 106.040 37.491 17.863 1.00 22.65 348 VAL A O 1
ATOM 2579 N N . THR A 1 349 ? 105.090 35.444 17.884 1.00 22.86 349 THR A N 1
ATOM 2580 C CA . THR A 1 349 ? 106.344 34.729 18.083 1.00 22.77 349 THR A CA 1
ATOM 2581 C C . THR A 1 349 ? 106.832 34.058 16.806 1.00 23.44 349 THR A C 1
ATOM 2582 O O . THR A 1 349 ? 108.021 33.788 16.666 1.00 23.56 349 THR A O 1
ATOM 2586 N N . HIS A 1 350 ? 105.915 33.792 15.880 1.00 22.69 350 HIS A N 1
ATOM 2587 C CA . HIS A 1 350 ? 106.259 33.153 14.613 1.00 24.62 350 HIS A CA 1
ATOM 2588 C C . HIS A 1 350 ? 105.451 33.716 13.442 1.00 26.39 350 HIS A C 1
ATOM 2589 O O . HIS A 1 350 ? 104.400 34.333 13.631 1.00 24.30 350 HIS A O 1
ATOM 2596 N N . ALA A 1 351 ? 105.960 33.480 12.235 1.00 27.67 351 ALA A N 1
ATOM 2597 C CA . ALA A 1 351 ? 105.323 33.911 10.993 1.00 30.15 351 ALA A CA 1
ATOM 2598 C C . ALA A 1 351 ? 105.716 32.893 9.921 1.00 31.50 351 ALA A C 1
ATOM 2599 O O . ALA A 1 351 ? 106.858 32.865 9.458 1.00 33.87 351 ALA A O 1
ATOM 2601 N N . LEU A 1 352 ? 104.764 32.054 9.534 1.00 31.29 352 LEU A N 1
ATOM 2602 C CA . LEU A 1 352 ? 105.024 31.020 8.548 1.00 30.73 352 LEU A CA 1
ATOM 2603 C C . LEU A 1 352 ? 104.105 31.101 7.340 1.00 30.97 352 LEU A C 1
ATOM 2604 O O . LEU A 1 352 ? 103.105 31.821 7.348 1.00 31.71 352 LEU A O 1
ATOM 2609 N N . PRO A 1 353 ? 104.454 30.373 6.267 1.00 30.46 353 PRO A N 1
ATOM 2610 C CA . PRO A 1 353 ? 103.632 30.370 5.057 1.00 29.72 353 PRO A CA 1
ATOM 2611 C C . PRO A 1 353 ? 102.358 29.614 5.403 1.00 29.33 353 PRO A C 1
ATOM 2612 O O . PRO A 1 353 ? 102.384 28.718 6.253 1.00 28.92 353 PRO A O 1
ATOM 2616 N N . PHE A 1 354 ? 101.251 29.963 4.756 1.00 28.84 354 PHE A N 1
ATOM 2617 C CA . PHE A 1 354 ? 99.997 29.284 5.032 1.00 29.37 354 PHE A CA 1
ATOM 2618 C C . PHE A 1 354 ? 100.155 27.768 4.935 1.00 31.35 354 PHE A C 1
ATOM 2619 O O . PHE A 1 354 ? 99.617 27.032 5.759 1.00 31.93 354 PHE A O 1
ATOM 2627 N N . GLU A 1 355 ? 100.894 27.308 3.927 1.00 33.20 355 GLU A N 1
ATOM 2628 C CA . GLU A 1 355 ? 101.121 25.880 3.716 1.00 34.86 355 GLU A CA 1
ATOM 2629 C C . GLU A 1 355 ? 101.635 25.185 4.976 1.00 35.26 355 GLU A C 1
ATOM 2630 O O . GLU A 1 355 ? 101.371 24.001 5.195 1.00 35.96 355 GLU A O 1
ATOM 2636 N N . SER A 1 356 ? 102.372 25.924 5.800 1.00 34.48 356 SER A N 1
ATOM 2637 C CA . SER A 1 356 ? 102.932 25.382 7.035 1.00 31.83 356 SER A CA 1
ATOM 2638 C C . SER A 1 356 ? 101.960 25.509 8.199 1.00 31.58 356 SER A C 1
ATOM 2639 O O . SER A 1 356 ? 102.376 25.548 9.356 1.00 30.42 356 SER A O 1
ATOM 2642 N N . ILE A 1 357 ? 100.667 25.565 7.899 1.00 30.84 357 ILE A N 1
ATOM 2643 C CA . ILE A 1 357 ? 99.675 25.715 8.953 1.00 30.61 357 ILE A CA 1
ATOM 2644 C C . ILE A 1 357 ? 99.773 24.633 10.024 1.00 30.83 357 ILE A C 1
ATOM 2645 O O . ILE A 1 357 ? 99.641 24.917 11.216 1.00 30.10 357 ILE A O 1
ATOM 2650 N N . ASN A 1 358 ? 100.013 23.395 9.607 1.00 31.19 358 ASN A N 1
ATOM 2651 C CA . ASN A 1 358 ? 100.120 22.299 10.560 1.00 30.06 358 ASN A CA 1
ATOM 2652 C C . ASN A 1 358 ? 101.274 22.490 11.538 1.00 30.11 358 ASN A C 1
ATOM 2653 O O . ASN A 1 358 ? 101.196 22.059 12.689 1.00 29.87 358 ASN A O 1
ATOM 2658 N N . ASP A 1 359 ? 102.346 23.135 11.089 1.00 30.55 359 ASP A N 1
ATOM 2659 C CA . ASP A 1 359 ? 103.477 23.391 11.977 1.00 31.46 359 ASP A CA 1
ATOM 2660 C C . ASP A 1 359 ? 103.067 24.469 12.981 1.00 30.55 359 ASP A C 1
ATOM 2661 O O . ASP A 1 359 ? 103.498 24.456 14.134 1.00 29.44 359 ASP A O 1
ATOM 2666 N N . ALA A 1 360 ? 102.232 25.403 12.534 1.00 29.55 360 ALA A N 1
ATOM 2667 C CA . ALA A 1 360 ? 101.763 26.469 13.412 1.00 30.19 360 ALA A CA 1
ATOM 2668 C C . ALA A 1 360 ? 100.936 25.818 14.509 1.00 29.25 360 ALA A C 1
ATOM 2669 O O . ALA A 1 360 ? 101.002 26.215 15.673 1.00 28.61 360 ALA A O 1
ATOM 2671 N N . ILE A 1 361 ? 100.163 24.805 14.128 1.00 28.58 361 ILE A N 1
ATOM 2672 C CA . ILE A 1 361 ? 99.328 24.087 15.079 1.00 29.57 361 ILE A CA 1
ATOM 2673 C C . ILE A 1 361 ? 100.186 23.365 16.112 1.00 29.87 361 ILE A C 1
ATOM 2674 O O . ILE A 1 361 ? 99.919 23.451 17.311 1.00 29.43 361 ILE A O 1
ATOM 2679 N N . ASP A 1 362 ? 101.218 22.663 15.648 1.00 31.40 362 ASP A N 1
ATOM 2680 C CA . ASP A 1 362 ? 102.105 21.939 16.553 1.00 31.70 362 ASP A CA 1
ATOM 2681 C C . ASP A 1 362 ? 102.779 22.884 17.540 1.00 32.30 362 ASP A C 1
ATOM 2682 O O . ASP A 1 362 ? 102.835 22.598 18.738 1.00 31.26 362 ASP A O 1
ATOM 2687 N N . LEU A 1 363 ? 103.289 24.006 17.035 1.00 32.52 363 LEU A N 1
ATOM 2688 C CA . LEU A 1 363 ? 103.942 24.991 17.892 1.00 33.31 363 LEU A CA 1
ATOM 2689 C C . LEU A 1 363 ? 103.030 25.384 19.047 1.00 33.33 363 LEU A C 1
ATOM 2690 O O . LEU A 1 363 ? 103.475 25.485 20.190 1.00 34.08 363 LEU A O 1
ATOM 2695 N N . MET A 1 364 ? 101.754 25.602 18.742 1.00 33.00 364 MET A N 1
ATOM 2696 C CA . MET A 1 364 ? 100.788 25.988 19.759 1.00 32.86 364 MET A CA 1
ATOM 2697 C C . MET A 1 364 ? 100.487 24.851 20.731 1.00 33.84 364 MET A C 1
ATOM 2698 O O . MET A 1 364 ? 100.526 25.041 21.949 1.00 33.67 364 MET A O 1
ATOM 2703 N N . LYS A 1 365 ? 100.181 23.674 20.193 1.00 35.12 365 LYS A N 1
ATOM 2704 C CA . LYS A 1 365 ? 99.883 22.508 21.024 1.00 36.86 365 LYS A CA 1
ATOM 2705 C C . LYS A 1 365 ? 101.037 22.276 21.998 1.00 37.37 365 LYS A C 1
ATOM 2706 O O . LYS A 1 365 ? 100.828 21.938 23.165 1.00 36.53 365 LYS A O 1
ATOM 2712 N N . GLU A 1 366 ? 102.255 22.474 21.502 1.00 38.05 366 GLU A N 1
ATOM 2713 C CA . GLU A 1 366 ? 103.467 22.294 22.292 1.00 38.99 366 GLU A CA 1
ATOM 2714 C C . GLU A 1 366 ? 103.767 23.497 23.185 1.00 38.56 366 GLU A C 1
ATOM 2715 O O . GLU A 1 366 ? 104.752 23.499 23.925 1.00 39.91 366 GLU A O 1
ATOM 2721 N N . GLY A 1 367 ? 102.916 24.516 23.107 1.00 37.39 367 GLY A N 1
ATOM 2722 C CA . GLY A 1 367 ? 103.090 25.705 23.924 1.00 36.34 367 GLY A CA 1
ATOM 2723 C C . GLY A 1 367 ? 104.373 26.470 23.665 1.00 35.13 367 GLY A C 1
ATOM 2724 O O . GLY A 1 367 ? 104.893 27.145 24.553 1.00 35.63 367 GLY A O 1
ATOM 2725 N N . LYS A 1 368 ? 104.877 26.383 22.441 1.00 34.17 368 LYS A N 1
ATOM 2726 C CA . LYS A 1 368 ? 106.112 27.063 22.082 1.00 34.27 368 LYS A CA 1
ATOM 2727 C C . LYS A 1 368 ? 105.875 28.409 21.407 1.00 33.07 368 LYS A C 1
ATOM 2728 O O . LYS A 1 368 ? 106.823 29.096 21.030 1.00 33.70 368 LYS A O 1
ATOM 2734 N N . SER A 1 369 ? 104.611 28.795 21.266 1.00 31.69 369 SER A N 1
ATOM 2735 C CA . SER A 1 369 ? 104.289 30.067 20.633 1.00 29.74 369 SER A CA 1
ATOM 2736 C C . SER A 1 369 ? 103.140 30.797 21.320 1.00 27.38 369 SER A C 1
ATOM 2737 O O . SER A 1 369 ? 102.443 30.239 22.170 1.00 25.81 369 SER A O 1
ATOM 2740 N N . ILE A 1 370 ? 102.975 32.067 20.969 1.00 24.48 370 ILE A N 1
ATOM 2741 C CA . ILE A 1 370 ? 101.871 32.855 21.488 1.00 22.20 370 ILE A CA 1
ATOM 2742 C C . ILE A 1 370 ? 100.940 32.816 20.290 1.00 21.77 370 ILE A C 1
ATOM 2743 O O . ILE A 1 370 ? 99.911 32.139 20.307 1.00 20.48 370 ILE A O 1
ATOM 2748 N N . ARG A 1 371 ? 101.334 33.517 19.234 1.00 19.84 371 ARG A N 1
ATOM 2749 C CA . ARG A 1 371 ? 100.568 33.535 17.998 1.00 20.75 371 ARG A CA 1
ATOM 2750 C C . ARG A 1 371 ? 101.510 33.416 16.805 1.00 21.59 371 ARG A C 1
ATOM 2751 O O . ARG A 1 371 ? 102.619 33.945 16.820 1.00 21.21 371 ARG A O 1
ATOM 2759 N N . THR A 1 372 ? 101.070 32.696 15.782 1.00 21.80 372 THR A N 1
ATOM 2760 C CA . THR A 1 372 ? 101.856 32.535 14.572 1.00 22.68 372 THR A CA 1
ATOM 2761 C C . THR A 1 372 ? 101.071 33.188 13.440 1.00 23.23 372 THR A C 1
ATOM 2762 O O . THR A 1 372 ? 99.926 32.813 13.176 1.00 22.02 372 THR A O 1
ATOM 2766 N N . ILE A 1 373 ? 101.673 34.178 12.788 1.00 23.02 373 ILE A N 1
ATOM 2767 C CA . ILE A 1 373 ? 101.015 34.860 11.679 1.00 23.33 373 ILE A CA 1
ATOM 2768 C C . ILE A 1 373 ? 101.195 34.045 10.391 1.00 24.78 373 ILE A C 1
ATOM 2769 O O . ILE A 1 373 ? 102.318 33.846 9.922 1.00 25.06 373 ILE A O 1
ATOM 2774 N N . LEU A 1 374 ? 100.089 33.569 9.826 1.00 25.33 374 LEU A N 1
ATOM 2775 C CA . LEU A 1 374 ? 100.133 32.797 8.586 1.00 24.94 374 LEU A CA 1
ATOM 2776 C C . LEU A 1 374 ? 99.685 33.682 7.434 1.00 25.70 374 LEU A C 1
ATOM 2777 O O . LEU A 1 374 ? 98.648 34.336 7.525 1.00 25.52 374 LEU A O 1
ATOM 2782 N N . THR A 1 375 ? 100.467 33.706 6.356 1.00 26.61 375 THR A N 1
ATOM 2783 C CA . THR A 1 375 ? 100.132 34.503 5.179 1.00 28.34 375 THR A CA 1
ATOM 2784 C C . THR A 1 375 ? 100.109 33.629 3.927 1.00 31.14 375 THR A C 1
ATOM 2785 O O . THR A 1 375 ? 100.782 32.597 3.868 1.00 28.76 375 THR A O 1
ATOM 2789 N N . PHE A 1 376 ? 99.324 34.042 2.934 1.00 34.09 376 PHE A N 1
ATOM 2790 C CA . PHE A 1 376 ? 99.227 33.298 1.684 1.00 37.40 376 PHE A CA 1
ATOM 2791 C C . PHE A 1 376 ? 100.184 33.892 0.648 1.00 39.08 376 PHE A C 1
ATOM 2792 O O . PHE A 1 376 ? 99.725 34.197 -0.473 1.00 41.66 376 PHE A O 1
ATOM 2801 N N . GLY B 1 4 ? 75.613 45.541 87.285 1.00 44.21 4 GLY B N 1
ATOM 2802 C CA . GLY B 1 4 ? 76.429 44.319 87.034 1.00 44.46 4 GLY B CA 1
ATOM 2803 C C . GLY B 1 4 ? 75.875 43.092 87.734 1.00 44.46 4 GLY B C 1
ATOM 2804 O O . GLY B 1 4 ? 76.629 42.230 88.189 1.00 44.44 4 GLY B O 1
ATOM 2805 N N . LYS B 1 5 ? 74.551 43.007 87.818 1.00 44.45 5 LYS B N 1
ATOM 2806 C CA . LYS B 1 5 ? 73.907 41.879 88.474 1.00 44.66 5 LYS B CA 1
ATOM 2807 C C . LYS B 1 5 ? 73.791 40.675 87.544 1.00 43.91 5 LYS B C 1
ATOM 2808 O O . LYS B 1 5 ? 73.546 40.823 86.347 1.00 43.96 5 LYS B O 1
ATOM 2814 N N . VAL B 1 6 ? 73.971 39.482 88.098 1.00 42.72 6 VAL B N 1
ATOM 2815 C CA . VAL B 1 6 ? 73.841 38.259 87.321 1.00 41.53 6 VAL B CA 1
ATOM 2816 C C . VAL B 1 6 ? 72.350 37.944 87.281 1.00 41.09 6 VAL B C 1
ATOM 2817 O O . VAL B 1 6 ? 71.705 37.863 88.326 1.00 42.14 6 VAL B O 1
ATOM 2821 N N . ILE B 1 7 ? 71.798 37.783 86.083 1.00 39.28 7 ILE B N 1
ATOM 2822 C CA . ILE B 1 7 ? 70.376 37.488 85.946 1.00 37.50 7 ILE B CA 1
ATOM 2823 C C . ILE B 1 7 ? 70.085 35.998 85.803 1.00 36.97 7 ILE B C 1
ATOM 2824 O O . ILE B 1 7 ? 70.769 35.281 85.072 1.00 36.82 7 ILE B O 1
ATOM 2829 N N . LYS B 1 8 ? 69.069 35.533 86.518 1.00 36.31 8 LYS B N 1
ATOM 2830 C CA . LYS B 1 8 ? 68.673 34.137 86.441 1.00 36.34 8 LYS B CA 1
ATOM 2831 C C . LYS B 1 8 ? 67.392 34.086 85.634 1.00 34.03 8 LYS B C 1
ATOM 2832 O O . LYS B 1 8 ? 66.374 34.662 86.019 1.00 33.66 8 LYS B O 1
ATOM 2838 N N . CYS B 1 9 ? 67.455 33.414 84.493 1.00 32.77 9 CYS B N 1
ATOM 2839 C CA . CYS B 1 9 ? 66.298 33.313 83.623 1.00 31.33 9 CYS B CA 1
ATOM 2840 C C . CYS B 1 9 ? 66.268 31.961 82.931 1.00 30.81 9 CYS B C 1
ATOM 2841 O O . CYS B 1 9 ? 67.136 31.115 83.141 1.00 30.41 9 CYS B O 1
ATOM 2844 N N . LYS B 1 10 ? 65.251 31.756 82.108 1.00 31.34 10 LYS B N 1
ATOM 2845 C CA . LYS B 1 10 ? 65.144 30.516 81.374 1.00 31.35 10 LYS B CA 1
ATOM 2846 C C . LYS B 1 10 ? 65.672 30.760 79.967 1.00 30.17 10 LYS B C 1
ATOM 2847 O O . LYS B 1 10 ? 65.671 31.888 79.475 1.00 29.06 10 LYS B O 1
ATOM 2853 N N . ALA B 1 11 ? 66.153 29.699 79.338 1.00 29.01 11 ALA B N 1
ATOM 2854 C CA . ALA B 1 11 ? 66.689 29.784 77.990 1.00 28.59 11 ALA B CA 1
ATOM 2855 C C . ALA B 1 11 ? 66.679 28.384 77.409 1.00 27.99 11 ALA B C 1
ATOM 2856 O O . ALA B 1 11 ? 66.564 27.406 78.148 1.00 28.39 11 ALA B O 1
ATOM 2858 N N . ALA B 1 12 ? 66.788 28.291 76.088 1.00 27.80 12 ALA B N 1
ATOM 2859 C CA . ALA B 1 12 ? 66.803 26.997 75.420 1.00 26.55 12 ALA B CA 1
ATOM 2860 C C . ALA B 1 12 ? 68.251 26.636 75.132 1.00 25.48 12 ALA B C 1
ATOM 2861 O O . ALA B 1 12 ? 68.967 27.381 74.464 1.00 26.57 12 ALA B O 1
ATOM 2863 N N . ILE B 1 13 ? 68.683 25.494 75.648 1.00 23.84 13 ILE B N 1
ATOM 2864 C CA . ILE B 1 13 ? 70.051 25.051 75.447 1.00 23.72 13 ILE B CA 1
ATOM 2865 C C . ILE B 1 13 ? 70.114 23.757 74.649 1.00 24.76 13 ILE B C 1
ATOM 2866 O O . ILE B 1 13 ? 69.306 22.849 74.851 1.00 24.03 13 ILE B O 1
ATOM 2871 N N . ALA B 1 14 ? 71.068 23.696 73.724 1.00 25.86 14 ALA B N 1
ATOM 2872 C CA . ALA B 1 14 ? 71.289 22.504 72.919 1.00 27.09 14 ALA B CA 1
ATOM 2873 C C . ALA B 1 14 ? 72.530 21.887 73.545 1.00 28.33 14 ALA B C 1
ATOM 2874 O O . ALA B 1 14 ? 73.638 22.400 73.375 1.00 28.85 14 ALA B O 1
ATOM 2876 N N . TRP B 1 15 ? 72.337 20.799 74.284 1.00 28.27 15 TRP B N 1
ATOM 2877 C CA . TRP B 1 15 ? 73.441 20.128 74.955 1.00 28.69 15 TRP B CA 1
ATOM 2878 C C . TRP B 1 15 ? 74.323 19.318 74.020 1.00 29.23 15 TRP B C 1
ATOM 2879 O O . TRP B 1 15 ? 75.521 19.170 74.264 1.00 30.39 15 TRP B O 1
ATOM 2890 N N . LYS B 1 16 ? 73.731 18.799 72.950 1.00 29.73 16 LYS B N 1
ATOM 2891 C CA . LYS B 1 16 ? 74.475 18.008 71.980 1.00 30.86 16 LYS B CA 1
ATOM 2892 C C . LYS B 1 16 ? 73.664 17.808 70.711 1.00 30.79 16 LYS B C 1
ATOM 2893 O O . LYS B 1 16 ? 72.451 18.013 70.700 1.00 31.12 16 LYS B O 1
ATOM 2899 N N . THR B 1 17 ? 74.344 17.398 69.647 1.00 31.72 17 THR B N 1
ATOM 2900 C CA . THR B 1 17 ? 73.699 17.172 68.361 1.00 33.92 17 THR B CA 1
ATOM 2901 C C . THR B 1 17 ? 72.747 15.991 68.437 1.00 33.71 17 THR B C 1
ATOM 2902 O O . THR B 1 17 ? 72.916 15.100 69.267 1.00 34.51 17 THR B O 1
ATOM 2906 N N . GLY B 1 18 ? 71.750 15.990 67.559 1.00 34.51 18 GLY B N 1
ATOM 2907 C CA . GLY B 1 18 ? 70.789 14.905 67.531 1.00 34.33 18 GLY B CA 1
ATOM 2908 C C . GLY B 1 18 ? 69.672 15.038 68.545 1.00 34.71 18 GLY B C 1
ATOM 2909 O O . GLY B 1 18 ? 68.735 14.245 68.537 1.00 35.95 18 GLY B O 1
ATOM 2910 N N . SER B 1 19 ? 69.759 16.034 69.420 1.00 34.31 19 SER B N 1
ATOM 2911 C CA . SER B 1 19 ? 68.725 16.233 70.430 1.00 34.73 19 SER B CA 1
ATOM 2912 C C . SER B 1 19 ? 68.105 17.622 70.334 1.00 34.09 19 SER B C 1
ATOM 2913 O O . SER B 1 19 ? 68.768 18.582 69.953 1.00 34.02 19 SER B O 1
ATOM 2916 N N . PRO B 1 20 ? 66.816 17.746 70.678 1.00 34.86 20 PRO B N 1
ATOM 2917 C CA . PRO B 1 20 ? 66.148 19.048 70.614 1.00 35.03 20 PRO B CA 1
ATOM 2918 C C . PRO B 1 20 ? 66.665 19.990 71.691 1.00 35.71 20 PRO B C 1
ATOM 2919 O O . PRO B 1 20 ? 67.504 19.610 72.510 1.00 34.27 20 PRO B O 1
ATOM 2923 N N . LEU B 1 21 ? 66.162 21.218 71.684 1.00 35.07 21 LEU B N 1
ATOM 2924 C CA . LEU B 1 21 ? 66.566 22.207 72.672 1.00 35.38 21 LEU B CA 1
ATOM 2925 C C . LEU B 1 21 ? 65.863 21.892 73.983 1.00 35.42 21 LEU B C 1
ATOM 2926 O O . LEU B 1 21 ? 64.778 21.311 73.986 1.00 35.90 21 LEU B O 1
ATOM 2931 N N . CYS B 1 22 ? 66.488 22.271 75.093 1.00 35.53 22 CYS B N 1
ATOM 2932 C CA . CYS B 1 22 ? 65.919 22.051 76.417 1.00 35.44 22 CYS B CA 1
ATOM 2933 C C . CYS B 1 22 ? 65.740 23.390 77.100 1.00 35.20 22 CYS B C 1
ATOM 2934 O O . CYS B 1 22 ? 66.640 24.231 77.067 1.00 34.67 22 CYS B O 1
ATOM 2937 N N . ILE B 1 23 ? 64.580 23.598 77.709 1.00 34.80 23 ILE B N 1
ATOM 2938 C CA . ILE B 1 23 ? 64.345 24.831 78.444 1.00 34.22 23 ILE B CA 1
ATOM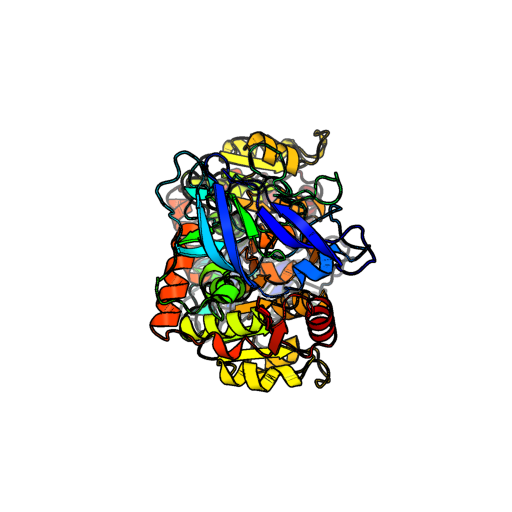 2939 C C . ILE B 1 23 ? 65.085 24.609 79.761 1.00 34.82 23 ILE B C 1
ATOM 2940 O O . ILE B 1 23 ? 64.851 23.614 80.452 1.00 33.31 23 ILE B O 1
ATOM 2945 N N . GLU B 1 24 ? 65.993 25.519 80.092 1.00 35.08 24 GLU B N 1
ATOM 2946 C CA . GLU B 1 24 ? 66.776 25.405 81.315 1.00 36.19 24 GLU B CA 1
ATOM 2947 C C . GLU B 1 24 ? 66.824 26.751 82.021 1.00 36.91 24 GLU B C 1
ATOM 2948 O O . GLU B 1 24 ? 66.529 27.790 81.426 1.00 36.98 24 GLU B O 1
ATOM 2954 N N . GLU B 1 25 ? 67.192 26.724 83.296 1.00 36.98 25 GLU B N 1
ATOM 2955 C CA . GLU B 1 25 ? 67.336 27.948 84.063 1.00 37.89 25 GLU B CA 1
ATOM 2956 C C . GLU B 1 25 ? 68.827 28.234 83.979 1.00 37.39 25 GLU B C 1
ATOM 2957 O O . GLU B 1 25 ? 69.644 27.426 84.417 1.00 37.86 25 GLU B O 1
ATOM 2963 N N . ILE B 1 26 ? 69.182 29.368 83.390 1.00 36.06 26 ILE B N 1
ATOM 2964 C CA . ILE B 1 26 ? 70.583 29.725 83.230 1.00 35.43 26 ILE B CA 1
ATOM 2965 C C . ILE B 1 26 ? 70.930 31.009 83.961 1.00 35.05 26 ILE B C 1
ATOM 2966 O O . ILE B 1 26 ? 70.050 31.720 84.449 1.00 34.46 26 ILE B O 1
ATOM 2971 N N . GLU B 1 27 ? 72.226 31.292 84.032 1.00 34.93 27 GLU B N 1
ATOM 2972 C CA . GLU B 1 27 ? 72.715 32.503 84.671 1.00 36.05 27 GLU B CA 1
ATOM 2973 C C . GLU B 1 27 ? 73.366 33.349 83.580 1.00 35.47 27 GLU B C 1
ATOM 2974 O O . GLU B 1 27 ? 74.354 32.938 82.968 1.00 33.23 27 GLU B O 1
ATOM 2980 N N . VAL B 1 28 ? 72.799 34.521 83.325 1.00 34.76 28 VAL B N 1
ATOM 2981 C CA . VAL B 1 28 ? 73.334 35.415 82.309 1.00 35.44 28 VAL B CA 1
ATOM 2982 C C . VAL B 1 28 ? 74.141 36.517 82.983 1.00 36.21 28 VAL B C 1
ATOM 2983 O O . VAL B 1 28 ? 73.584 37.413 83.624 1.00 35.03 28 VAL B O 1
ATOM 2987 N N . SER B 1 29 ? 75.458 36.435 82.841 1.00 37.41 29 SER B N 1
ATOM 2988 C CA . SER B 1 29 ? 76.362 37.415 83.427 1.00 38.80 29 SER B CA 1
ATOM 2989 C C . SER B 1 29 ? 76.085 38.812 82.873 1.00 40.09 29 SER B C 1
ATOM 2990 O O . SER B 1 29 ? 75.481 38.964 81.811 1.00 39.62 29 SER B O 1
ATOM 2993 N N . PRO B 1 30 ? 76.521 39.855 83.597 1.00 41.19 30 PRO B N 1
ATOM 2994 C CA . PRO B 1 30 ? 76.309 41.234 83.153 1.00 41.96 30 PRO B CA 1
ATOM 2995 C C . PRO B 1 30 ? 77.204 41.589 81.967 1.00 42.44 30 PRO B C 1
ATOM 2996 O O . PRO B 1 30 ? 78.228 40.945 81.734 1.00 43.38 30 PRO B O 1
ATOM 3000 N N . PRO B 1 31 ? 76.831 42.621 81.201 1.00 42.05 31 PRO B N 1
ATOM 3001 C CA . PRO B 1 31 ? 77.643 43.012 80.047 1.00 43.30 31 PRO B CA 1
ATOM 3002 C C . PRO B 1 31 ? 78.953 43.689 80.441 1.00 43.86 31 PRO B C 1
ATOM 3003 O O . PRO B 1 31 ? 78.983 44.527 81.343 1.00 43.81 31 PRO B O 1
ATOM 3007 N N . LYS B 1 32 ? 80.034 43.311 79.766 1.00 45.28 32 LYS B N 1
ATOM 3008 C CA . LYS B 1 32 ? 81.341 43.903 80.020 1.00 45.77 32 LYS B CA 1
ATOM 3009 C C . LYS B 1 32 ? 81.494 45.094 79.078 1.00 47.03 32 LYS B C 1
ATOM 3010 O O . LYS B 1 32 ? 80.501 45.664 78.623 1.00 47.13 32 LYS B O 1
ATOM 3016 N N . ALA B 1 33 ? 82.736 45.458 78.776 1.00 47.87 33 ALA B N 1
ATOM 3017 C CA . ALA B 1 33 ? 83.009 46.579 77.884 1.00 48.13 33 ALA B CA 1
ATOM 3018 C C . ALA B 1 33 ? 82.540 46.273 76.465 1.00 47.98 33 ALA B C 1
ATOM 3019 O O . ALA B 1 33 ? 82.689 45.150 75.980 1.00 49.02 33 ALA B O 1
ATOM 3021 N N . CYS B 1 34 ? 81.981 47.281 75.802 1.00 47.21 34 CYS B N 1
ATOM 3022 C CA . CYS B 1 34 ? 81.478 47.133 74.439 1.00 46.66 34 CYS B CA 1
ATOM 3023 C C . CYS B 1 34 ? 80.472 45.988 74.321 1.00 45.77 34 CYS B C 1
ATOM 3024 O O . CYS B 1 34 ? 80.499 45.220 73.356 1.00 46.74 34 CYS B O 1
ATOM 3027 N N . GLU B 1 35 ? 79.588 45.878 75.308 1.00 44.70 35 GLU B N 1
ATOM 3028 C CA . GLU B 1 35 ? 78.564 44.839 75.308 1.00 43.17 35 GLU B CA 1
ATOM 3029 C C . GLU B 1 35 ? 77.255 45.379 75.869 1.00 42.59 35 GLU B C 1
ATOM 3030 O O . GLU B 1 35 ? 77.240 46.376 76.595 1.00 42.37 35 GLU B O 1
ATOM 3036 N N . VAL B 1 36 ? 76.160 44.711 75.518 1.00 41.01 36 VAL B N 1
ATOM 3037 C CA . VAL B 1 36 ? 74.829 45.100 75.959 1.00 38.23 36 VAL B CA 1
ATOM 3038 C C . VAL B 1 36 ? 74.011 43.866 76.324 1.00 38.28 36 VAL B C 1
ATOM 3039 O O . VAL B 1 36 ? 73.980 42.892 75.571 1.00 37.97 36 VAL B O 1
ATOM 3043 N N . ARG B 1 37 ? 73.363 43.893 77.483 1.00 36.11 37 ARG B N 1
ATOM 3044 C CA . ARG B 1 37 ? 72.527 42.771 77.873 1.00 35.64 37 ARG B CA 1
ATOM 3045 C C . ARG B 1 37 ? 71.107 43.128 77.462 1.00 35.36 37 ARG B C 1
ATOM 3046 O O . ARG B 1 37 ? 70.516 44.097 77.949 1.00 35.43 37 ARG B O 1
ATOM 3054 N N . ILE B 1 38 ? 70.573 42.335 76.545 1.00 33.19 38 ILE B N 1
ATOM 3055 C CA . ILE B 1 38 ? 69.245 42.553 76.006 1.00 31.77 38 ILE B CA 1
ATOM 3056 C C . ILE B 1 38 ? 68.188 41.659 76.628 1.00 30.92 38 ILE B C 1
ATOM 3057 O O . ILE B 1 38 ? 68.460 40.509 76.976 1.00 31.38 38 ILE B O 1
ATOM 3062 N N . GLN B 1 39 ? 66.985 42.198 76.782 1.00 28.44 39 GLN B N 1
ATOM 3063 C CA . GLN B 1 39 ? 65.882 41.405 77.299 1.00 27.31 39 GLN B CA 1
ATOM 3064 C C . GLN B 1 39 ? 65.127 41.040 76.037 1.00 26.43 39 GLN B C 1
ATOM 3065 O O . GLN B 1 39 ? 64.540 41.907 75.395 1.00 25.51 39 GLN B O 1
ATOM 3071 N N . VAL B 1 40 ? 65.163 39.769 75.662 1.00 24.60 40 VAL B N 1
ATOM 3072 C CA . VAL B 1 40 ? 64.472 39.342 74.455 1.00 22.80 40 VAL B CA 1
ATOM 3073 C C . VAL B 1 40 ? 62.957 39.402 74.648 1.00 23.84 40 VAL B C 1
ATOM 3074 O O . VAL B 1 40 ? 62.415 38.802 75.577 1.00 24.12 40 VAL B O 1
ATOM 3078 N N . ILE B 1 41 ? 62.277 40.127 73.766 1.00 23.12 41 ILE B N 1
ATOM 3079 C CA . ILE B 1 41 ? 60.828 40.260 73.847 1.00 23.75 41 ILE B CA 1
ATOM 3080 C C . ILE B 1 41 ? 60.128 39.344 72.849 1.00 25.32 41 ILE B C 1
ATOM 3081 O O . ILE B 1 41 ? 59.045 38.828 73.122 1.00 24.76 41 ILE B O 1
ATOM 3086 N N . ALA B 1 42 ? 60.750 39.150 71.691 1.00 26.42 42 ALA B N 1
ATOM 3087 C CA . ALA B 1 42 ? 60.193 38.283 70.661 1.00 25.68 42 ALA B CA 1
ATOM 3088 C C . ALA B 1 42 ? 61.327 37.702 69.831 1.00 25.70 42 ALA B C 1
ATOM 3089 O O . ALA B 1 42 ? 62.221 38.427 69.394 1.00 23.83 42 ALA B O 1
ATOM 3091 N N . THR B 1 43 ? 61.294 36.389 69.628 1.00 25.05 43 THR B N 1
ATOM 3092 C CA . THR B 1 43 ? 62.321 35.722 68.847 1.00 23.82 43 THR B CA 1
ATOM 3093 C C . THR B 1 43 ? 61.706 34.618 67.991 1.00 25.26 43 THR B C 1
ATOM 3094 O O . THR B 1 43 ? 60.751 33.959 68.400 1.00 23.16 43 THR B O 1
ATOM 3098 N N . CYS B 1 44 ? 62.259 34.428 66.799 1.00 24.09 44 CYS B N 1
ATOM 3099 C CA . CYS B 1 44 ? 61.765 33.410 65.889 1.00 25.52 44 CYS B CA 1
ATOM 3100 C C . CYS B 1 44 ? 62.797 32.323 65.703 1.00 25.31 44 CYS B C 1
ATOM 3101 O O . CYS B 1 44 ? 63.981 32.519 65.971 1.00 25.29 44 CYS B O 1
ATOM 3104 N N . VAL B 1 45 ? 62.340 31.170 65.239 1.00 25.09 45 VAL B N 1
ATOM 3105 C CA . VAL B 1 45 ? 63.245 30.079 64.962 1.00 23.60 45 VAL B CA 1
ATOM 3106 C C . VAL B 1 45 ? 63.546 30.186 63.473 1.00 23.29 45 VAL B C 1
ATOM 3107 O O . VAL B 1 45 ? 62.637 30.319 62.654 1.00 22.44 45 VAL B O 1
ATOM 3111 N N . CYS B 1 46 ? 64.829 30.169 63.136 1.00 21.97 46 CYS B N 1
ATOM 3112 C CA . CYS B 1 46 ? 65.258 30.234 61.749 1.00 20.85 46 CYS B CA 1
ATOM 3113 C C . CYS B 1 46 ? 65.807 28.860 61.397 1.00 21.29 46 CYS B C 1
ATOM 3114 O O . CYS B 1 46 ? 66.341 28.162 62.258 1.00 20.95 46 CYS B O 1
ATOM 3117 N N . PRO B 1 47 ? 65.677 28.444 60.130 1.00 22.40 47 PRO B N 1
ATOM 3118 C CA . PRO B 1 47 ? 66.202 27.121 59.778 1.00 23.07 47 PRO B CA 1
ATOM 3119 C C . PRO B 1 47 ? 67.662 26.937 60.177 1.00 23.58 47 PRO B C 1
ATOM 3120 O O . PRO B 1 47 ? 68.099 25.814 60.425 1.00 21.10 47 PRO B O 1
ATOM 3124 N N . THR B 1 48 ? 68.411 28.038 60.260 1.00 22.10 48 THR B N 1
ATOM 3125 C CA . THR B 1 48 ? 69.816 27.967 60.653 1.00 22.45 48 THR B CA 1
ATOM 3126 C C . THR B 1 48 ? 69.940 27.503 62.109 1.00 23.53 48 THR B C 1
ATOM 3127 O O . THR B 1 48 ? 70.900 26.817 62.470 1.00 23.77 48 THR B O 1
ATOM 3131 N N . ASP B 1 49 ? 68.967 27.870 62.940 1.00 22.64 49 ASP B N 1
ATOM 3132 C CA . ASP B 1 49 ? 68.971 27.448 64.341 1.00 22.42 49 ASP B CA 1
ATOM 3133 C C . ASP B 1 49 ? 68.721 25.939 64.405 1.00 23.13 49 ASP B C 1
ATOM 3134 O O . ASP B 1 49 ? 69.322 25.229 65.212 1.00 22.22 49 ASP B O 1
ATOM 3139 N N . ILE B 1 50 ? 67.819 25.459 63.555 1.00 24.36 50 ILE B N 1
ATOM 3140 C CA . ILE B 1 50 ? 67.494 24.039 63.526 1.00 26.72 50 ILE B CA 1
ATOM 3141 C C . ILE B 1 50 ? 68.680 23.205 63.052 1.00 27.45 50 ILE B C 1
ATOM 3142 O O . ILE B 1 50 ? 68.954 22.143 63.613 1.00 29.61 50 ILE B O 1
ATOM 3147 N N . ASN B 1 51 ? 69.386 23.686 62.029 1.00 27.03 51 ASN B N 1
ATOM 3148 C CA . ASN B 1 51 ? 70.542 22.969 61.486 1.00 27.93 51 ASN B CA 1
ATOM 3149 C C . ASN B 1 51 ? 71.647 22.663 62.490 1.00 28.80 51 ASN B C 1
ATOM 3150 O O . ASN B 1 51 ? 72.334 21.645 62.371 1.00 28.82 51 ASN B O 1
ATOM 3155 N N . ALA B 1 52 ? 71.820 23.544 63.469 1.00 27.56 52 ALA B N 1
ATOM 3156 C CA . ALA B 1 52 ? 72.856 23.373 64.478 1.00 28.02 52 ALA B CA 1
ATOM 3157 C C . ALA B 1 52 ? 72.790 22.017 65.175 1.00 28.66 52 ALA B C 1
ATOM 3158 O O . ALA B 1 52 ? 73.815 21.468 65.561 1.00 26.09 52 ALA B O 1
ATOM 3160 N N . THR B 1 53 ? 71.589 21.477 65.339 1.00 29.59 53 THR B N 1
ATOM 3161 C CA . THR B 1 53 ? 71.442 20.187 66.003 1.00 32.00 53 THR B CA 1
ATOM 3162 C C . THR B 1 53 ? 71.409 19.005 65.037 1.00 32.61 53 THR B C 1
ATOM 3163 O O . THR B 1 53 ? 71.151 17.868 65.440 1.00 32.44 53 THR B O 1
ATOM 3167 N N . ASP B 1 54 ? 71.670 19.274 63.763 1.00 32.91 54 ASP B N 1
ATOM 3168 C CA . ASP B 1 54 ? 71.688 18.214 62.763 1.00 33.53 54 ASP B CA 1
ATOM 3169 C C . ASP B 1 54 ? 73.101 17.638 62.697 1.00 34.26 54 ASP B C 1
ATOM 3170 O O . ASP B 1 54 ? 74.049 18.336 62.334 1.00 33.23 54 ASP B O 1
ATOM 3175 N N . PRO B 1 55 ? 73.257 16.353 63.058 1.00 35.66 55 PRO B N 1
ATOM 3176 C CA . PRO B 1 55 ? 74.531 15.624 63.066 1.00 36.73 55 PRO B CA 1
ATOM 3177 C C . PRO B 1 55 ? 75.391 15.822 61.820 1.00 37.50 55 PRO B C 1
ATOM 3178 O O . PRO B 1 55 ? 76.620 15.780 61.893 1.00 37.96 55 PRO B O 1
ATOM 3182 N N . LYS B 1 56 ? 74.747 16.032 60.678 1.00 38.01 56 LYS B N 1
ATOM 3183 C CA . LYS B 1 56 ? 75.479 16.233 59.434 1.00 38.89 56 LYS B CA 1
ATOM 3184 C C . LYS B 1 56 ? 76.067 17.637 59.333 1.00 39.23 56 LYS B C 1
ATOM 3185 O O . LYS B 1 56 ? 76.848 17.927 58.426 1.00 40.81 56 LYS B O 1
ATOM 3191 N N . LYS B 1 57 ? 75.698 18.505 60.267 1.00 38.48 57 LYS B N 1
ATOM 3192 C CA . LYS B 1 57 ? 76.194 19.875 60.257 1.00 38.18 57 LYS B CA 1
ATOM 3193 C C . LYS B 1 57 ? 77.179 20.153 61.389 1.00 37.29 57 LYS B C 1
ATOM 3194 O O . LYS B 1 57 ? 77.049 19.620 62.490 1.00 36.69 57 LYS B O 1
ATOM 3200 N N . LYS B 1 58 ? 78.159 21.003 61.102 1.00 36.56 58 LYS B N 1
ATOM 3201 C CA . LYS B 1 58 ? 79.177 21.379 62.072 1.00 35.28 58 LYS B CA 1
ATOM 3202 C C . LYS B 1 58 ? 78.549 22.348 63.072 1.00 34.50 58 LYS B C 1
ATOM 3203 O O . LYS B 1 58 ? 77.865 23.295 62.681 1.00 32.81 58 LYS B O 1
ATOM 3209 N N . ALA B 1 59 ? 78.773 22.110 64.360 1.00 32.90 59 ALA B N 1
ATOM 3210 C CA . ALA B 1 59 ? 78.223 22.977 65.396 1.00 32.52 59 ALA B CA 1
ATOM 3211 C C . ALA B 1 59 ? 78.962 22.766 66.710 1.00 32.69 59 ALA B C 1
ATOM 3212 O O . ALA B 1 59 ? 79.678 21.776 66.877 1.00 33.10 59 ALA B O 1
ATOM 3214 N N . LEU B 1 60 ? 78.785 23.703 67.637 1.00 31.28 60 LEU B N 1
ATOM 3215 C CA . LEU B 1 60 ? 79.430 23.630 68.947 1.00 31.45 60 LEU B CA 1
ATOM 3216 C C . LEU B 1 60 ? 78.396 23.397 70.046 1.00 30.49 60 LEU B C 1
ATOM 3217 O O . LEU B 1 60 ? 77.265 23.882 69.961 1.00 29.08 60 LEU B O 1
ATOM 3222 N N . PHE B 1 61 ? 78.792 22.651 71.074 1.00 29.11 61 PHE B N 1
ATOM 3223 C CA . PHE B 1 61 ? 77.908 22.322 72.183 1.00 28.45 61 PHE B CA 1
ATOM 3224 C C . PHE B 1 61 ? 78.647 22.381 73.517 1.00 28.51 61 PHE B C 1
ATOM 3225 O O . PHE B 1 61 ? 79.845 22.125 73.578 1.00 28.51 61 PHE B O 1
ATOM 3233 N N . PRO B 1 62 ? 77.937 22.725 74.604 1.00 27.37 62 PRO B N 1
ATOM 3234 C CA . PRO B 1 62 ? 76.509 23.065 74.602 1.00 26.67 62 PRO B CA 1
ATOM 3235 C C . PRO B 1 62 ? 76.341 24.495 74.097 1.00 26.21 62 PRO B C 1
ATOM 3236 O O . PRO B 1 62 ? 77.274 25.299 74.180 1.00 25.47 62 PRO B O 1
ATOM 3240 N N . VAL B 1 63 ? 75.161 24.821 73.579 1.00 25.64 63 VAL B N 1
ATOM 3241 C CA . VAL B 1 63 ? 74.955 26.157 73.040 1.00 24.63 63 VAL B CA 1
ATOM 3242 C C . VAL B 1 63 ? 73.555 26.720 73.196 1.00 24.95 63 VAL B C 1
ATOM 3243 O O . VAL B 1 63 ? 72.567 25.981 73.190 1.00 25.80 63 VAL B O 1
ATOM 3247 N N . VAL B 1 64 ? 73.484 28.039 73.351 1.00 24.03 64 VAL B N 1
ATOM 3248 C CA . VAL B 1 64 ? 72.207 28.738 73.442 1.00 22.02 64 VAL B CA 1
ATOM 3249 C C . VAL B 1 64 ? 71.991 29.216 72.008 1.00 21.74 64 VAL B C 1
ATOM 3250 O O . VAL B 1 64 ? 72.659 30.150 71.551 1.00 20.53 64 VAL B O 1
ATOM 3254 N N . LEU B 1 65 ? 71.076 28.560 71.298 1.00 20.77 65 LEU B N 1
ATOM 3255 C CA . LEU B 1 65 ? 70.793 28.896 69.907 1.00 20.22 65 LEU B CA 1
ATOM 3256 C C . LEU B 1 65 ? 69.917 30.131 69.741 1.00 20.34 65 LEU B C 1
ATOM 3257 O O . LEU B 1 65 ? 69.592 30.812 70.714 1.00 20.99 65 LEU B O 1
ATOM 3262 N N . GLY B 1 66 ? 69.536 30.404 68.496 1.00 21.80 66 GLY B N 1
ATOM 3263 C CA . GLY B 1 66 ? 68.693 31.549 68.199 1.00 20.95 66 GLY B CA 1
ATOM 3264 C C . GLY B 1 66 ? 69.510 32.767 67.828 1.00 20.67 66 GLY B C 1
ATOM 3265 O O . GLY B 1 66 ? 70.594 32.976 68.369 1.00 19.79 66 GLY B O 1
ATOM 3266 N N . HIS B 1 67 ? 68.996 33.572 66.903 1.00 21.25 67 HIS B N 1
ATOM 3267 C CA . HIS B 1 67 ? 69.694 34.775 66.475 1.00 19.56 67 HIS B CA 1
ATOM 3268 C C . HIS B 1 67 ? 68.773 35.775 65.779 1.00 19.63 67 HIS B C 1
ATOM 3269 O O . HIS B 1 67 ? 69.227 36.824 65.332 1.00 20.41 67 HIS B O 1
ATOM 3276 N N . GLU B 1 68 ? 67.494 35.439 65.657 1.00 18.62 68 GLU B N 1
ATOM 3277 C CA . GLU B 1 68 ? 66.530 36.344 65.037 1.00 19.17 68 GLU B CA 1
ATOM 3278 C C . GLU B 1 68 ? 65.575 36.812 66.135 1.00 21.17 68 GLU B C 1
ATOM 3279 O O . GLU B 1 68 ? 64.733 36.043 66.600 1.00 22.06 68 GLU B O 1
ATOM 3285 N N . CYS B 1 69 ? 65.711 38.069 66.549 1.00 21.65 69 CYS B N 1
ATOM 3286 C CA . CYS B 1 69 ? 64.870 38.601 67.613 1.00 22.32 69 CYS B CA 1
ATOM 3287 C C . CYS B 1 69 ? 64.896 40.115 67.680 1.00 23.29 69 CYS B C 1
ATOM 3288 O O . CYS B 1 69 ? 65.563 40.792 66.897 1.00 22.61 69 CYS B O 1
ATOM 3291 N N . ALA B 1 70 ? 64.164 40.620 68.663 1.00 24.30 70 ALA B N 1
ATOM 3292 C CA . ALA B 1 70 ? 64.074 42.038 68.955 1.00 24.83 70 ALA B CA 1
ATOM 3293 C C . ALA B 1 70 ? 63.835 42.078 70.459 1.00 25.81 70 ALA B C 1
ATOM 3294 O O . ALA B 1 70 ? 63.233 41.158 71.024 1.00 26.10 70 ALA B O 1
ATOM 3296 N N . GLY B 1 71 ? 64.317 43.129 71.108 1.00 25.80 71 GLY B N 1
ATOM 3297 C CA . GLY B 1 71 ? 64.132 43.247 72.537 1.00 27.17 71 GLY B CA 1
ATOM 3298 C C . GLY B 1 71 ? 64.388 44.663 72.996 1.00 29.13 71 GLY B C 1
ATOM 3299 O O . GLY B 1 71 ? 64.256 45.610 72.221 1.00 28.25 71 GLY B O 1
ATOM 3300 N N . ILE B 1 72 ? 64.752 44.811 74.261 1.00 31.54 72 ILE B N 1
ATOM 3301 C CA . ILE B 1 72 ? 65.040 46.125 74.816 1.00 33.47 72 ILE B CA 1
ATOM 3302 C C . ILE B 1 72 ? 66.285 46.013 75.676 1.00 34.12 72 ILE B C 1
ATOM 3303 O O . ILE B 1 72 ? 66.612 44.932 76.165 1.00 34.94 72 ILE B O 1
ATOM 3308 N N . VAL B 1 73 ? 66.984 47.127 75.854 1.00 35.25 73 VAL B N 1
ATOM 3309 C CA . VAL B 1 73 ? 68.198 47.122 76.656 1.00 36.92 73 VAL B CA 1
ATOM 3310 C C . VAL B 1 73 ? 67.881 46.978 78.136 1.00 38.46 73 VAL B C 1
ATOM 3311 O O . VAL B 1 73 ? 67.118 47.762 78.703 1.00 38.98 73 VAL B O 1
ATOM 3315 N N . GLU B 1 74 ? 68.470 45.961 78.753 1.00 39.87 74 GLU B N 1
ATOM 3316 C CA . GLU B 1 74 ? 68.275 45.710 80.169 1.00 40.95 74 GLU B CA 1
ATOM 3317 C C . GLU B 1 74 ? 69.358 46.479 80.920 1.00 41.76 74 GLU B C 1
ATOM 3318 O O . GLU B 1 74 ? 69.094 47.096 81.952 1.00 43.19 74 GLU B O 1
ATOM 3324 N N . SER B 1 75 ? 70.573 46.442 80.382 1.00 41.83 75 SER B N 1
ATOM 3325 C CA . SER B 1 75 ? 71.715 47.139 80.969 1.00 41.84 75 SER B CA 1
ATOM 3326 C C . SER B 1 75 ? 72.879 47.130 79.983 1.00 42.42 75 SER B C 1
ATOM 3327 O O . SER B 1 75 ? 73.067 46.162 79.243 1.00 43.26 75 SER B O 1
ATOM 3330 N N . VAL B 1 76 ? 73.654 48.210 79.967 1.00 42.61 76 VAL B N 1
ATOM 3331 C CA . VAL B 1 76 ? 74.797 48.308 79.068 1.00 43.01 76 VAL B CA 1
ATOM 3332 C C . VAL B 1 76 ? 76.095 48.083 79.826 1.00 43.67 76 VAL B C 1
ATOM 3333 O O . VAL B 1 76 ? 76.125 48.148 81.055 1.00 44.27 76 VAL B O 1
ATOM 3337 N N . GLY B 1 77 ? 77.167 47.816 79.087 1.00 44.83 77 GLY B N 1
ATOM 3338 C CA . GLY B 1 77 ? 78.454 47.580 79.712 1.00 46.62 77 GLY B CA 1
ATOM 3339 C C . GLY B 1 77 ? 79.242 48.861 79.915 1.00 47.88 77 GLY B C 1
ATOM 3340 O O . GLY B 1 77 ? 78.827 49.924 79.449 1.00 47.52 77 GLY B O 1
ATOM 3341 N N . PRO B 1 78 ? 80.389 48.794 80.608 1.00 48.43 78 PRO B N 1
ATOM 3342 C CA . PRO B 1 78 ? 81.224 49.971 80.861 1.00 49.59 78 PRO B CA 1
ATOM 3343 C C . PRO B 1 78 ? 81.602 50.720 79.585 1.00 50.53 78 PRO B C 1
ATOM 3344 O O . PRO B 1 78 ? 82.004 50.111 78.592 1.00 50.51 78 PRO B O 1
ATOM 3348 N N . GLY B 1 79 ? 81.465 52.041 79.618 1.00 51.27 79 GLY B N 1
ATOM 3349 C CA . GLY B 1 79 ? 81.816 52.850 78.465 1.00 52.24 79 GLY B CA 1
ATOM 3350 C C . GLY B 1 79 ? 80.738 52.961 77.407 1.00 52.41 79 GLY B C 1
ATOM 3351 O O . GLY B 1 79 ? 80.801 53.841 76.545 1.00 53.32 79 GLY B O 1
ATOM 3352 N N . VAL B 1 80 ? 79.750 52.074 77.461 1.00 52.29 80 VAL B N 1
ATOM 3353 C CA . VAL B 1 80 ? 78.663 52.093 76.488 1.00 51.48 80 VAL B CA 1
ATOM 3354 C C . VAL B 1 80 ? 77.812 53.347 76.662 1.00 51.47 80 VAL B C 1
ATOM 3355 O O . VAL B 1 80 ? 77.285 53.611 77.743 1.00 51.16 80 VAL B O 1
ATOM 3359 N N . THR B 1 81 ? 77.682 54.117 75.588 1.00 51.30 81 THR B N 1
ATOM 3360 C CA . THR B 1 81 ? 76.908 55.350 75.623 1.00 50.57 81 THR B CA 1
ATOM 3361 C C . THR B 1 81 ? 75.823 55.363 74.554 1.00 49.47 81 THR B C 1
ATOM 3362 O O . THR B 1 81 ? 74.853 56.114 74.653 1.00 48.60 81 THR B O 1
ATOM 3366 N N . ASN B 1 82 ? 75.995 54.530 73.531 1.00 48.10 82 ASN B N 1
ATOM 3367 C CA . ASN B 1 82 ? 75.040 54.454 72.432 1.00 46.03 82 ASN B CA 1
ATOM 3368 C C . ASN B 1 82 ? 73.781 53.693 72.832 1.00 44.79 82 ASN B C 1
ATOM 3369 O O . ASN B 1 82 ? 72.786 53.698 72.106 1.00 43.54 82 ASN B O 1
ATOM 3374 N N . PHE B 1 83 ? 73.826 53.046 73.992 1.00 43.76 83 PHE B N 1
ATOM 3375 C CA . PHE B 1 83 ? 72.690 52.274 74.482 1.00 42.91 83 PHE B CA 1
ATOM 3376 C C . PHE B 1 83 ? 72.411 52.515 75.970 1.00 43.17 83 PHE B C 1
ATOM 3377 O O . PHE B 1 83 ? 73.334 52.718 76.762 1.00 44.08 83 PHE B O 1
ATOM 3385 N N . LYS B 1 84 ? 71.131 52.489 76.333 1.00 43.13 84 LYS B N 1
ATOM 3386 C CA . LYS B 1 84 ? 70.699 52.680 77.715 1.00 43.63 84 LYS B CA 1
ATOM 3387 C C . LYS B 1 84 ? 69.489 51.783 77.983 1.00 43.50 84 LYS B C 1
ATOM 3388 O O . LYS B 1 84 ? 68.757 51.424 77.057 1.00 44.40 84 LYS B O 1
ATOM 3394 N N . PRO B 1 85 ? 69.265 51.405 79.253 1.00 42.81 85 PRO B N 1
ATOM 3395 C CA . PRO B 1 85 ? 68.126 50.545 79.593 1.00 41.52 85 PRO B CA 1
ATOM 3396 C C . PRO B 1 85 ? 66.808 51.099 79.051 1.00 40.60 85 PRO B C 1
ATOM 3397 O O . PRO B 1 85 ? 66.499 52.276 79.237 1.00 42.09 85 PRO B O 1
ATOM 3401 N N . GLY B 1 86 ? 66.039 50.253 78.374 1.00 38.23 86 GLY B N 1
ATOM 3402 C CA . GLY B 1 86 ? 64.770 50.698 77.828 1.00 35.16 86 GLY B CA 1
ATOM 3403 C C . GLY B 1 86 ? 64.770 50.896 76.321 1.00 34.56 86 GLY B C 1
ATOM 3404 O O . GLY B 1 86 ? 63.714 50.851 75.689 1.00 33.26 86 GLY B O 1
ATOM 3405 N N . ASP B 1 87 ? 65.940 51.129 75.734 1.00 33.63 87 ASP B N 1
ATOM 3406 C CA . ASP B 1 87 ? 66.006 51.313 74.289 1.00 32.89 87 ASP B CA 1
ATOM 3407 C C . ASP B 1 87 ? 65.585 50.031 73.589 1.00 32.94 87 ASP B C 1
ATOM 3408 O O . ASP B 1 87 ? 65.888 48.931 74.053 1.00 32.69 87 ASP B O 1
ATOM 3413 N N . LYS B 1 88 ? 64.867 50.180 72.483 1.00 31.65 88 LYS B N 1
ATOM 3414 C CA . LYS B 1 88 ? 64.455 49.028 71.705 1.00 30.00 88 LYS B CA 1
ATOM 3415 C C . LYS B 1 88 ? 65.639 48.741 70.790 1.00 29.61 88 LYS B C 1
ATOM 3416 O O . LYS B 1 88 ? 66.197 49.658 70.174 1.00 29.50 88 LYS B O 1
ATOM 3422 N N . VAL B 1 89 ? 66.034 47.474 70.720 1.00 26.47 89 VAL B N 1
ATOM 3423 C CA . VAL B 1 89 ? 67.168 47.081 69.898 1.00 24.68 89 VAL B CA 1
ATOM 3424 C C . VAL B 1 89 ? 66.927 45.784 69.131 1.00 24.51 89 VAL B C 1
ATOM 3425 O O . VAL B 1 89 ? 66.042 44.992 69.472 1.00 24.01 89 VAL B O 1
ATOM 3429 N N . ILE B 1 90 ? 67.726 45.587 68.086 1.00 23.68 90 ILE B N 1
ATOM 3430 C CA . ILE B 1 90 ? 67.660 44.383 67.263 1.00 22.56 90 ILE B CA 1
ATOM 3431 C C . ILE B 1 90 ? 69.086 43.885 67.046 1.00 22.22 90 ILE B C 1
ATOM 3432 O O . ILE B 1 90 ? 69.908 44.580 66.456 1.00 23.65 90 ILE B O 1
ATOM 3437 N N . PRO B 1 91 ? 69.406 42.686 67.553 1.00 21.03 91 PRO B N 1
ATOM 3438 C CA . PRO B 1 91 ? 70.755 42.152 67.368 1.00 19.57 91 PRO B CA 1
ATOM 3439 C C . PRO B 1 91 ? 70.777 41.422 66.024 1.00 18.67 91 PRO B C 1
ATOM 3440 O O . PRO B 1 91 ? 69.738 41.283 65.376 1.00 17.07 91 PRO B O 1
ATOM 3444 N N . PHE B 1 92 ? 71.948 40.960 65.601 1.00 18.96 92 PHE B N 1
ATOM 3445 C CA . PHE B 1 92 ? 72.058 40.263 64.323 1.00 18.96 92 PHE B CA 1
ATOM 3446 C C . PHE B 1 92 ? 73.397 39.556 64.213 1.00 19.60 92 PHE B C 1
ATOM 3447 O O . PHE B 1 92 ? 74.356 39.919 64.899 1.00 19.71 92 PHE B O 1
ATOM 3455 N N . PHE B 1 93 ? 73.460 38.541 63.354 1.00 18.19 93 PHE B N 1
ATOM 3456 C CA . PHE B 1 93 ? 74.687 37.774 63.179 1.00 18.99 93 PHE B CA 1
ATOM 3457 C C . PHE B 1 93 ? 75.758 38.506 62.372 1.00 19.22 93 PHE B C 1
ATOM 3458 O O . PHE B 1 93 ? 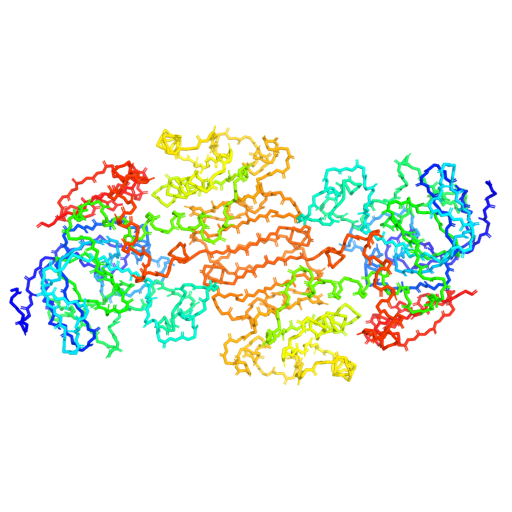76.951 38.241 62.535 1.00 21.86 93 PHE B O 1
ATOM 3466 N N . ALA B 1 94 ? 75.336 39.427 61.508 1.00 20.62 94 ALA B N 1
ATOM 3467 C CA . ALA B 1 94 ? 76.269 40.192 60.685 1.00 20.09 94 ALA B CA 1
ATOM 3468 C C . ALA B 1 94 ? 76.763 41.408 61.463 1.00 21.21 94 ALA B C 1
ATOM 3469 O O . ALA B 1 94 ? 76.060 42.409 61.568 1.00 21.81 94 ALA B O 1
ATOM 3471 N N . PRO B 1 95 ? 77.991 41.348 62.004 1.00 22.00 95 PRO B N 1
ATOM 3472 C CA . PRO B 1 95 ? 78.477 42.503 62.760 1.00 22.45 95 PRO B CA 1
ATOM 3473 C C . PRO B 1 95 ? 79.018 43.663 61.922 1.00 22.98 95 PRO B C 1
ATOM 3474 O O . PRO B 1 95 ? 79.269 43.534 60.721 1.00 22.49 95 PRO B O 1
ATOM 3478 N N . GLN B 1 96 ? 79.153 44.806 62.580 1.00 24.32 96 GLN B N 1
ATOM 3479 C CA . GLN B 1 96 ? 79.696 46.021 61.987 1.00 25.68 96 GLN B CA 1
ATOM 3480 C C . GLN B 1 96 ? 80.372 46.729 63.158 1.00 27.43 96 GLN B C 1
ATOM 3481 O O . GLN B 1 96 ? 79.859 47.716 63.692 1.00 26.37 96 GLN B O 1
ATOM 3487 N N . CYS B 1 97 ? 81.520 46.195 63.563 1.00 28.51 97 CYS B N 1
ATOM 3488 C CA . CYS B 1 97 ? 82.268 46.741 64.685 1.00 31.09 97 CYS B CA 1
ATOM 3489 C C . CYS B 1 97 ? 82.750 48.162 64.440 1.00 34.92 97 CYS B C 1
ATOM 3490 O O . CYS B 1 97 ? 83.066 48.879 65.386 1.00 38.24 97 CYS B O 1
ATOM 3493 N N . LYS B 1 98 ? 82.803 48.567 63.173 1.00 38.47 98 LYS B N 1
ATOM 3494 C CA . LYS B 1 98 ? 83.258 49.907 62.817 1.00 42.05 98 LYS B CA 1
ATOM 3495 C C . LYS B 1 98 ? 84.651 50.180 63.375 1.00 44.98 98 LYS B C 1
ATOM 3496 O O . LYS B 1 98 ? 85.002 51.321 63.672 1.00 45.99 98 LYS B O 1
ATOM 3502 N N . ARG B 1 99 ? 85.435 49.118 63.518 1.00 46.78 99 ARG B N 1
ATOM 3503 C CA . ARG B 1 99 ? 86.796 49.216 64.030 1.00 47.52 99 ARG B CA 1
ATOM 3504 C C . ARG B 1 99 ? 87.761 48.435 63.147 1.00 47.77 99 ARG B C 1
ATOM 3505 O O . ARG B 1 99 ? 88.915 48.225 63.517 1.00 47.34 99 ARG B O 1
ATOM 3513 N N . CYS B 1 100 ? 87.289 47.997 61.985 1.00 47.72 100 CYS B N 1
ATOM 3514 C CA . CYS B 1 100 ? 88.135 47.235 61.078 1.00 45.83 100 CYS B CA 1
ATOM 3515 C C . CYS B 1 100 ? 88.103 47.780 59.656 1.00 47.06 100 CYS B C 1
ATOM 3516 O O . CYS B 1 100 ? 87.367 48.716 59.347 1.00 48.88 100 CYS B O 1
ATOM 3519 N N . LYS B 1 101 ? 88.907 47.167 58.795 1.00 46.57 101 LYS B N 1
ATOM 3520 C CA . LYS B 1 101 ? 89.020 47.558 57.396 1.00 45.36 101 LYS B CA 1
ATOM 3521 C C . LYS B 1 101 ? 87.752 47.269 56.589 1.00 42.96 101 LYS B C 1
ATOM 3522 O O . LYS B 1 101 ? 87.315 48.096 55.789 1.00 44.30 101 LYS B O 1
ATOM 3528 N N . LEU B 1 102 ? 87.164 46.096 56.805 1.00 39.93 102 LEU B N 1
ATOM 3529 C CA . LEU B 1 102 ? 85.960 45.696 56.085 1.00 37.04 102 LEU B CA 1
ATOM 3530 C C . LEU B 1 102 ? 84.780 46.633 56.329 1.00 36.04 102 LEU B C 1
ATOM 3531 O O . LEU B 1 102 ? 84.028 46.938 55.408 1.00 36.50 102 LEU B O 1
ATOM 3536 N N . CYS B 1 103 ? 84.618 47.087 57.569 1.00 36.17 103 CYS B N 1
ATOM 3537 C CA . CYS B 1 103 ? 83.525 47.994 57.898 1.00 36.51 103 CYS B CA 1
ATOM 3538 C C . CYS B 1 103 ? 83.650 49.310 57.147 1.00 38.68 103 CYS B C 1
ATOM 3539 O O . CYS B 1 103 ? 82.647 49.895 56.737 1.00 38.89 103 CYS B O 1
ATOM 3542 N N . LEU B 1 104 ? 84.884 49.772 56.972 1.00 39.89 104 LEU B N 1
ATOM 3543 C CA . LEU B 1 104 ? 85.139 51.021 56.263 1.00 39.83 104 LEU B CA 1
ATOM 3544 C C . LEU B 1 104 ? 84.888 50.889 54.765 1.00 40.49 104 LEU B C 1
ATOM 3545 O O . LEU B 1 104 ? 84.629 51.883 54.084 1.00 41.79 104 LEU B O 1
ATOM 3550 N N . SER B 1 105 ? 84.958 49.662 54.257 1.00 39.46 105 SER B N 1
ATOM 3551 C CA . SER B 1 105 ? 84.763 49.412 52.831 1.00 38.73 105 SER B CA 1
ATOM 3552 C C . SER B 1 105 ? 83.319 49.468 52.354 1.00 38.61 105 SER B C 1
ATOM 3553 O O . SER B 1 105 ? 82.439 48.810 52.907 1.00 38.92 105 SER B O 1
ATOM 3556 N N . PRO B 1 106 ? 83.062 50.256 51.302 1.00 38.35 106 PRO B N 1
ATOM 3557 C CA . PRO B 1 106 ? 81.716 50.394 50.742 1.00 37.49 106 PRO B CA 1
ATOM 3558 C C . PRO B 1 106 ? 81.363 49.259 49.781 1.00 37.00 106 PRO B C 1
ATOM 3559 O O . PRO B 1 106 ? 80.264 49.226 49.237 1.00 38.18 106 PRO B O 1
ATOM 3563 N N . LEU B 1 107 ? 82.294 48.328 49.582 1.00 36.56 107 LEU B N 1
ATOM 3564 C CA . LEU B 1 107 ? 82.065 47.207 48.670 1.00 36.38 107 LEU B CA 1
ATOM 3565 C C . LEU B 1 107 ? 81.638 45.916 49.359 1.00 34.99 107 LEU B C 1
ATOM 3566 O O . LEU B 1 107 ? 81.463 44.889 48.702 1.00 36.58 107 LEU B O 1
ATOM 3571 N N . THR B 1 108 ? 81.473 45.964 50.677 1.00 33.17 108 THR B N 1
ATOM 3572 C CA . THR B 1 108 ? 81.065 44.779 51.425 1.00 30.26 108 THR B CA 1
ATOM 3573 C C . THR B 1 108 ? 80.450 45.126 52.771 1.00 27.04 108 THR B C 1
ATOM 3574 O O . THR B 1 108 ? 80.691 46.205 53.313 1.00 27.33 108 THR B O 1
ATOM 3578 N N . ASN B 1 109 ? 79.645 44.208 53.301 1.00 23.70 109 ASN B N 1
ATOM 3579 C CA . ASN B 1 109 ? 79.024 44.406 54.602 1.00 21.97 109 ASN B CA 1
ATOM 3580 C C . ASN B 1 109 ? 79.623 43.384 55.564 1.00 22.38 109 ASN B C 1
ATOM 3581 O O . ASN B 1 109 ? 79.103 43.162 56.657 1.00 20.82 109 ASN B O 1
ATOM 3586 N N . LEU B 1 110 ? 80.715 42.749 55.139 1.00 24.04 110 LEU B N 1
ATOM 3587 C CA . LEU B 1 110 ? 81.401 41.787 55.994 1.00 24.64 110 LEU B CA 1
ATOM 3588 C C . LEU B 1 110 ? 82.117 42.600 57.072 1.00 25.98 110 LEU B C 1
ATOM 3589 O O . LEU B 1 110 ? 82.273 43.813 56.935 1.00 27.11 110 LEU B O 1
ATOM 3594 N N . CYS B 1 111 ? 82.556 41.931 58.131 1.00 25.56 111 CYS B N 1
ATOM 3595 C CA . CYS B 1 111 ? 83.226 42.604 59.235 1.00 27.20 111 CYS B CA 1
ATOM 3596 C C . CYS B 1 111 ? 84.374 41.778 59.784 1.00 27.92 111 CYS B C 1
ATOM 3597 O O . CYS B 1 111 ? 84.242 40.566 59.964 1.00 28.05 111 CYS B O 1
ATOM 3600 N N . GLY B 1 112 ? 85.494 42.443 60.053 1.00 27.54 112 GLY B N 1
ATOM 3601 C CA . GLY B 1 112 ? 86.667 41.769 60.578 1.00 27.90 112 GLY B CA 1
ATOM 3602 C C . GLY B 1 112 ? 86.436 40.991 61.860 1.00 29.13 112 GLY B C 1
ATOM 3603 O O . GLY B 1 112 ? 87.282 40.192 62.265 1.00 27.99 112 GLY B O 1
ATOM 3604 N N . LYS B 1 113 ? 85.304 41.232 62.512 1.00 29.69 113 LYS B N 1
ATOM 3605 C CA . LYS B 1 113 ? 84.985 40.520 63.743 1.00 30.31 113 LYS B CA 1
ATOM 3606 C C . LYS B 1 113 ? 84.795 39.041 63.410 1.00 31.11 113 LYS B C 1
ATOM 3607 O O . LYS B 1 113 ? 85.031 38.169 64.247 1.00 31.18 113 LYS B O 1
ATOM 3613 N N . LEU B 1 114 ? 84.367 38.772 62.183 1.00 30.80 114 LEU B N 1
ATOM 3614 C CA . LEU B 1 114 ? 84.150 37.405 61.715 1.00 32.11 114 LEU B CA 1
ATOM 3615 C C . LEU B 1 114 ? 85.519 36.763 61.539 1.00 33.41 114 LEU B C 1
ATOM 3616 O O . LEU B 1 114 ? 86.471 37.432 61.134 1.00 33.21 114 LEU B O 1
ATOM 3621 N N . ARG B 1 115 ? 85.622 35.473 61.833 1.00 33.90 115 ARG B N 1
ATOM 3622 C CA . ARG B 1 115 ? 86.901 34.786 61.713 1.00 35.36 115 ARG B CA 1
ATOM 3623 C C . ARG B 1 115 ? 86.841 33.483 60.927 1.00 34.30 115 ARG B C 1
ATOM 3624 O O . ARG B 1 115 ? 87.799 33.127 60.242 1.00 35.19 115 ARG B O 1
ATOM 3632 N N . ASN B 1 116 ? 85.724 32.770 61.013 1.00 31.98 116 ASN B N 1
ATOM 3633 C CA . ASN B 1 116 ? 85.603 31.511 60.281 1.00 30.86 116 ASN B CA 1
ATOM 3634 C C . ASN B 1 116 ? 84.801 31.741 59.011 1.00 30.91 116 ASN B C 1
ATOM 3635 O O . ASN B 1 116 ? 83.581 31.864 59.057 1.00 30.86 116 ASN B O 1
ATOM 3640 N N . PHE B 1 117 ? 85.482 31.793 57.874 1.00 31.12 117 PHE B N 1
ATOM 3641 C CA . PHE B 1 117 ? 84.798 32.028 56.613 1.00 31.96 117 PHE B CA 1
ATOM 3642 C C . PHE B 1 117 ? 84.447 30.757 55.839 1.00 32.63 117 PHE B C 1
ATOM 3643 O O . PHE B 1 117 ? 84.145 30.794 54.647 1.00 32.43 117 PHE B O 1
ATOM 3651 N N . LYS B 1 118 ? 84.487 29.628 56.528 1.00 33.09 118 LYS B N 1
ATOM 3652 C CA . LYS B 1 118 ? 84.127 28.365 55.905 1.00 33.78 118 LYS B CA 1
ATOM 3653 C C . LYS B 1 118 ? 82.878 27.845 56.618 1.00 34.35 118 LYS B C 1
ATOM 3654 O O . LYS B 1 118 ? 82.015 27.213 56.003 1.00 34.94 118 LYS B O 1
ATOM 3660 N N . TYR B 1 119 ? 82.786 28.138 57.916 1.00 33.30 119 TYR B N 1
ATOM 3661 C CA . TYR B 1 119 ? 81.648 27.726 58.733 1.00 32.18 119 TYR B CA 1
ATOM 3662 C C . TYR B 1 119 ? 81.213 28.865 59.652 1.00 30.76 119 TYR B C 1
ATOM 3663 O O . TYR B 1 119 ? 81.459 28.826 60.857 1.00 29.27 119 TYR B O 1
ATOM 3672 N N . PRO B 1 120 ? 80.559 29.896 59.095 1.00 29.87 120 PRO B N 1
ATOM 3673 C CA . PRO B 1 120 ? 80.114 31.021 59.924 1.00 28.81 120 PRO B CA 1
ATOM 3674 C C . PRO B 1 120 ? 79.125 30.653 61.034 1.00 29.26 120 PRO B C 1
ATOM 3675 O O . PRO B 1 120 ? 78.999 31.385 62.015 1.00 29.68 120 PRO B O 1
ATOM 3679 N N . THR B 1 121 ? 78.431 29.524 60.890 1.00 27.59 121 THR B N 1
ATOM 3680 C CA . THR B 1 121 ? 77.469 29.111 61.909 1.00 27.39 121 THR B CA 1
ATOM 3681 C C . THR B 1 121 ? 78.128 28.739 63.241 1.00 26.88 121 THR B C 1
ATOM 3682 O O . THR B 1 121 ? 77.467 28.731 64.277 1.00 24.35 121 THR B O 1
ATOM 3686 N N . ILE B 1 122 ? 79.423 28.438 63.223 1.00 26.00 122 ILE B N 1
ATOM 3687 C CA . ILE B 1 122 ? 80.127 28.089 64.460 1.00 26.42 122 ILE B CA 1
ATOM 3688 C C . ILE B 1 122 ? 81.056 29.222 64.895 1.00 26.68 122 ILE B C 1
ATOM 3689 O O . ILE B 1 122 ? 81.876 29.059 65.806 1.00 26.35 122 ILE B O 1
ATOM 3694 N N . ASP B 1 123 ? 80.913 30.373 64.241 1.00 26.02 123 ASP B N 1
ATOM 3695 C CA . ASP B 1 123 ? 81.733 31.545 64.541 1.00 26.50 123 ASP B CA 1
ATOM 3696 C C . ASP B 1 123 ? 81.009 32.422 65.569 1.00 26.65 123 ASP B C 1
ATOM 3697 O O . ASP B 1 123 ? 79.816 32.243 65.818 1.00 25.06 123 ASP B O 1
ATOM 3702 N N . GLN B 1 124 ? 81.727 33.374 66.158 1.00 26.04 124 GLN B N 1
ATOM 3703 C CA . GLN B 1 124 ? 81.138 34.257 67.164 1.00 25.97 124 GLN B CA 1
ATOM 3704 C C . GLN B 1 124 ? 80.469 33.382 68.213 1.00 27.08 124 GLN B C 1
ATOM 3705 O O . GLN B 1 124 ? 79.370 33.685 68.679 1.00 26.60 124 GLN B O 1
ATOM 3711 N N . GLU B 1 125 ? 81.137 32.285 68.563 1.00 27.66 125 GLU B N 1
ATOM 3712 C CA . GLU B 1 125 ? 80.629 31.341 69.550 1.00 29.55 125 GLU B CA 1
ATOM 3713 C C . GLU B 1 125 ? 80.941 31.793 70.973 1.00 29.49 125 GLU B C 1
ATOM 3714 O O . GLU B 1 125 ? 80.525 31.162 71.946 1.00 28.78 125 GLU B O 1
ATOM 3720 N N . LEU B 1 126 ? 81.685 32.887 71.085 1.00 29.99 126 LEU B N 1
ATOM 3721 C CA . LEU B 1 126 ? 82.060 33.443 72.376 1.00 31.58 126 LEU B CA 1
ATOM 3722 C C . LEU B 1 126 ? 82.151 34.956 72.208 1.00 33.79 126 LEU B C 1
ATOM 3723 O O . LEU B 1 126 ? 82.184 35.449 71.085 1.00 32.77 126 LEU B O 1
ATOM 3728 N N . MET B 1 127 ? 82.182 35.692 73.314 1.00 36.11 127 MET B N 1
ATOM 3729 C CA . MET B 1 127 ? 82.271 37.144 73.232 1.00 38.02 127 MET B CA 1
ATOM 3730 C C . MET B 1 127 ? 83.638 37.579 72.705 1.00 39.79 127 MET B C 1
ATOM 3731 O O . MET B 1 127 ? 84.468 36.747 72.337 1.00 39.45 127 MET B O 1
ATOM 3736 N N . GLU B 1 128 ? 83.869 38.884 72.669 1.00 41.98 128 GLU B N 1
ATOM 3737 C CA . GLU B 1 128 ? 85.121 39.421 72.152 1.00 44.57 128 GLU B CA 1
ATOM 3738 C C . GLU B 1 128 ? 86.354 38.983 72.941 1.00 45.87 128 GLU B C 1
ATOM 3739 O O . GLU B 1 128 ? 87.419 38.764 72.363 1.00 46.88 128 GLU B O 1
ATOM 3745 N N . ASP B 1 129 ? 86.214 38.853 74.256 1.00 46.68 129 ASP B N 1
ATOM 3746 C CA . ASP B 1 129 ? 87.339 38.427 75.079 1.00 47.40 129 ASP B CA 1
ATOM 3747 C C . ASP B 1 129 ? 87.387 36.906 75.208 1.00 47.14 129 ASP B C 1
ATOM 3748 O O . ASP B 1 129 ? 87.913 36.371 76.184 1.00 47.95 129 ASP B O 1
ATOM 3753 N N . ARG B 1 130 ? 86.823 36.220 74.219 1.00 46.15 130 ARG B N 1
ATOM 3754 C CA . ARG B 1 130 ? 86.806 34.759 74.187 1.00 45.33 130 ARG B CA 1
ATOM 3755 C C . ARG B 1 130 ? 86.213 34.089 75.428 1.00 43.75 130 ARG B C 1
ATOM 3756 O O . ARG B 1 130 ? 86.672 33.024 75.834 1.00 44.17 130 ARG B O 1
ATOM 3764 N N . THR B 1 131 ? 85.198 34.706 76.028 1.00 42.67 131 THR B N 1
ATOM 3765 C CA . THR B 1 131 ? 84.551 34.130 77.206 1.00 42.14 131 THR B CA 1
ATOM 3766 C C . THR B 1 131 ? 83.041 34.162 77.015 1.00 41.24 131 THR B C 1
ATOM 3767 O O . THR B 1 131 ? 82.524 34.981 76.259 1.00 41.95 131 THR B O 1
ATOM 3771 N N . SER B 1 132 ? 82.339 33.271 77.708 1.00 39.92 132 SER B N 1
ATOM 3772 C CA . SER B 1 132 ? 80.888 33.202 77.611 1.00 37.28 132 SER B CA 1
ATOM 3773 C C . SER B 1 132 ? 80.200 33.932 78.755 1.00 36.67 132 SER B C 1
ATOM 3774 O O . SER B 1 132 ? 80.766 34.088 79.835 1.00 36.15 132 SER B O 1
ATOM 3777 N N . ARG B 1 133 ? 78.973 34.379 78.503 1.00 35.49 133 ARG B N 1
ATOM 3778 C CA . ARG B 1 133 ? 78.182 35.081 79.506 1.00 34.72 133 ARG B CA 1
ATOM 3779 C C . ARG B 1 133 ? 77.100 34.138 80.011 1.00 34.24 133 ARG B C 1
ATOM 3780 O O . ARG B 1 133 ? 76.311 34.496 80.887 1.00 33.80 133 ARG B O 1
ATOM 3788 N N . PHE B 1 134 ? 77.070 32.933 79.447 1.00 34.28 134 PHE B N 1
ATOM 3789 C CA . PHE B 1 134 ? 76.077 31.932 79.819 1.00 34.29 134 PHE B CA 1
ATOM 3790 C C . PHE B 1 134 ? 76.635 30.804 80.679 1.00 35.37 134 PHE B C 1
ATOM 3791 O O . PHE B 1 134 ? 77.689 30.234 80.388 1.00 35.42 134 PHE B O 1
ATOM 3799 N N . THR B 1 135 ? 75.902 30.486 81.739 1.00 36.03 135 THR B N 1
ATOM 3800 C CA . THR B 1 135 ? 76.271 29.409 82.641 1.00 36.45 135 THR B CA 1
ATOM 3801 C C . THR B 1 135 ? 75.006 28.645 83.005 1.00 36.39 135 THR B C 1
ATOM 3802 O O . THR B 1 135 ? 73.940 29.235 83.187 1.00 35.84 135 THR B O 1
ATOM 3806 N N . CYS B 1 136 ? 75.126 27.327 83.088 1.00 37.08 136 CYS B N 1
ATOM 3807 C CA . CYS B 1 136 ? 73.996 26.482 83.434 1.00 38.22 136 CYS B CA 1
ATOM 3808 C C . CYS B 1 136 ? 74.490 25.221 84.122 1.00 38.54 136 CYS B C 1
ATOM 3809 O O . CYS B 1 136 ? 75.195 24.412 83.517 1.00 39.35 136 CYS B O 1
ATOM 3812 N N . LYS B 1 137 ? 74.119 25.064 85.388 1.00 39.27 137 LYS B N 1
ATOM 3813 C CA . LYS B 1 137 ? 74.519 23.897 86.165 1.00 39.83 137 LYS B CA 1
ATOM 3814 C C . LYS B 1 137 ? 76.036 23.750 86.212 1.00 39.40 137 LYS B C 1
ATOM 3815 O O . LYS B 1 137 ? 76.579 22.677 85.948 1.00 39.47 137 LYS B O 1
ATOM 3821 N N . GLY B 1 138 ? 76.713 24.844 86.550 1.00 38.89 138 GLY B N 1
ATOM 3822 C CA . GLY B 1 138 ? 78.161 24.827 86.642 1.00 39.11 138 GLY B CA 1
ATOM 3823 C C . GLY B 1 138 ? 78.878 24.599 85.324 1.00 38.99 138 GLY B C 1
ATOM 3824 O O . GLY B 1 138 ? 80.047 24.213 85.310 1.00 38.07 138 GLY B O 1
ATOM 3825 N N . ARG B 1 139 ? 78.185 24.831 84.215 1.00 38.97 139 ARG B N 1
ATOM 3826 C CA . ARG B 1 139 ? 78.786 24.651 82.899 1.00 38.76 139 ARG B CA 1
ATOM 3827 C C . ARG B 1 139 ? 78.660 25.891 82.029 1.00 37.98 139 ARG B C 1
ATOM 3828 O O . ARG B 1 139 ? 77.602 26.521 81.973 1.00 38.03 139 ARG B O 1
ATOM 3836 N N . SER B 1 140 ? 79.751 26.238 81.357 1.00 37.54 140 SER B N 1
ATOM 3837 C CA . SER B 1 140 ? 79.776 27.390 80.465 1.00 37.25 140 SER B CA 1
ATOM 3838 C C . SER B 1 140 ? 79.154 26.967 79.134 1.00 35.55 140 SER B C 1
ATOM 3839 O O . SER B 1 140 ? 79.484 25.909 78.597 1.00 34.94 140 SER B O 1
ATOM 3842 N N . ILE B 1 141 ? 78.258 27.795 78.606 1.00 34.56 141 ILE B N 1
ATOM 3843 C CA . ILE B 1 141 ? 77.570 27.488 77.354 1.00 32.05 141 ILE B CA 1
ATOM 3844 C C . ILE B 1 141 ? 77.977 28.422 76.208 1.00 30.67 141 ILE B C 1
ATOM 3845 O O . ILE B 1 141 ? 78.110 29.629 76.397 1.00 28.44 141 ILE B O 1
ATOM 3850 N N . TYR B 1 142 ? 78.168 27.860 75.018 1.00 28.51 142 TYR B N 1
ATOM 3851 C CA . TYR B 1 142 ? 78.543 28.659 73.852 1.00 27.51 142 TYR B CA 1
ATOM 3852 C C . TYR B 1 142 ? 77.432 29.611 73.432 1.00 26.33 142 TYR B C 1
ATOM 3853 O O . TYR B 1 142 ? 76.253 29.344 73.662 1.00 24.51 142 TYR B O 1
ATOM 3862 N N . HIS B 1 143 ? 77.820 30.723 72.815 1.00 24.66 143 HIS B N 1
ATOM 3863 C CA . HIS B 1 143 ? 76.861 31.689 72.297 1.00 23.01 143 HIS B CA 1
ATOM 3864 C C . HIS B 1 143 ? 76.637 31.222 70.863 1.00 21.57 143 HIS B C 1
ATOM 3865 O O . HIS B 1 143 ? 77.382 30.375 70.375 1.00 23.84 143 HIS B O 1
ATOM 3872 N N . PHE B 1 144 ? 75.631 31.757 70.180 1.00 21.21 144 PHE B N 1
ATOM 3873 C CA . PHE B 1 144 ? 75.376 31.335 68.805 1.00 20.80 144 PHE B CA 1
ATOM 3874 C C . PHE B 1 144 ? 75.340 32.496 67.825 1.00 20.35 144 PHE B C 1
ATOM 3875 O O . PHE B 1 144 ? 74.450 33.345 67.882 1.00 19.49 144 PHE B O 1
ATOM 3883 N N . MET B 1 145 ? 76.320 32.525 66.931 1.00 19.51 145 MET B N 1
ATOM 3884 C CA . MET B 1 145 ? 76.413 33.558 65.918 1.00 20.06 145 MET B CA 1
ATOM 3885 C C . MET B 1 145 ? 76.289 34.979 66.470 1.00 19.49 145 MET B C 1
ATOM 3886 O O . MET B 1 145 ? 75.606 35.813 65.892 1.00 16.79 145 MET B O 1
ATOM 3891 N N . GLY B 1 146 ? 76.955 35.234 67.592 1.00 19.49 146 GLY B N 1
ATOM 3892 C CA . GLY B 1 146 ? 76.939 36.549 68.209 1.00 20.03 146 GLY B CA 1
ATOM 3893 C C . GLY B 1 146 ? 75.612 37.065 68.743 1.00 21.72 146 GLY B C 1
ATOM 3894 O O . GLY B 1 146 ? 75.523 38.241 69.118 1.00 22.65 146 GLY B O 1
ATOM 3895 N N . VAL B 1 147 ? 74.592 36.206 68.802 1.00 19.77 147 VAL B N 1
ATOM 3896 C CA . VAL B 1 147 ? 73.272 36.622 69.280 1.00 20.08 147 VAL B CA 1
ATOM 3897 C C . VAL B 1 147 ? 72.685 35.812 70.449 1.00 21.30 147 VAL B C 1
ATOM 3898 O O . VAL B 1 147 ? 72.447 36.369 71.525 1.00 21.25 147 VAL B O 1
ATOM 3902 N N . SER B 1 148 ? 72.448 34.514 70.237 1.00 20.63 148 SER B N 1
ATOM 3903 C CA . SER B 1 148 ? 71.857 33.640 71.259 1.00 20.91 148 SER B CA 1
ATOM 3904 C C . SER B 1 148 ? 70.563 34.248 71.779 1.00 21.70 148 SER B C 1
ATOM 3905 O O . SER B 1 148 ? 70.487 34.667 72.936 1.00 23.05 148 SER B O 1
ATOM 3908 N N . SER B 1 149 ? 69.542 34.278 70.926 1.00 21.85 149 SER B N 1
ATOM 3909 C CA . SER B 1 149 ? 68.254 34.865 71.286 1.00 21.83 149 SER B CA 1
ATOM 3910 C C . SER B 1 149 ? 67.283 33.942 72.025 1.00 23.11 149 SER B C 1
ATOM 3911 O O . SER B 1 149 ? 66.270 34.407 72.544 1.00 23.43 149 SER B O 1
ATOM 3914 N N . PHE B 1 150 ? 67.575 32.645 72.075 1.00 22.91 150 PHE B N 1
ATOM 3915 C CA . PHE B 1 150 ? 66.680 31.724 72.765 1.00 22.46 150 PHE B CA 1
ATOM 3916 C C . PHE B 1 150 ? 66.938 31.748 74.267 1.00 23.28 150 PHE B C 1
ATOM 3917 O O . PHE B 1 150 ? 67.319 30.740 74.871 1.00 22.59 150 PHE B O 1
ATOM 3925 N N . SER B 1 151 ? 66.719 32.921 74.854 1.00 24.15 151 SER B N 1
ATOM 3926 C CA . SER B 1 151 ? 66.903 33.147 76.282 1.00 25.67 151 SER B CA 1
ATOM 3927 C C . SER B 1 151 ? 66.143 34.420 76.637 1.00 27.30 151 SER B C 1
ATOM 3928 O O . SER B 1 151 ? 66.011 35.321 75.808 1.00 27.61 151 SER B O 1
ATOM 3931 N N . GLN B 1 152 ? 65.631 34.496 77.859 1.00 28.26 152 GLN B N 1
ATOM 3932 C CA . GLN B 1 152 ? 64.908 35.688 78.271 1.00 28.86 152 GLN B CA 1
ATOM 3933 C C . GLN B 1 152 ? 65.856 36.877 78.186 1.00 27.32 152 GLN B C 1
ATOM 3934 O O . GLN B 1 152 ? 65.459 37.979 77.807 1.00 28.72 152 GLN B O 1
ATOM 3940 N N . TYR B 1 153 ? 67.114 36.640 78.540 1.00 26.70 153 TYR B N 1
ATOM 3941 C CA . TYR B 1 153 ? 68.134 37.678 78.489 1.00 25.68 153 TYR B CA 1
ATOM 3942 C C . TYR B 1 153 ? 69.374 37.140 77.797 1.00 25.50 153 TYR B C 1
ATOM 3943 O O . TYR B 1 153 ? 69.723 35.969 77.940 1.00 25.95 153 TYR B O 1
ATOM 3952 N N . THR B 1 154 ? 70.042 38.003 77.043 1.00 24.16 154 THR B N 1
ATOM 3953 C CA . THR B 1 154 ? 71.256 37.609 76.352 1.00 24.18 154 THR B CA 1
ATOM 3954 C C . THR B 1 154 ? 72.217 38.790 76.320 1.00 24.16 154 THR B C 1
ATOM 3955 O O . THR B 1 154 ? 71.818 39.938 76.528 1.00 24.81 154 THR B O 1
ATOM 3959 N N . VAL B 1 155 ? 73.488 38.500 76.075 1.00 25.32 155 VAL B N 1
ATOM 3960 C CA . VAL B 1 155 ? 74.515 39.533 76.006 1.00 25.99 155 VAL B CA 1
ATOM 3961 C C . VAL B 1 155 ? 75.167 39.485 74.629 1.00 25.74 155 VAL B C 1
ATOM 3962 O O . VAL B 1 155 ? 75.657 38.441 74.202 1.00 26.71 155 VAL B O 1
ATOM 3966 N N . VAL B 1 156 ? 75.168 40.616 73.934 1.00 26.26 156 VAL B N 1
ATOM 3967 C CA . VAL B 1 156 ? 75.759 40.677 72.606 1.00 25.16 156 VAL B CA 1
ATOM 3968 C C . VAL B 1 156 ? 76.812 41.767 72.530 1.00 25.74 156 VAL B C 1
ATOM 3969 O O . VAL B 1 156 ? 76.802 42.717 73.319 1.00 25.79 156 VAL B O 1
ATOM 3973 N N . SER B 1 157 ? 77.731 41.615 71.585 1.00 25.77 157 SER B N 1
ATOM 3974 C CA . SER B 1 157 ? 78.773 42.604 71.387 1.00 26.32 157 SER B CA 1
ATOM 3975 C C . SER B 1 157 ? 78.077 43.824 70.806 1.00 25.41 157 SER B C 1
ATOM 3976 O O . SER B 1 157 ? 77.056 43.691 70.134 1.00 25.38 157 SER B O 1
ATOM 3979 N N . GLU B 1 158 ? 78.608 45.013 71.074 1.00 26.80 158 GLU B N 1
ATOM 3980 C CA . GLU B 1 158 ? 78.008 46.229 70.540 1.00 27.05 158 GLU B CA 1
ATOM 3981 C C . GLU B 1 158 ? 77.967 46.182 69.017 1.00 26.19 158 GLU B C 1
ATOM 3982 O O . GLU B 1 158 ? 77.129 46.830 68.389 1.00 27.08 158 GLU B O 1
ATOM 3988 N N . ALA B 1 159 ? 78.877 45.415 68.426 1.00 24.08 159 ALA B N 1
ATOM 3989 C CA . ALA B 1 159 ? 78.938 45.284 66.970 1.00 25.30 159 ALA B CA 1
ATOM 3990 C C . ALA B 1 159 ? 77.822 44.407 66.400 1.00 24.63 159 ALA B C 1
ATOM 3991 O O . ALA B 1 159 ? 77.677 44.305 65.181 1.00 24.24 159 ALA B O 1
ATOM 3993 N N . ASN B 1 160 ? 77.032 43.787 67.274 1.00 25.19 160 ASN B N 1
ATOM 3994 C CA . ASN B 1 160 ? 75.953 42.910 66.819 1.00 26.73 160 ASN B CA 1
ATOM 3995 C C . ASN B 1 160 ? 74.525 43.373 67.109 1.00 26.74 160 ASN B C 1
ATOM 3996 O O . ASN B 1 160 ? 73.604 42.556 67.107 1.00 25.96 160 ASN B O 1
ATOM 4001 N N . LEU B 1 161 ? 74.339 44.667 67.362 1.00 25.92 161 LEU B N 1
ATOM 4002 C CA . LEU B 1 161 ? 73.003 45.206 67.607 1.00 26.72 161 LEU B CA 1
ATOM 4003 C C . LEU B 1 161 ? 72.897 46.679 67.236 1.00 26.17 161 LEU B C 1
ATOM 4004 O O . LEU B 1 161 ? 73.905 47.364 67.075 1.00 25.83 161 LEU B O 1
ATOM 4009 N N . ALA B 1 162 ? 71.663 47.153 67.104 1.00 26.62 162 ALA B N 1
ATOM 4010 C CA . ALA B 1 162 ? 71.389 48.538 66.751 1.00 26.99 162 ALA B CA 1
ATOM 4011 C C . ALA B 1 162 ? 70.106 49.004 67.430 1.00 28.50 162 ALA B C 1
ATOM 4012 O O . ALA B 1 162 ? 69.139 48.246 67.534 1.00 26.26 162 ALA B O 1
ATOM 4014 N N . ARG B 1 163 ? 70.099 50.248 67.897 1.00 27.58 163 ARG B N 1
ATOM 4015 C CA . ARG B 1 163 ? 68.909 50.792 68.534 1.00 28.63 163 ARG B CA 1
ATOM 4016 C C . ARG B 1 163 ? 67.922 51.124 67.432 1.00 27.94 163 ARG B C 1
ATOM 4017 O O . ARG B 1 163 ? 68.313 51.624 66.381 1.00 28.91 163 ARG B O 1
ATOM 4025 N N . VAL B 1 164 ? 66.644 50.846 67.668 1.00 28.29 164 VAL B N 1
ATOM 4026 C CA . VAL B 1 164 ? 65.618 51.124 66.673 1.00 28.80 164 VAL B CA 1
ATOM 4027 C C . VAL B 1 164 ? 64.492 51.989 67.238 1.00 29.42 164 VAL B C 1
ATOM 4028 O O . VAL B 1 164 ? 64.447 52.248 68.437 1.00 27.99 164 VAL B O 1
ATOM 4032 N N . ASP B 1 165 ? 63.589 52.424 66.360 1.00 31.17 165 ASP B N 1
ATOM 4033 C CA . ASP B 1 165 ? 62.457 53.281 66.725 1.00 33.25 165 ASP B CA 1
ATOM 4034 C C . ASP B 1 165 ? 61.784 52.893 68.046 1.00 33.59 165 ASP B C 1
ATOM 4035 O O . ASP B 1 165 ? 61.426 51.733 68.258 1.00 34.27 165 ASP B O 1
ATOM 4040 N N . ASP B 1 166 ? 61.604 53.878 68.924 1.00 34.16 166 ASP B N 1
ATOM 4041 C CA . ASP B 1 166 ? 60.982 53.654 70.227 1.00 34.95 166 ASP B CA 1
ATOM 4042 C C . ASP B 1 166 ? 59.577 53.073 70.146 1.00 34.65 166 ASP B C 1
ATOM 4043 O O . ASP B 1 166 ? 59.125 52.401 71.068 1.00 36.45 166 ASP B O 1
ATOM 4048 N N . GLU B 1 167 ? 58.883 53.342 69.048 1.00 34.79 167 GLU B N 1
ATOM 4049 C CA . GLU B 1 167 ? 57.525 52.848 68.879 1.00 34.39 167 GLU B CA 1
ATOM 4050 C C . GLU B 1 167 ? 57.482 51.588 68.022 1.00 33.23 167 GLU B C 1
ATOM 4051 O O . GLU B 1 167 ? 56.449 51.267 67.431 1.00 32.78 167 GLU B O 1
ATOM 4057 N N . ALA B 1 168 ? 58.601 50.874 67.954 1.00 31.05 168 ALA B N 1
ATOM 4058 C CA . ALA B 1 168 ? 58.668 49.659 67.150 1.00 28.71 168 ALA B CA 1
ATOM 4059 C C . ALA B 1 168 ? 57.952 48.490 67.806 1.00 27.36 168 ALA B C 1
ATOM 4060 O O . ALA B 1 168 ? 58.086 48.258 69.006 1.00 27.33 168 ALA B O 1
ATOM 4062 N N . ASN B 1 169 ? 57.182 47.762 67.007 1.00 25.20 169 ASN B N 1
ATOM 4063 C CA . ASN B 1 169 ? 56.468 46.587 67.497 1.00 25.19 169 ASN B CA 1
ATOM 4064 C C . ASN B 1 169 ? 57.476 45.438 67.487 1.00 25.20 169 ASN B C 1
ATOM 4065 O O . ASN B 1 169 ? 57.681 44.794 66.454 1.00 24.96 169 ASN B O 1
ATOM 4070 N N . LEU B 1 170 ? 58.104 45.193 68.633 1.00 25.30 170 LEU B N 1
ATOM 4071 C CA . LEU B 1 170 ? 59.111 44.142 68.764 1.00 26.22 170 LEU B CA 1
ATOM 4072 C C . LEU B 1 170 ? 58.585 42.763 68.375 1.00 27.39 170 LEU B C 1
ATOM 4073 O O . LEU B 1 170 ? 59.356 41.820 68.168 1.00 28.48 170 LEU B O 1
ATOM 4078 N N . GLU B 1 171 ? 57.267 42.660 68.271 1.00 25.57 171 GLU B N 1
ATOM 4079 C CA . GLU B 1 171 ? 56.595 41.414 67.927 1.00 26.08 171 GLU B CA 1
ATOM 4080 C C . GLU B 1 171 ? 56.630 41.148 66.413 1.00 26.46 171 GLU B C 1
ATOM 4081 O O . GLU B 1 171 ? 56.265 40.064 65.954 1.00 26.93 171 GLU B O 1
ATOM 4087 N N . ARG B 1 172 ? 57.076 42.144 65.648 1.00 25.32 172 ARG B N 1
ATOM 4088 C CA . ARG B 1 172 ? 57.157 42.039 64.190 1.00 24.59 172 ARG B CA 1
ATOM 4089 C C . ARG B 1 172 ? 58.532 42.437 63.657 1.00 25.42 172 ARG B C 1
ATOM 4090 O O . ARG B 1 172 ? 59.046 41.823 62.718 1.00 24.44 172 ARG B O 1
ATOM 4098 N N . VAL B 1 173 ? 59.121 43.464 64.264 1.00 25.39 173 VAL B N 1
ATOM 4099 C CA . VAL B 1 173 ? 60.423 43.969 63.852 1.00 26.02 173 VAL B CA 1
ATOM 4100 C C . VAL B 1 173 ? 61.557 42.981 64.136 1.00 26.03 173 VAL B C 1
ATOM 4101 O O . VAL B 1 173 ? 62.678 43.150 63.652 1.00 26.42 173 VAL B O 1
ATOM 4105 N N . CYS B 1 174 ? 61.261 41.945 64.918 1.00 25.52 174 CYS B N 1
ATOM 4106 C CA . CYS B 1 174 ? 62.256 40.925 65.237 1.00 24.77 174 CYS B CA 1
ATOM 4107 C C . CYS B 1 174 ? 62.676 40.189 63.956 1.00 25.32 174 CYS B C 1
ATOM 4108 O O . CYS B 1 174 ? 63.772 39.624 63.873 1.00 25.76 174 CYS B O 1
ATOM 4111 N N . LEU B 1 175 ? 61.798 40.203 62.958 1.00 24.56 175 LEU B N 1
ATOM 4112 C CA . LEU B 1 175 ? 62.078 39.550 61.684 1.00 24.65 175 LEU B CA 1
ATOM 4113 C C . LEU B 1 175 ? 63.268 40.229 61.008 1.00 23.77 175 LEU B C 1
ATOM 4114 O O . LEU B 1 175 ? 63.992 39.607 60.234 1.00 24.17 175 LEU B O 1
ATOM 4119 N N . ILE B 1 176 ? 63.466 41.510 61.311 1.00 22.57 176 ILE B N 1
ATOM 4120 C CA . ILE B 1 176 ? 64.572 42.273 60.746 1.00 21.69 176 ILE B CA 1
ATOM 4121 C C . ILE B 1 176 ? 65.900 41.743 61.299 1.00 21.90 176 ILE B C 1
ATOM 4122 O O . ILE B 1 176 ? 66.975 42.053 60.782 1.00 21.49 176 ILE B O 1
ATOM 4127 N N . GLY B 1 177 ? 65.815 40.927 62.345 1.00 20.35 177 GLY B N 1
ATOM 4128 C CA . GLY B 1 177 ? 67.013 40.352 62.932 1.00 21.34 177 GLY B CA 1
ATOM 4129 C C . GLY B 1 177 ? 67.721 39.372 62.001 1.00 21.25 177 GLY B C 1
ATOM 4130 O O . GLY B 1 177 ? 68.901 39.070 62.195 1.00 18.78 177 GLY B O 1
ATOM 4131 N N . CYS B 1 178 ? 67.014 38.867 60.993 1.00 20.25 178 CYS B N 1
ATOM 4132 C CA . CYS B 1 178 ? 67.630 37.933 60.054 1.00 20.22 178 CYS B CA 1
ATOM 4133 C C . CYS B 1 178 ? 66.885 37.634 58.760 1.00 19.40 178 CYS B C 1
ATOM 4134 O O . CYS B 1 178 ? 67.322 38.032 57.682 1.00 20.25 178 CYS B O 1
ATOM 4137 N N . GLY B 1 179 ? 65.775 36.909 58.878 1.00 18.41 179 GLY B N 1
ATOM 4138 C CA . GLY B 1 179 ? 64.989 36.518 57.719 1.00 18.55 179 GLY B CA 1
ATOM 4139 C C . GLY B 1 179 ? 64.580 37.609 56.746 1.00 17.63 179 GLY B C 1
ATOM 4140 O O . GLY B 1 179 ? 64.874 37.532 55.552 1.00 17.79 179 GLY B O 1
ATOM 4141 N N . PHE B 1 180 ? 63.889 38.628 57.240 1.00 17.33 180 PHE B N 1
ATOM 4142 C CA . PHE B 1 180 ? 63.452 39.698 56.359 1.00 15.76 180 PHE B CA 1
ATOM 4143 C C . PHE B 1 180 ? 64.602 40.496 55.759 1.00 16.28 180 PHE B C 1
ATOM 4144 O O . PHE B 1 180 ? 64.654 40.708 54.546 1.00 18.32 180 PHE B O 1
ATOM 4152 N N . SER B 1 181 ? 65.513 40.952 56.610 1.00 15.98 181 SER B N 1
ATOM 4153 C CA . SER B 1 181 ? 66.642 41.755 56.157 1.00 15.98 181 SER B CA 1
ATOM 4154 C C . SER B 1 181 ? 67.436 41.047 55.076 1.00 15.56 181 SER B C 1
ATOM 4155 O O . SER B 1 181 ? 67.845 41.659 54.083 1.00 14.01 181 SER B O 1
ATOM 4158 N N . SER B 1 182 ? 67.648 39.749 55.273 1.00 15.27 182 SER B N 1
ATOM 4159 C CA . SER B 1 182 ? 68.414 38.948 54.327 1.00 15.33 182 SER B CA 1
ATOM 4160 C C . SER B 1 182 ? 67.741 38.802 52.965 1.00 14.13 182 SER B C 1
ATOM 4161 O O . SER B 1 182 ? 68.385 38.975 51.931 1.00 15.20 182 SER B O 1
ATOM 4164 N N . GLY B 1 183 ? 66.454 38.480 52.955 1.00 15.80 183 GLY B N 1
ATOM 4165 C CA . GLY B 1 183 ? 65.758 38.333 51.686 1.00 14.67 183 GLY B CA 1
ATOM 4166 C C . GLY B 1 183 ? 65.540 39.678 51.016 1.00 14.40 183 GLY B C 1
ATOM 4167 O O . GLY B 1 183 ? 65.773 39.843 49.814 1.00 16.22 183 GLY B O 1
ATOM 4168 N N . TYR B 1 184 ? 65.082 40.643 51.806 1.00 14.66 184 TYR B N 1
ATOM 4169 C CA . TYR B 1 184 ? 64.826 41.995 51.324 1.00 14.36 184 TYR B CA 1
ATOM 4170 C C . TYR B 1 184 ? 66.106 42.563 50.715 1.00 14.47 184 TYR B C 1
ATOM 4171 O O . TYR B 1 184 ? 66.129 42.951 49.552 1.00 15.92 184 TYR B O 1
ATOM 4180 N N . GLY B 1 185 ? 67.168 42.599 51.512 1.00 13.77 185 GLY B N 1
ATOM 4181 C CA . GLY B 1 185 ? 68.443 43.115 51.042 1.00 15.43 185 GLY B CA 1
ATOM 4182 C C . GLY B 1 185 ? 69.045 42.337 49.885 1.00 16.48 185 GLY B C 1
ATOM 4183 O O . GLY B 1 185 ? 69.731 42.913 49.038 1.00 16.70 185 GLY B O 1
ATOM 4184 N N . ALA B 1 186 ? 68.802 41.030 49.838 1.00 15.54 186 ALA B N 1
ATOM 4185 C CA . ALA B 1 186 ? 69.333 40.209 48.749 1.00 15.29 186 ALA B CA 1
ATOM 4186 C C . ALA B 1 186 ? 68.858 40.746 47.401 1.00 15.54 186 ALA B C 1
ATOM 4187 O O . ALA B 1 186 ? 69.619 40.818 46.438 1.00 17.59 186 ALA B O 1
ATOM 4189 N N . ALA B 1 187 ? 67.587 41.117 47.334 1.00 14.42 187 ALA B N 1
ATOM 4190 C CA . ALA B 1 187 ? 67.025 41.643 46.101 1.00 16.75 187 ALA B CA 1
ATOM 4191 C C . ALA B 1 187 ? 67.553 43.044 45.812 1.00 16.33 187 ALA B C 1
ATOM 4192 O O . ALA B 1 187 ? 68.041 43.324 44.723 1.00 18.48 187 ALA B O 1
ATOM 4194 N N . ILE B 1 188 ? 67.471 43.913 46.812 1.00 17.42 188 ILE B N 1
ATOM 4195 C CA . ILE B 1 188 ? 67.895 45.304 46.679 1.00 16.41 188 ILE B CA 1
ATOM 4196 C C . ILE B 1 188 ? 69.397 45.533 46.611 1.00 17.05 188 ILE B C 1
ATOM 4197 O O . ILE B 1 188 ? 69.881 46.178 45.686 1.00 17.94 188 ILE B O 1
ATOM 4202 N N . ASN B 1 189 ? 70.136 44.996 47.577 1.00 16.82 189 ASN B N 1
ATOM 4203 C CA . ASN B 1 189 ? 71.583 45.185 47.625 1.00 17.55 189 ASN B CA 1
ATOM 4204 C C . ASN B 1 189 ? 72.447 44.217 46.831 1.00 17.18 189 ASN B C 1
ATOM 4205 O O . ASN B 1 189 ? 73.385 44.629 46.151 1.00 16.69 189 ASN B O 1
ATOM 4210 N N . THR B 1 190 ? 72.154 42.928 46.923 1.00 14.75 190 THR B N 1
ATOM 4211 C CA . THR B 1 190 ? 72.982 41.951 46.225 1.00 15.67 190 THR B CA 1
ATOM 4212 C C . THR B 1 190 ? 72.638 41.767 44.755 1.00 14.91 190 THR B C 1
ATOM 4213 O O . THR B 1 190 ? 73.481 42.002 43.889 1.00 14.23 190 THR B O 1
ATOM 4217 N N . ALA B 1 191 ? 71.414 41.339 44.462 1.00 15.22 191 ALA B N 1
ATOM 4218 C CA . ALA B 1 191 ? 71.009 41.150 43.076 1.00 17.22 191 ALA B CA 1
ATOM 4219 C C . ALA B 1 191 ? 70.932 42.509 42.377 1.00 17.75 191 ALA B C 1
ATOM 4220 O O . ALA B 1 191 ? 71.099 42.603 41.163 1.00 17.89 191 ALA B O 1
ATOM 4222 N N . LYS B 1 192 ? 70.685 43.557 43.159 1.00 19.08 192 LYS B N 1
ATOM 4223 C CA . LYS B 1 192 ? 70.562 44.913 42.626 1.00 19.61 192 LYS B CA 1
ATOM 4224 C C . LYS B 1 192 ? 69.445 44.964 41.591 1.00 19.73 192 LYS B C 1
ATOM 4225 O O . LYS B 1 192 ? 69.638 45.464 40.484 1.00 19.57 192 LYS B O 1
ATOM 4231 N N . VAL B 1 193 ? 68.277 44.438 41.956 1.00 19.01 193 VAL B N 1
ATOM 4232 C CA . VAL B 1 193 ? 67.136 44.423 41.045 1.00 19.09 193 VAL B CA 1
ATOM 4233 C C . VAL B 1 193 ? 66.837 45.840 40.555 1.00 20.24 193 VAL B C 1
ATOM 4234 O O . VAL B 1 193 ? 66.842 46.794 41.334 1.00 19.52 193 VAL B O 1
ATOM 4238 N N . THR B 1 194 ? 66.576 45.962 39.258 1.00 20.83 194 THR B N 1
ATOM 4239 C CA . THR B 1 194 ? 66.299 47.251 38.636 1.00 21.26 194 THR B CA 1
ATOM 4240 C C . THR B 1 194 ? 64.833 47.410 38.239 1.00 20.45 194 THR B C 1
ATOM 4241 O O . THR B 1 194 ? 64.126 46.424 38.021 1.00 19.45 194 THR B O 1
ATOM 4245 N N . PRO B 1 195 ? 64.361 48.666 38.138 1.00 20.28 195 PRO B N 1
ATOM 4246 C CA . PRO B 1 195 ? 62.973 48.957 37.766 1.00 18.70 195 PRO B CA 1
ATOM 4247 C C . PRO B 1 195 ? 62.598 48.339 36.425 1.00 17.82 195 PRO B C 1
ATOM 4248 O O . PRO B 1 195 ? 63.385 48.366 35.484 1.00 18.17 195 PRO B O 1
ATOM 4252 N N . GLY B 1 196 ? 61.397 47.774 36.346 1.00 17.66 196 GLY B N 1
ATOM 4253 C CA . GLY B 1 196 ? 60.945 47.168 35.105 1.00 15.93 196 GLY B CA 1
ATOM 4254 C C . GLY B 1 196 ? 61.532 45.793 34.811 1.00 16.99 196 GLY B C 1
ATOM 4255 O O . GLY B 1 196 ? 61.179 45.164 33.811 1.00 18.45 196 GLY B O 1
ATOM 4256 N N . SER B 1 197 ? 62.414 45.315 35.681 1.00 15.37 197 SER B N 1
ATOM 4257 C CA . SER B 1 197 ? 63.045 44.015 35.473 1.00 15.92 197 SER B CA 1
ATOM 4258 C C . SER B 1 197 ? 62.127 42.837 35.769 1.00 14.81 197 SER B C 1
ATOM 4259 O O . SER B 1 197 ? 61.042 42.996 36.317 1.00 15.42 197 SER B O 1
ATOM 4262 N N . THR B 1 198 ? 62.578 41.648 35.391 1.00 15.67 198 THR B N 1
ATOM 4263 C CA . THR B 1 198 ? 61.829 40.421 35.628 1.00 14.94 198 THR B CA 1
ATOM 4264 C C . THR B 1 198 ? 62.650 39.584 36.601 1.00 15.78 198 THR B C 1
ATOM 4265 O O . THR B 1 198 ? 63.851 39.406 36.411 1.00 14.67 198 THR B O 1
ATOM 4269 N N . CYS B 1 199 ? 62.009 39.085 37.651 1.00 17.15 199 CYS B N 1
ATOM 4270 C CA . CYS B 1 199 ? 62.713 38.295 38.651 1.00 15.65 199 CYS B CA 1
ATOM 4271 C C . CYS B 1 199 ? 62.098 36.924 38.883 1.00 16.48 199 CYS B C 1
ATOM 4272 O O . CYS B 1 199 ? 60.934 36.688 38.569 1.00 16.01 199 CYS B O 1
ATOM 4275 N N . ALA B 1 200 ? 62.906 36.029 39.441 1.00 16.35 200 ALA B N 1
ATOM 4276 C CA . ALA B 1 200 ? 62.477 34.682 39.788 1.00 15.62 200 ALA B CA 1
ATOM 4277 C C . ALA B 1 200 ? 62.999 34.430 41.198 1.00 14.38 200 ALA B C 1
ATOM 4278 O O . ALA B 1 200 ? 64.187 34.590 41.460 1.00 14.34 200 ALA B O 1
ATOM 4280 N N . VAL B 1 201 ? 62.104 34.064 42.107 1.00 14.25 201 VAL B N 1
ATOM 4281 C CA . VAL B 1 201 ? 62.474 33.780 43.490 1.00 13.67 201 VAL B CA 1
ATOM 4282 C C . VAL B 1 201 ? 62.183 32.307 43.818 1.00 15.55 201 VAL B C 1
ATOM 4283 O O . VAL B 1 201 ? 61.038 31.862 43.729 1.00 14.19 201 VAL B O 1
ATOM 4287 N N . PHE B 1 202 ? 63.220 31.556 44.188 1.00 16.20 202 PHE B N 1
ATOM 4288 C CA . PHE B 1 202 ? 63.056 30.144 44.541 1.00 14.98 202 PHE B CA 1
ATOM 4289 C C . PHE B 1 202 ? 63.011 29.966 46.059 1.00 15.13 202 PHE B C 1
ATOM 4290 O O . PHE B 1 202 ? 63.901 30.430 46.775 1.00 15.93 202 PHE B O 1
ATOM 4298 N N . GLY B 1 203 ? 61.975 29.290 46.544 1.00 15.86 203 GLY B N 1
ATOM 4299 C CA . GLY B 1 203 ? 61.838 29.086 47.978 1.00 17.21 203 GLY B CA 1
ATOM 4300 C C . GLY B 1 203 ? 61.015 30.242 48.503 1.00 18.13 203 GLY B C 1
ATOM 4301 O O . GLY B 1 203 ? 61.440 31.398 48.414 1.00 17.55 203 GLY B O 1
ATOM 4302 N N . LEU B 1 204 ? 59.840 29.934 49.043 1.00 17.46 204 LEU B N 1
ATOM 4303 C CA . LEU B 1 204 ? 58.938 30.958 49.541 1.00 16.14 204 LEU B CA 1
ATOM 4304 C C . LEU B 1 204 ? 58.732 30.952 51.049 1.00 16.85 204 LEU B C 1
ATOM 4305 O O . LEU B 1 204 ? 57.604 31.024 51.533 1.00 16.03 204 LEU B O 1
ATOM 4310 N N . GLY B 1 205 ? 59.828 30.850 51.791 1.00 15.81 205 GLY B N 1
ATOM 4311 C CA . GLY B 1 205 ? 59.735 30.905 53.234 1.00 15.95 205 GLY B CA 1
ATOM 4312 C C . GLY B 1 205 ? 59.867 32.382 53.552 1.00 16.51 205 GLY B C 1
ATOM 4313 O O . GLY B 1 205 ? 59.657 33.224 52.672 1.00 15.87 205 GLY B O 1
ATOM 4314 N N . CYS B 1 206 ? 60.230 32.710 54.784 1.00 15.72 206 CYS B N 1
ATOM 4315 C CA . CYS B 1 206 ? 60.391 34.106 55.174 1.00 15.43 206 CYS B CA 1
ATOM 4316 C C . CYS B 1 206 ? 61.411 34.845 54.298 1.00 16.06 206 CYS B C 1
ATOM 4317 O O . CYS B 1 206 ? 61.211 36.018 53.947 1.00 14.14 206 CYS B O 1
ATOM 4320 N N . VAL B 1 207 ? 62.501 34.170 53.943 1.00 14.59 207 VAL B N 1
ATOM 4321 C CA . VAL B 1 207 ? 63.534 34.802 53.124 1.00 15.43 207 VAL B CA 1
ATOM 4322 C C . VAL B 1 207 ? 63.057 35.070 51.696 1.00 14.63 207 VAL B C 1
ATOM 4323 O O . VAL B 1 207 ? 63.162 36.201 51.210 1.00 13.65 207 VAL B O 1
ATOM 4327 N N . GLY B 1 208 ? 62.530 34.040 51.035 1.00 12.97 208 GLY B N 1
ATOM 4328 C CA . GLY B 1 208 ? 62.034 34.202 49.676 1.00 15.04 208 GLY B CA 1
ATOM 4329 C C . GLY B 1 208 ? 60.922 35.238 49.584 1.00 17.27 208 GLY B C 1
ATOM 4330 O O . GLY B 1 208 ? 60.872 36.031 48.636 1.00 18.53 208 GLY B O 1
ATOM 4331 N N . LEU B 1 209 ? 60.022 35.232 50.564 1.00 16.83 209 LEU B N 1
ATOM 4332 C CA . LEU B 1 209 ? 58.927 36.193 50.591 1.00 18.07 209 LEU B CA 1
ATOM 4333 C C . LEU B 1 209 ? 59.481 37.608 50.733 1.00 17.33 209 LEU B C 1
ATOM 4334 O O . LEU B 1 209 ? 59.011 38.537 50.081 1.00 19.65 209 LEU B O 1
ATOM 4339 N N . SER B 1 210 ? 60.478 37.772 51.595 1.00 17.13 210 SER B N 1
ATOM 4340 C CA . SER B 1 210 ? 61.073 39.087 51.792 1.00 17.07 210 SER B CA 1
ATOM 4341 C C . SER B 1 210 ? 61.813 39.512 50.522 1.00 16.61 210 SER B C 1
ATOM 4342 O O . SER B 1 210 ? 61.886 40.701 50.202 1.00 17.20 210 SER B O 1
ATOM 4345 N N . ALA B 1 211 ? 62.347 38.534 49.793 1.00 15.62 211 ALA B N 1
ATOM 4346 C CA . ALA B 1 211 ? 63.045 38.808 48.540 1.00 15.78 211 ALA B CA 1
ATOM 4347 C C . ALA B 1 211 ? 62.009 39.299 47.529 1.00 15.81 211 ALA B C 1
ATOM 4348 O O . ALA B 1 211 ? 62.293 40.170 46.701 1.00 17.30 211 ALA B O 1
ATOM 4350 N N . ILE B 1 212 ? 60.805 38.736 47.599 1.00 14.86 212 ILE B N 1
ATOM 4351 C CA . ILE B 1 212 ? 59.734 39.154 46.704 1.00 14.79 212 ILE B CA 1
ATOM 4352 C C . ILE B 1 212 ? 59.392 40.601 47.059 1.00 15.12 212 ILE B C 1
ATOM 4353 O O . ILE B 1 212 ? 59.207 41.436 46.177 1.00 18.74 212 ILE B O 1
ATOM 4358 N N . ILE B 1 213 ? 59.321 40.898 48.356 1.00 15.69 213 ILE B N 1
ATOM 4359 C CA . ILE B 1 213 ? 59.033 42.262 48.808 1.00 13.54 213 ILE B CA 1
ATOM 4360 C C . ILE B 1 213 ? 60.144 43.177 48.292 1.00 15.33 213 ILE B C 1
ATOM 4361 O O . ILE B 1 213 ? 59.889 44.287 47.826 1.00 17.82 213 ILE B O 1
ATOM 4366 N N . GLY B 1 214 ? 61.379 42.703 48.392 1.00 15.90 214 GLY B N 1
ATOM 4367 C CA . GLY B 1 214 ? 62.510 43.477 47.917 1.00 18.00 214 GLY B CA 1
ATOM 4368 C C . GLY B 1 214 ? 62.396 43.753 46.430 1.00 18.63 214 GLY B C 1
ATOM 4369 O O . GLY B 1 214 ? 62.570 44.895 45.990 1.00 18.21 214 GLY B O 1
ATOM 4370 N N . CYS B 1 215 ? 62.109 42.714 45.647 1.00 17.69 215 CYS B N 1
ATOM 4371 C CA . CYS B 1 215 ? 61.970 42.873 44.202 1.00 16.80 215 CYS B CA 1
ATOM 4372 C C . CYS B 1 215 ? 60.886 43.889 43.865 1.00 16.30 215 CYS B C 1
ATOM 4373 O O . CYS B 1 215 ? 61.064 44.714 42.973 1.00 14.21 215 CYS B O 1
ATOM 4376 N N . LYS B 1 216 ? 59.765 43.826 44.580 1.00 18.60 216 LYS B N 1
ATOM 4377 C CA . LYS B 1 216 ? 58.663 44.752 44.341 1.00 20.86 216 LYS B CA 1
ATOM 4378 C C . LYS B 1 216 ? 59.085 46.189 44.645 1.00 21.13 216 LYS B C 1
ATOM 4379 O O . LYS B 1 216 ? 58.835 47.098 43.853 1.00 21.47 216 LYS B O 1
ATOM 4385 N N . ILE B 1 217 ? 59.725 46.387 45.792 1.00 21.04 217 ILE B N 1
ATOM 4386 C CA . ILE B 1 217 ? 60.184 47.711 46.191 1.00 22.38 217 ILE B CA 1
ATOM 4387 C C . ILE B 1 217 ? 61.211 48.250 45.197 1.00 23.04 217 ILE B C 1
ATOM 4388 O O . ILE B 1 217 ? 61.233 49.446 44.908 1.00 22.42 217 ILE B O 1
ATOM 4393 N N . ALA B 1 218 ? 62.054 47.365 44.668 1.00 22.99 218 ALA B N 1
ATOM 4394 C CA . ALA B 1 218 ? 63.074 47.764 43.702 1.00 22.56 218 ALA B CA 1
ATOM 4395 C C . ALA B 1 218 ? 62.444 48.112 42.354 1.00 22.20 218 ALA B C 1
ATOM 4396 O O . ALA B 1 218 ? 63.116 48.633 41.467 1.00 23.06 218 ALA B O 1
ATOM 4398 N N . GLY B 1 219 ? 61.159 47.810 42.199 1.00 20.23 219 GLY B N 1
ATOM 4399 C CA . GLY B 1 219 ? 60.474 48.136 40.958 1.00 18.85 219 GLY B CA 1
ATOM 4400 C C . GLY B 1 219 ? 60.342 47.053 39.903 1.00 18.81 219 GLY B C 1
ATOM 4401 O O . GLY B 1 219 ? 60.022 47.357 38.758 1.00 18.91 219 GLY B O 1
ATOM 4402 N N . ALA B 1 220 ? 60.591 45.799 40.260 1.00 18.58 220 ALA B N 1
ATOM 4403 C CA . ALA B 1 220 ? 60.461 44.718 39.285 1.00 18.69 220 ALA B CA 1
ATOM 4404 C C . ALA B 1 220 ? 59.055 44.758 38.707 1.00 19.59 220 ALA B C 1
ATOM 4405 O O . ALA B 1 220 ? 58.100 45.039 39.424 1.00 21.71 220 ALA B O 1
ATOM 4407 N N . SER B 1 221 ? 58.919 44.483 37.414 1.00 20.99 221 SER B N 1
ATOM 4408 C CA . SER B 1 221 ? 57.604 44.496 36.790 1.00 21.87 221 SER B CA 1
ATOM 4409 C C . SER B 1 221 ? 56.985 43.099 36.772 1.00 21.76 221 SER B C 1
ATOM 4410 O O . SER B 1 221 ? 55.781 42.952 36.571 1.00 23.48 221 SER B O 1
ATOM 4413 N N . ARG B 1 222 ? 57.810 42.077 36.986 1.00 20.99 222 ARG B N 1
ATOM 4414 C CA . ARG B 1 222 ? 57.322 40.702 37.025 1.00 18.56 222 ARG B CA 1
ATOM 4415 C C . ARG B 1 222 ? 58.115 39.920 38.066 1.00 17.51 222 ARG B C 1
ATOM 4416 O O . ARG B 1 222 ? 59.344 39.961 38.080 1.00 16.68 222 ARG B O 1
ATOM 4424 N N . ILE B 1 223 ? 57.407 39.212 38.939 1.00 15.78 223 ILE B N 1
ATOM 4425 C CA . ILE B 1 223 ? 58.054 38.436 39.993 1.00 14.48 223 ILE B CA 1
ATOM 4426 C C . ILE B 1 223 ? 57.515 37.005 40.017 1.00 14.18 223 ILE B C 1
ATOM 4427 O O . ILE B 1 223 ? 56.384 36.768 40.440 1.00 14.26 223 ILE B O 1
ATOM 4432 N N . ILE B 1 224 ? 58.319 36.051 39.558 1.00 14.45 224 ILE B N 1
ATOM 4433 C CA . ILE B 1 224 ? 57.887 34.653 39.520 1.00 15.89 224 ILE B CA 1
ATOM 4434 C C . ILE B 1 224 ? 58.288 33.905 40.793 1.00 17.01 224 ILE B C 1
ATOM 4435 O O . ILE B 1 224 ? 59.473 33.814 41.129 1.00 16.87 224 ILE B O 1
ATOM 4440 N N . ALA B 1 225 ? 57.288 33.381 41.500 1.00 17.38 225 ALA B N 1
ATOM 4441 C CA . ALA B 1 225 ? 57.501 32.653 42.750 1.00 18.79 225 ALA B CA 1
ATOM 4442 C C . ALA B 1 225 ? 57.474 31.145 42.528 1.00 18.58 225 ALA B C 1
ATOM 4443 O O . ALA B 1 225 ? 56.504 30.602 42.005 1.00 17.72 225 ALA B O 1
ATOM 4445 N N . ILE B 1 226 ? 58.541 30.467 42.933 1.00 19.93 226 ILE B N 1
ATOM 4446 C CA . ILE B 1 226 ? 58.628 29.022 42.754 1.00 20.92 226 ILE B CA 1
ATOM 4447 C C . ILE B 1 226 ? 58.787 28.312 44.086 1.00 21.63 226 ILE B C 1
ATOM 4448 O O . ILE B 1 226 ? 59.608 28.706 44.915 1.00 22.05 226 ILE B O 1
ATOM 4453 N N . ASP B 1 227 ? 58.001 27.260 44.285 1.00 21.35 227 ASP B N 1
ATOM 4454 C CA . ASP B 1 227 ? 58.077 26.473 45.508 1.00 22.74 227 ASP B CA 1
ATOM 4455 C C . ASP B 1 227 ? 57.376 25.144 45.267 1.00 23.67 227 ASP B C 1
ATOM 4456 O O . ASP B 1 227 ? 56.394 25.075 44.518 1.00 24.04 227 ASP B O 1
ATOM 4461 N N . ILE B 1 228 ? 57.893 24.086 45.886 1.00 24.72 228 ILE B N 1
ATOM 4462 C CA . ILE B 1 228 ? 57.307 22.758 45.747 1.00 24.98 228 ILE B CA 1
ATOM 4463 C C . ILE B 1 228 ? 56.145 22.617 46.721 1.00 25.88 228 ILE B C 1
ATOM 4464 O O . ILE B 1 228 ? 55.469 21.588 46.756 1.00 27.96 228 ILE B O 1
ATOM 4469 N N . ASN B 1 229 ? 55.927 23.656 47.520 1.00 25.12 229 ASN B N 1
ATOM 4470 C CA . ASN B 1 229 ? 54.835 23.660 48.484 1.00 24.75 229 ASN B CA 1
ATOM 4471 C C . ASN B 1 229 ? 53.824 24.718 48.058 1.00 23.95 229 ASN B C 1
ATOM 4472 O O . ASN B 1 229 ? 53.977 25.901 48.371 1.00 20.48 229 ASN B O 1
ATOM 4477 N N . GLY B 1 230 ? 52.791 24.280 47.340 1.00 24.37 230 GLY B N 1
ATOM 4478 C CA . GLY B 1 230 ? 51.764 25.189 46.858 1.00 24.41 230 GLY B CA 1
ATOM 4479 C C . GLY B 1 230 ? 51.079 26.032 47.915 1.00 25.16 230 GLY B C 1
ATOM 4480 O O . GLY B 1 230 ? 50.500 27.071 47.599 1.00 24.00 230 GLY B O 1
ATOM 4481 N N . GLU B 1 231 ? 51.135 25.590 49.167 1.00 26.19 231 GLU B N 1
ATOM 4482 C CA . GLU B 1 231 ? 50.511 26.320 50.272 1.00 27.35 231 GLU B CA 1
ATOM 4483 C C . GLU B 1 231 ? 51.194 27.665 50.510 1.00 27.38 231 GLU B C 1
ATOM 4484 O O . GLU B 1 231 ? 50.657 28.528 51.211 1.00 27.44 231 GLU B O 1
ATOM 4490 N N . LYS B 1 232 ? 52.382 27.833 49.934 1.00 26.67 232 LYS B N 1
ATOM 4491 C CA . LYS B 1 232 ? 53.150 29.064 50.096 1.00 26.40 232 LYS B CA 1
ATOM 4492 C C . LYS B 1 232 ? 52.797 30.149 49.084 1.00 26.21 232 LYS B C 1
ATOM 4493 O O . LYS B 1 232 ? 53.190 31.303 49.252 1.00 27.87 232 LYS B O 1
ATOM 4499 N N . PHE B 1 233 ? 52.050 29.789 48.045 1.00 25.05 233 PHE B N 1
ATOM 4500 C CA . PHE B 1 233 ? 51.696 30.745 46.998 1.00 24.73 233 PHE B CA 1
ATOM 4501 C C . PHE B 1 233 ? 50.794 31.914 47.386 1.00 25.08 233 PHE B C 1
ATOM 4502 O O . PHE B 1 233 ? 51.061 33.056 47.004 1.00 24.30 233 PHE B O 1
ATOM 4510 N N . PRO B 1 234 ? 49.713 31.652 48.142 1.00 24.92 234 PRO B N 1
ATOM 4511 C CA . PRO B 1 234 ? 48.802 32.731 48.548 1.00 24.94 234 PRO B CA 1
ATOM 4512 C C . PRO B 1 234 ? 49.512 33.954 49.134 1.00 24.32 234 PRO B C 1
ATOM 4513 O O . PRO B 1 234 ? 49.208 35.092 48.777 1.00 24.38 234 PRO B O 1
ATOM 4517 N N . LYS B 1 235 ? 50.464 33.714 50.027 1.00 23.54 235 LYS B N 1
ATOM 4518 C CA . LYS B 1 235 ? 51.208 34.799 50.655 1.00 23.45 235 LYS B CA 1
ATOM 4519 C C . LYS B 1 235 ? 52.214 35.410 49.673 1.00 23.00 235 LYS B C 1
ATOM 4520 O O . LYS B 1 235 ? 52.476 36.618 49.708 1.00 21.21 235 LYS B O 1
ATOM 4526 N N . ALA B 1 236 ? 52.776 34.578 48.801 1.00 21.41 236 ALA B N 1
ATOM 4527 C CA . ALA B 1 236 ? 53.719 35.067 47.802 1.00 21.21 236 ALA B CA 1
ATOM 4528 C C . ALA B 1 236 ? 52.983 36.075 46.913 1.00 22.59 236 ALA B C 1
ATOM 4529 O O . ALA B 1 236 ? 53.510 37.142 46.595 1.00 21.84 236 ALA B O 1
ATOM 4531 N N . LYS B 1 237 ? 51.758 35.734 46.520 1.00 22.73 237 LYS B N 1
ATOM 4532 C CA . LYS B 1 237 ? 50.962 36.625 45.682 1.00 25.65 237 LYS B CA 1
ATOM 4533 C C . LYS B 1 237 ? 50.575 37.889 46.456 1.00 24.96 237 LYS B C 1
ATOM 4534 O O . LYS B 1 237 ? 50.600 39.001 45.914 1.00 26.34 237 LYS B O 1
ATOM 4540 N N . ALA B 1 238 ? 50.229 37.713 47.727 1.00 24.36 238 ALA B N 1
ATOM 4541 C CA . ALA B 1 238 ? 49.857 38.834 48.582 1.00 24.21 238 ALA B CA 1
ATOM 4542 C C . ALA B 1 238 ? 50.995 39.843 48.670 1.00 24.31 238 ALA B C 1
ATOM 4543 O O . ALA B 1 238 ? 50.758 41.035 48.847 1.00 24.97 238 ALA B O 1
ATOM 4545 N N . LEU B 1 239 ? 52.229 39.364 48.535 1.00 24.05 239 LEU B N 1
ATOM 4546 C CA . LEU B 1 239 ? 53.395 40.240 48.627 1.00 23.58 239 LEU B CA 1
ATOM 4547 C C . LEU B 1 239 ? 53.952 40.750 47.301 1.00 22.94 239 LEU B C 1
ATOM 4548 O O . LEU B 1 239 ? 54.961 41.446 47.287 1.00 22.84 239 LEU B O 1
ATOM 4553 N N . GLY B 1 240 ? 53.314 40.407 46.188 1.00 22.35 240 GLY B N 1
ATOM 4554 C CA . GLY B 1 240 ? 53.803 40.913 44.916 1.00 23.09 240 GLY B CA 1
ATOM 4555 C C . GLY B 1 240 ? 54.050 39.932 43.788 1.00 21.96 240 GLY B C 1
ATOM 4556 O O . GLY B 1 240 ? 54.171 40.347 42.636 1.00 20.86 240 GLY B O 1
ATOM 4557 N N . ALA B 1 241 ? 54.134 38.643 44.100 1.00 21.18 241 ALA B N 1
ATOM 4558 C CA . ALA B 1 241 ? 54.372 37.641 43.070 1.00 21.17 241 ALA B CA 1
ATOM 4559 C C . ALA B 1 241 ? 53.318 37.753 41.968 1.00 21.34 241 ALA B C 1
ATOM 4560 O O . ALA B 1 241 ? 52.121 37.814 42.244 1.00 20.20 241 ALA B O 1
ATOM 4562 N N . THR B 1 242 ? 53.775 37.790 40.720 1.00 21.46 242 THR B N 1
ATOM 4563 C CA . THR B 1 242 ? 52.883 37.899 39.573 1.00 20.06 242 THR B CA 1
ATOM 4564 C C . THR B 1 242 ? 52.593 36.526 38.979 1.00 20.97 242 THR B C 1
ATOM 4565 O O . THR B 1 242 ? 51.565 36.323 38.330 1.00 21.81 242 THR B O 1
ATOM 4569 N N . ASP B 1 243 ? 53.511 35.589 39.191 1.00 19.98 243 ASP B N 1
ATOM 4570 C CA . ASP B 1 243 ? 53.348 34.230 38.685 1.00 21.32 243 ASP B CA 1
ATOM 4571 C C . ASP B 1 243 ? 53.816 33.239 39.750 1.00 21.35 243 ASP B C 1
ATOM 4572 O O . ASP B 1 243 ? 54.747 33.522 40.506 1.00 21.52 243 ASP B O 1
ATOM 4577 N N . CYS B 1 244 ? 53.173 32.078 39.805 1.00 21.15 244 CYS B N 1
ATOM 4578 C CA . CYS B 1 244 ? 53.546 31.051 40.768 1.00 22.43 244 CYS B CA 1
ATOM 4579 C C . CYS B 1 244 ? 53.738 29.718 40.055 1.00 22.27 244 CYS B C 1
ATOM 4580 O O . CYS B 1 244 ? 52.897 29.318 39.250 1.00 23.69 244 CYS B O 1
ATOM 4583 N N . LEU B 1 245 ? 54.848 29.042 40.344 1.00 21.08 245 LEU B N 1
ATOM 4584 C CA . LEU B 1 245 ? 55.149 27.755 39.721 1.00 21.20 245 LEU B CA 1
ATOM 4585 C C . LEU B 1 245 ? 55.540 26.687 40.736 1.00 22.50 245 LEU B C 1
ATOM 4586 O O . LEU B 1 245 ? 56.375 26.918 41.612 1.00 20.11 245 LEU B O 1
ATOM 4591 N N . ASN B 1 246 ? 54.933 25.513 40.613 1.00 21.86 246 ASN B N 1
ATOM 4592 C CA . ASN B 1 246 ? 55.254 24.412 41.501 1.00 23.35 246 ASN B CA 1
ATOM 4593 C C . ASN B 1 246 ? 55.952 23.356 40.661 1.00 24.62 246 ASN B C 1
ATOM 4594 O O . ASN B 1 246 ? 55.320 22.694 39.836 1.00 25.70 246 ASN B O 1
ATOM 4599 N N . PRO B 1 247 ? 57.264 23.178 40.862 1.00 25.31 247 PRO B N 1
ATOM 4600 C CA . PRO B 1 247 ? 58.037 22.188 40.105 1.00 27.43 247 PRO B CA 1
ATOM 4601 C C . PRO B 1 247 ? 57.382 20.804 40.112 1.00 29.12 247 PRO B C 1
ATOM 4602 O O . PRO B 1 247 ? 57.464 20.067 39.131 1.00 29.56 247 PRO B O 1
ATOM 4606 N N . ARG B 1 248 ? 56.724 20.473 41.220 1.00 31.63 248 ARG B N 1
ATOM 4607 C CA . ARG B 1 248 ? 56.058 19.183 41.383 1.00 34.69 248 ARG B CA 1
ATOM 4608 C C . ARG B 1 248 ? 54.867 19.004 40.451 1.00 35.76 248 ARG B C 1
ATOM 4609 O O . ARG B 1 248 ? 54.415 17.878 40.224 1.00 36.55 248 ARG B O 1
ATOM 4617 N N . GLU B 1 249 ? 54.354 20.108 39.918 1.00 35.87 249 GLU B N 1
ATOM 4618 C CA . GLU B 1 249 ? 53.200 20.047 39.029 1.00 36.93 249 GLU B CA 1
ATOM 4619 C C . GLU B 1 249 ? 53.524 20.396 37.584 1.00 37.24 249 GLU B C 1
ATOM 4620 O O . GLU B 1 249 ? 52.623 20.630 36.777 1.00 37.93 249 GLU B O 1
ATOM 4626 N N . LEU B 1 250 ? 54.813 20.434 37.264 1.00 36.32 250 LEU B N 1
ATOM 4627 C CA . LEU B 1 250 ? 55.264 20.739 35.915 1.00 35.30 250 LEU B CA 1
ATOM 4628 C C . LEU B 1 250 ? 55.930 19.493 35.339 1.00 35.23 250 LEU B C 1
ATOM 4629 O O . LEU B 1 250 ? 56.714 18.829 36.019 1.00 33.86 250 LEU B O 1
ATOM 4634 N N . ASP B 1 251 ? 55.606 19.173 34.091 1.00 35.71 251 ASP B N 1
ATOM 4635 C CA . ASP B 1 251 ? 56.187 18.012 33.432 1.00 36.18 251 ASP B CA 1
ATOM 4636 C C . ASP B 1 251 ? 57.581 18.337 32.915 1.00 35.30 251 ASP B C 1
ATOM 4637 O O . ASP B 1 251 ? 58.360 17.442 32.590 1.00 37.33 251 ASP B O 1
ATOM 4642 N N . LYS B 1 252 ? 57.889 19.626 32.844 1.00 32.32 252 LYS B N 1
ATOM 4643 C CA . LYS B 1 252 ? 59.188 20.079 32.368 1.00 29.25 252 LYS B CA 1
ATOM 4644 C C . LYS B 1 252 ? 59.945 20.680 33.542 1.00 26.35 252 LYS B C 1
ATOM 4645 O O . LYS B 1 252 ? 59.336 21.127 34.512 1.00 26.58 252 LYS B O 1
ATOM 4651 N N . PRO B 1 253 ? 61.283 20.679 33.482 1.00 23.61 253 PRO B N 1
ATOM 4652 C CA . PRO B 1 253 ? 62.061 21.255 34.583 1.00 21.71 253 PRO B CA 1
ATOM 4653 C C . PRO B 1 253 ? 61.557 22.683 34.766 1.00 19.38 253 PRO B C 1
ATOM 4654 O O . PRO B 1 253 ? 61.338 23.390 33.782 1.00 18.36 253 PRO B O 1
ATOM 4658 N N . VAL B 1 254 ? 61.369 23.114 36.006 1.00 18.41 254 VAL B N 1
ATOM 4659 C CA . VAL B 1 254 ? 60.849 24.456 36.241 1.00 17.72 254 VAL B CA 1
ATOM 4660 C C . VAL B 1 254 ? 61.599 25.576 35.509 1.00 17.66 254 VAL B C 1
ATOM 4661 O O . VAL B 1 254 ? 60.981 26.564 35.116 1.00 18.69 254 VAL B O 1
ATOM 4665 N N . GLN B 1 255 ? 62.911 25.433 35.311 1.00 17.36 255 GLN B N 1
ATOM 4666 C CA . GLN B 1 255 ? 63.668 26.479 34.619 1.00 17.94 255 GLN B CA 1
ATOM 4667 C C . GLN B 1 255 ? 63.252 26.629 33.162 1.00 19.33 255 GLN B C 1
ATOM 4668 O O . GLN B 1 255 ? 63.283 27.735 32.614 1.00 18.43 255 GLN B O 1
ATOM 4674 N N . ASP B 1 256 ? 62.862 25.526 32.529 1.00 19.50 256 ASP B N 1
ATOM 4675 C CA . ASP B 1 256 ? 62.430 25.609 31.142 1.00 20.64 256 ASP B CA 1
ATOM 4676 C C . ASP B 1 256 ? 61.071 26.299 31.077 1.00 20.65 256 ASP B C 1
ATOM 4677 O O . ASP B 1 256 ? 60.790 27.047 30.143 1.00 20.13 256 ASP B O 1
ATOM 4682 N N . VAL B 1 257 ? 60.227 26.047 32.071 1.00 19.88 257 VAL B N 1
ATOM 4683 C CA . VAL B 1 257 ? 58.915 26.673 32.102 1.00 19.64 257 VAL B CA 1
ATOM 4684 C C . VAL B 1 257 ? 59.096 28.185 32.287 1.00 19.37 257 VAL B C 1
ATOM 4685 O O . VAL B 1 257 ? 58.434 28.985 31.630 1.00 15.52 257 VAL B O 1
ATOM 4689 N N . ILE B 1 258 ? 60.010 28.574 33.173 1.00 18.86 258 ILE B N 1
ATOM 4690 C CA . ILE B 1 258 ? 60.274 29.991 33.409 1.00 19.15 258 ILE B CA 1
ATOM 4691 C C . ILE B 1 258 ? 60.806 30.634 32.123 1.00 19.53 258 ILE B C 1
ATOM 4692 O O . ILE B 1 258 ? 60.370 31.716 31.729 1.00 18.93 258 ILE B O 1
ATOM 4697 N N . THR B 1 259 ? 61.742 29.955 31.468 1.00 19.35 259 THR B N 1
ATOM 4698 C CA . THR B 1 259 ? 62.320 30.457 30.230 1.00 20.43 259 THR B CA 1
ATOM 4699 C C . THR B 1 259 ? 61.247 30.658 29.156 1.00 21.13 259 THR B C 1
ATOM 4700 O O . THR B 1 259 ? 61.223 31.686 28.477 1.00 20.53 259 THR B O 1
ATOM 4704 N N . GLU B 1 260 ? 60.361 29.679 29.008 1.00 21.39 260 GLU B N 1
ATOM 4705 C CA . GLU B 1 260 ? 59.294 29.754 28.014 1.00 23.89 260 GLU B CA 1
ATOM 4706 C C . GLU B 1 260 ? 58.256 30.819 28.344 1.00 23.13 260 GLU B C 1
ATOM 4707 O O . GLU B 1 260 ? 57.766 31.510 27.455 1.00 22.08 260 GLU B O 1
ATOM 4713 N N . LEU B 1 261 ? 57.927 30.943 29.625 1.00 22.25 261 LEU B N 1
ATOM 4714 C CA . LEU B 1 261 ? 56.935 31.904 30.093 1.00 21.13 261 LEU B CA 1
ATOM 4715 C C . LEU B 1 261 ? 57.428 33.343 29.953 1.00 20.90 261 LEU B C 1
ATOM 4716 O O . LEU B 1 261 ? 56.629 34.281 29.911 1.00 21.29 261 LEU B O 1
ATOM 4721 N N . THR B 1 262 ? 58.745 33.510 29.884 1.00 21.05 262 THR B N 1
ATOM 4722 C CA . THR B 1 262 ? 59.350 34.833 29.759 1.00 20.13 262 THR B CA 1
ATOM 4723 C C . THR B 1 262 ? 60.053 35.019 28.417 1.00 20.52 262 THR B C 1
ATOM 4724 O O . THR B 1 262 ? 60.640 36.068 28.167 1.00 20.72 262 THR B O 1
ATOM 4728 N N . ALA B 1 263 ? 59.994 33.996 27.567 1.00 21.14 263 ALA B N 1
ATOM 4729 C CA . ALA B 1 263 ? 60.630 34.021 26.246 1.00 19.64 263 ALA B CA 1
ATOM 4730 C C . ALA B 1 263 ? 62.127 34.313 26.325 1.00 18.97 263 ALA B C 1
ATOM 4731 O O . ALA B 1 263 ? 62.638 35.210 25.640 1.00 18.91 263 ALA B O 1
ATOM 4733 N N . GLY B 1 264 ? 62.835 33.557 27.158 1.00 18.49 264 GLY B N 1
ATOM 4734 C CA . GLY B 1 264 ? 64.265 33.765 27.273 1.00 17.53 264 GLY B CA 1
ATOM 4735 C C . GLY B 1 264 ? 64.809 33.731 28.682 1.00 15.65 264 GLY B C 1
ATOM 4736 O O . GLY B 1 264 ? 66.007 33.564 28.869 1.00 17.43 264 GLY B O 1
ATOM 4737 N N . GLY B 1 265 ? 63.943 33.891 29.673 1.00 15.76 265 GLY B N 1
ATOM 4738 C CA . GLY B 1 265 ? 64.405 33.867 31.050 1.00 16.20 265 GLY B CA 1
ATOM 4739 C C . GLY B 1 265 ? 64.174 35.177 31.782 1.00 17.02 265 GLY B C 1
ATOM 4740 O O . GLY B 1 265 ? 63.639 36.132 31.212 1.00 14.71 265 GLY B O 1
ATOM 4741 N N . VAL B 1 266 ? 64.576 35.222 33.049 1.00 15.77 266 VAL B N 1
ATOM 4742 C CA . VAL B 1 266 ? 64.409 36.420 33.861 1.00 15.06 266 VAL B CA 1
ATOM 4743 C C . VAL B 1 266 ? 65.725 37.181 33.988 1.00 14.67 266 VAL B C 1
ATOM 4744 O O . VAL B 1 266 ? 66.803 36.627 33.751 1.00 12.45 266 VAL B O 1
ATOM 4748 N N . ASP B 1 267 ? 65.633 38.455 34.360 1.00 14.22 267 ASP B N 1
ATOM 4749 C CA . ASP B 1 267 ? 66.823 39.278 34.528 1.00 14.28 267 ASP B CA 1
ATOM 4750 C C . ASP B 1 267 ? 67.555 38.925 35.812 1.00 14.68 267 ASP B C 1
ATOM 4751 O O . ASP B 1 267 ? 68.788 38.899 35.847 1.00 13.20 267 ASP B O 1
ATOM 4756 N N . TYR B 1 268 ? 66.783 38.660 36.864 1.00 14.86 268 TYR B N 1
ATOM 4757 C CA . TYR B 1 268 ? 67.330 38.334 38.178 1.00 14.97 268 TYR B CA 1
ATOM 4758 C C . TYR B 1 268 ? 66.649 37.128 38.810 1.00 14.70 268 TYR B C 1
ATOM 4759 O O . TYR B 1 268 ? 65.426 37.037 38.825 1.00 16.19 268 TYR B O 1
ATOM 4768 N N . SER B 1 269 ? 67.442 36.199 39.325 1.00 13.38 269 SER B N 1
ATOM 4769 C CA . SER B 1 269 ? 66.882 35.053 40.023 1.00 12.69 269 SER B CA 1
ATOM 4770 C C . SER B 1 269 ? 67.518 35.128 41.406 1.00 12.93 269 SER B C 1
ATOM 4771 O O . SER B 1 269 ? 68.656 35.594 41.548 1.00 13.48 269 SER B O 1
ATOM 47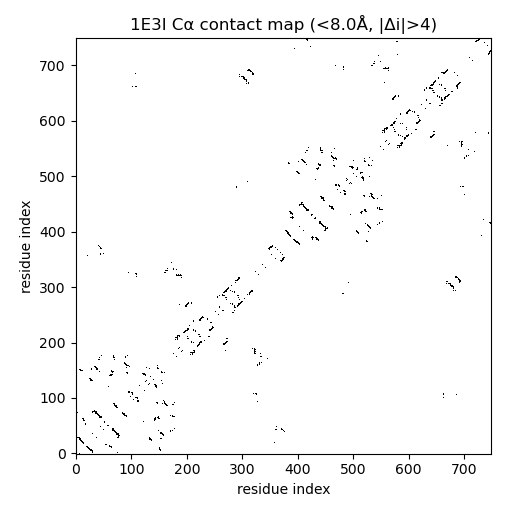74 N N . LEU B 1 270 ? 66.767 34.720 42.422 1.00 13.50 270 LEU B N 1
ATOM 4775 C CA . LEU B 1 270 ? 67.247 34.709 43.797 1.00 13.44 270 LEU B CA 1
ATOM 4776 C C . LEU B 1 270 ? 66.878 33.342 44.364 1.00 14.33 270 LEU B C 1
ATOM 4777 O O . LEU B 1 270 ? 65.699 32.995 44.457 1.00 12.53 270 LEU B O 1
ATOM 4782 N N . ASP B 1 271 ? 67.885 32.552 44.711 1.00 13.26 271 ASP B N 1
ATOM 4783 C CA . ASP B 1 271 ? 67.615 31.237 45.262 1.00 14.32 271 ASP B CA 1
ATOM 4784 C C . ASP B 1 271 ? 67.529 31.326 46.776 1.00 13.58 271 ASP B C 1
ATOM 4785 O O . ASP B 1 271 ? 68.544 31.476 47.457 1.00 13.11 271 ASP B O 1
ATOM 4790 N N . CYS B 1 272 ? 66.311 31.227 47.292 1.00 14.15 272 CYS B N 1
ATOM 4791 C CA . CYS B 1 272 ? 66.075 31.293 48.727 1.00 13.22 272 CYS B CA 1
ATOM 4792 C C . CYS B 1 272 ? 65.649 29.916 49.254 1.00 14.82 272 CYS B C 1
ATOM 4793 O O . CYS B 1 272 ? 64.972 29.804 50.276 1.00 14.59 272 CYS B O 1
ATOM 4796 N N . ALA B 1 273 ? 66.056 28.876 48.530 1.00 16.96 273 ALA B N 1
ATOM 4797 C CA . ALA B 1 273 ? 65.776 27.482 48.890 1.00 18.55 273 ALA B CA 1
ATOM 4798 C C . ALA B 1 273 ? 67.144 26.845 49.136 1.00 18.96 273 ALA B C 1
ATOM 4799 O O . ALA B 1 273 ? 67.433 26.378 50.234 1.00 21.00 273 ALA B O 1
ATOM 4801 N N . GLY B 1 274 ? 67.977 26.824 48.097 1.00 19.11 274 GLY B N 1
ATOM 4802 C CA . GLY B 1 274 ? 69.331 26.313 48.241 1.00 18.97 274 GLY B CA 1
ATOM 4803 C C . GLY B 1 274 ? 69.641 24.848 48.024 1.00 19.54 274 GLY B C 1
ATOM 4804 O O . GLY B 1 274 ? 70.623 24.343 48.568 1.00 19.02 274 GLY B O 1
ATOM 4805 N N . THR B 1 275 ? 68.828 24.152 47.242 1.00 20.50 275 THR B N 1
ATOM 4806 C CA . THR B 1 275 ? 69.106 22.750 46.981 1.00 20.28 275 THR B CA 1
ATOM 4807 C C . THR B 1 275 ? 69.890 22.704 45.681 1.00 20.26 275 THR B C 1
ATOM 4808 O O . THR B 1 275 ? 69.911 23.681 44.933 1.00 19.86 275 THR B O 1
ATOM 4812 N N . ALA B 1 276 ? 70.539 21.579 45.411 1.00 20.50 276 ALA B N 1
ATOM 4813 C CA . ALA B 1 276 ? 71.313 21.447 44.184 1.00 21.80 276 ALA B CA 1
ATOM 4814 C C . ALA B 1 276 ? 70.428 21.750 42.976 1.00 22.14 276 ALA B C 1
ATOM 4815 O O . ALA B 1 276 ? 70.884 22.313 41.979 1.00 22.66 276 ALA B O 1
ATOM 4817 N N . GLN B 1 277 ? 69.157 21.380 43.081 1.00 22.11 277 GLN B N 1
ATOM 4818 C CA . GLN B 1 277 ? 68.189 21.599 42.011 1.00 23.73 277 GLN B CA 1
ATOM 4819 C C . GLN B 1 277 ? 67.780 23.062 41.827 1.00 21.44 277 GLN B C 1
ATOM 4820 O O . GLN B 1 277 ? 67.734 23.550 40.703 1.00 21.71 277 GLN B O 1
ATOM 4826 N N . THR B 1 278 ? 67.465 23.758 42.918 1.00 19.61 278 THR B N 1
ATOM 4827 C CA . THR B 1 278 ? 67.080 25.162 42.801 1.00 18.97 278 THR B CA 1
ATOM 4828 C C . THR B 1 278 ? 68.277 25.986 42.332 1.00 19.27 278 THR B C 1
ATOM 4829 O O . THR B 1 278 ? 68.141 26.847 41.471 1.00 18.64 278 THR B O 1
ATOM 4833 N N . LEU B 1 279 ? 69.448 25.724 42.907 1.00 19.29 279 LEU B N 1
ATOM 4834 C CA . LEU B 1 279 ? 70.658 26.448 42.526 1.00 19.94 279 LEU B CA 1
ATOM 4835 C C . LEU B 1 279 ? 70.904 26.293 41.031 1.00 21.53 279 LEU B C 1
ATOM 4836 O O . LEU B 1 279 ? 71.311 27.239 40.356 1.00 21.98 279 LEU B O 1
ATOM 4841 N N . LYS B 1 280 ? 70.649 25.094 40.516 1.00 21.64 280 LYS B N 1
ATOM 4842 C CA . LYS B 1 280 ? 70.826 24.825 39.097 1.00 20.67 280 LYS B CA 1
ATOM 4843 C C . LYS B 1 280 ? 69.734 25.545 38.308 1.00 19.57 280 LYS B C 1
ATOM 4844 O O . LYS B 1 280 ? 70.002 26.170 37.279 1.00 19.89 280 LYS B O 1
ATOM 4850 N N . ALA B 1 281 ? 68.501 25.453 38.793 1.00 17.77 281 ALA B N 1
ATOM 4851 C CA . ALA B 1 281 ? 67.382 26.110 38.129 1.00 16.81 281 ALA B CA 1
ATOM 4852 C C . ALA B 1 281 ? 67.531 27.634 38.182 1.00 16.38 281 ALA B C 1
ATOM 4853 O O . ALA B 1 281 ? 67.242 28.329 37.204 1.00 16.13 281 ALA B O 1
ATOM 4855 N N . ALA B 1 282 ? 67.986 28.147 39.324 1.00 16.00 282 ALA B N 1
ATOM 4856 C CA . ALA B 1 282 ? 68.168 29.587 39.503 1.00 16.31 282 ALA B CA 1
ATOM 4857 C C . ALA B 1 282 ? 69.073 30.190 38.425 1.00 15.72 282 ALA B C 1
ATOM 4858 O O . ALA B 1 282 ? 68.835 31.308 37.967 1.00 14.32 282 ALA B O 1
ATOM 4860 N N . VAL B 1 283 ? 70.107 29.454 38.025 1.00 15.20 283 VAL B N 1
ATOM 4861 C CA . VAL B 1 283 ? 71.026 29.924 36.988 1.00 17.71 283 VAL B CA 1
ATOM 4862 C C . VAL B 1 283 ? 70.419 29.731 35.595 1.00 18.09 283 VAL B C 1
ATOM 4863 O O . VAL B 1 283 ? 70.398 30.659 34.785 1.00 17.73 283 VAL B O 1
ATOM 4867 N N . ASP B 1 284 ? 69.908 28.531 35.334 1.00 18.02 284 ASP B N 1
ATOM 4868 C CA . ASP B 1 284 ? 69.301 28.197 34.042 1.00 18.84 284 ASP B CA 1
ATOM 4869 C C . ASP B 1 284 ? 68.180 29.124 33.590 1.00 18.43 284 ASP B C 1
ATOM 4870 O O . ASP B 1 284 ? 68.069 29.431 32.405 1.00 18.00 284 ASP B O 1
ATOM 4875 N N . CYS B 1 285 ? 67.341 29.553 34.527 1.00 16.49 285 CYS B N 1
ATOM 4876 C CA . CYS B 1 285 ? 66.199 30.393 34.192 1.00 16.42 285 CYS B CA 1
ATOM 4877 C C . CYS B 1 285 ? 66.482 31.866 33.897 1.00 16.26 285 CYS B C 1
ATOM 4878 O O . CYS B 1 285 ? 65.558 32.609 33.561 1.00 14.23 285 CYS B O 1
ATOM 4881 N N . THR B 1 286 ? 67.732 32.301 34.036 1.00 16.16 286 THR B N 1
ATOM 4882 C CA . THR B 1 286 ? 68.058 33.700 33.764 1.00 16.11 286 THR B CA 1
ATOM 4883 C C . THR B 1 286 ? 68.361 33.882 32.280 1.00 17.24 286 THR B C 1
ATOM 4884 O O . THR B 1 286 ? 68.758 32.934 31.589 1.00 14.16 286 THR B O 1
ATOM 4888 N N . VAL B 1 287 ? 68.164 35.101 31.789 1.00 17.75 287 VAL B N 1
ATOM 4889 C CA . VAL B 1 287 ? 68.406 35.388 30.387 1.00 18.11 287 VAL B CA 1
ATOM 4890 C C . VAL B 1 287 ? 69.888 35.315 30.100 1.00 17.63 287 VAL B C 1
ATOM 4891 O O . VAL B 1 287 ? 70.714 35.440 31.004 1.00 17.11 287 VAL B O 1
ATOM 4895 N N . LEU B 1 288 ? 70.225 35.089 28.840 1.00 19.07 288 LEU B N 1
ATOM 4896 C CA . LEU B 1 288 ? 71.623 35.047 28.439 1.00 20.15 288 LEU B CA 1
ATOM 4897 C C . LEU B 1 288 ? 72.026 36.508 28.296 1.00 19.91 288 LEU B C 1
ATOM 4898 O O . LEU B 1 288 ? 71.165 37.382 28.255 1.00 19.39 288 LEU B O 1
ATOM 4903 N N . GLY B 1 289 ? 73.324 36.776 28.249 1.00 19.21 289 GLY B N 1
ATOM 4904 C CA . GLY B 1 289 ? 73.786 38.142 28.099 1.00 18.63 289 GLY B CA 1
ATOM 4905 C C . GLY B 1 289 ? 74.010 38.877 29.405 1.00 18.33 289 GLY B C 1
ATOM 4906 O O . GLY B 1 289 ? 75.101 39.409 29.636 1.00 18.26 289 GLY B O 1
ATOM 4907 N N . TRP B 1 290 ? 72.992 38.905 30.263 1.00 17.42 290 TRP B N 1
ATOM 4908 C CA . TRP B 1 290 ? 73.106 39.602 31.542 1.00 17.93 290 TRP B CA 1
ATOM 4909 C C . TRP B 1 290 ? 72.348 38.958 32.715 1.00 17.53 290 TRP B C 1
ATOM 4910 O O . TRP B 1 290 ? 72.224 39.565 33.779 1.00 14.62 290 TRP B O 1
ATOM 4921 N N . GLY B 1 291 ? 71.846 37.738 32.525 1.00 18.11 291 GLY B N 1
ATOM 4922 C CA . GLY B 1 291 ? 71.127 37.059 33.596 1.00 17.32 291 GLY B CA 1
ATOM 4923 C C . GLY B 1 291 ? 71.943 37.026 34.881 1.00 18.40 291 GLY B C 1
ATOM 4924 O O . GLY B 1 291 ? 73.129 36.689 34.859 1.00 18.22 291 GLY B O 1
ATOM 4925 N N . SER B 1 292 ? 71.317 37.375 36.003 1.00 16.50 292 SER B N 1
ATOM 4926 C CA . SER B 1 292 ? 72.016 37.395 37.286 1.00 16.72 292 SER B CA 1
ATOM 4927 C C . SER B 1 292 ? 71.371 36.495 38.327 1.00 15.71 292 SER B C 1
ATOM 4928 O O . SER B 1 292 ? 70.201 36.651 38.644 1.00 16.20 292 SER B O 1
ATOM 4931 N N . CYS B 1 293 ? 72.146 35.554 38.854 1.00 16.05 293 CYS B N 1
ATOM 4932 C CA . CYS B 1 293 ? 71.658 34.634 39.874 1.00 14.92 293 CYS B CA 1
ATOM 4933 C C . CYS B 1 293 ? 72.286 34.997 41.214 1.00 14.42 293 CYS B C 1
ATOM 4934 O O . CYS B 1 293 ? 73.504 35.103 41.319 1.00 14.85 293 CYS B O 1
ATOM 4937 N N . THR B 1 294 ? 71.456 35.196 42.231 1.00 13.15 294 THR B N 1
ATOM 4938 C CA . THR B 1 294 ? 71.943 35.542 43.564 1.00 12.39 294 THR B CA 1
ATOM 4939 C C . THR B 1 294 ? 71.601 34.438 44.550 1.00 12.40 294 THR B C 1
ATOM 4940 O O . THR B 1 294 ? 70.428 34.160 44.803 1.00 13.02 294 THR B O 1
ATOM 4944 N N . VAL B 1 295 ? 72.635 33.814 45.095 1.00 14.16 295 VAL B N 1
ATOM 4945 C CA . VAL B 1 295 ? 72.485 32.740 46.069 1.00 14.36 295 VAL B CA 1
ATOM 4946 C C . VAL B 1 295 ? 72.154 33.309 47.446 1.00 14.34 295 VAL B C 1
ATOM 4947 O O . VAL B 1 295 ? 72.914 34.100 47.993 1.00 15.76 295 VAL B O 1
ATOM 4951 N N . VAL B 1 296 ? 71.02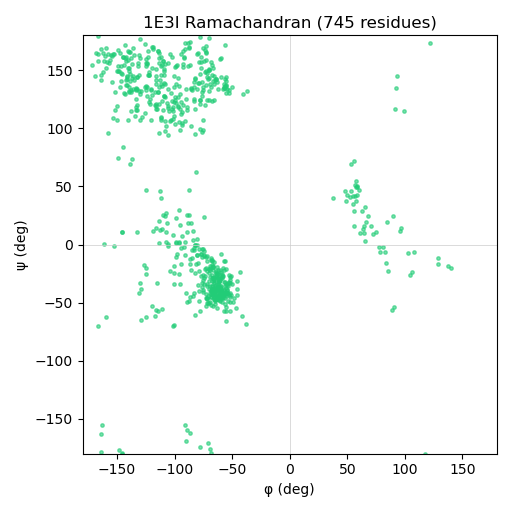1 32.911 48.008 1.00 14.43 296 VAL B N 1
ATOM 4952 C CA . VAL B 1 296 ? 70.638 33.392 49.336 1.00 15.34 296 VAL B CA 1
ATOM 4953 C C . VAL B 1 296 ? 70.601 32.192 50.277 1.00 16.95 296 VAL B C 1
ATOM 4954 O O . VAL B 1 296 ? 71.271 32.177 51.308 1.00 16.77 296 VAL B O 1
ATOM 4958 N N . GLY B 1 297 ? 69.814 31.185 49.913 1.00 17.89 297 GLY B N 1
ATOM 4959 C CA . GLY B 1 297 ? 69.737 29.986 50.722 1.00 17.84 297 GLY B CA 1
ATOM 4960 C C . GLY B 1 297 ? 70.741 28.977 50.196 1.00 19.04 297 GLY B C 1
ATOM 4961 O O . GLY B 1 297 ? 71.089 29.010 49.012 1.00 17.83 297 GLY B O 1
ATOM 4962 N N . ALA B 1 298 ? 71.216 28.089 51.064 1.00 20.72 298 ALA B N 1
ATOM 4963 C CA . ALA B 1 298 ? 72.175 27.067 50.663 1.00 22.82 298 ALA B CA 1
ATOM 4964 C C . ALA B 1 298 ? 72.088 25.835 51.560 1.00 24.14 298 ALA B C 1
ATOM 4965 O O . ALA B 1 298 ? 72.479 25.880 52.725 1.00 24.00 298 ALA B O 1
ATOM 4967 N N . LYS B 1 299 ? 71.571 24.738 51.012 1.00 25.39 299 LYS B N 1
ATOM 4968 C CA . LYS B 1 299 ? 71.447 23.493 51.764 1.00 27.25 299 LYS B CA 1
ATOM 4969 C C . LYS B 1 299 ? 72.598 22.567 51.430 1.00 27.87 299 LYS B C 1
ATOM 4970 O O . LYS B 1 299 ? 72.788 21.544 52.086 1.00 28.87 299 LYS B O 1
ATOM 4976 N N . VAL B 1 300 ? 73.351 22.923 50.395 1.00 27.01 300 VAL B N 1
ATOM 4977 C CA . VAL B 1 300 ? 74.503 22.138 49.972 1.00 27.36 300 VAL B CA 1
ATOM 4978 C C . VAL B 1 300 ? 75.737 23.035 49.967 1.00 27.93 300 VAL B C 1
ATOM 4979 O O . VAL B 1 300 ? 75.627 24.259 49.848 1.00 26.46 300 VAL B O 1
ATOM 4983 N N . ASP B 1 301 ? 76.911 22.425 50.090 1.00 28.47 301 ASP B N 1
ATOM 4984 C CA . ASP B 1 301 ? 78.158 23.179 50.138 1.00 30.26 301 ASP B CA 1
ATOM 4985 C C . ASP B 1 301 ? 78.671 23.670 48.795 1.00 30.17 301 ASP B C 1
ATOM 4986 O O . ASP B 1 301 ? 79.441 24.625 48.742 1.00 29.85 301 ASP B O 1
ATOM 4991 N N . GLU B 1 302 ? 78.260 23.023 47.712 1.00 31.00 302 GLU B N 1
ATOM 4992 C CA . GLU B 1 302 ? 78.740 23.427 46.398 1.00 31.21 302 GLU B CA 1
ATOM 4993 C C . GLU B 1 302 ? 77.653 23.605 45.358 1.00 30.64 302 GLU B C 1
ATOM 4994 O O . GLU B 1 302 ? 76.525 23.147 45.523 1.00 30.05 302 GLU B O 1
ATOM 5000 N N . MET B 1 303 ? 78.006 24.297 44.283 1.00 29.51 303 MET B N 1
ATOM 5001 C CA . MET B 1 303 ? 77.089 24.497 43.177 1.00 28.76 303 MET B CA 1
ATOM 5002 C C . MET B 1 303 ? 77.916 24.360 41.907 1.00 28.71 303 MET B C 1
ATOM 5003 O O . MET B 1 303 ? 79.036 24.870 41.819 1.00 27.36 303 MET B O 1
ATOM 5008 N N . THR B 1 304 ? 77.372 23.634 40.940 1.00 28.06 304 THR B N 1
ATOM 5009 C CA . THR B 1 304 ? 78.064 23.407 39.681 1.00 28.54 304 THR B CA 1
ATOM 5010 C C . THR B 1 304 ? 77.510 24.316 38.597 1.00 27.80 304 THR B C 1
ATOM 5011 O O . THR B 1 304 ? 76.335 24.244 38.254 1.00 28.52 304 THR B O 1
ATOM 5015 N N . ILE B 1 305 ? 78.372 25.169 38.062 1.00 27.91 305 ILE B N 1
ATOM 5016 C CA . ILE B 1 305 ? 77.982 26.108 37.023 1.00 27.46 305 ILE B CA 1
ATOM 5017 C C . ILE B 1 305 ? 78.629 25.748 35.689 1.00 25.77 305 ILE B C 1
ATOM 5018 O O . ILE B 1 305 ? 79.852 25.626 35.597 1.00 25.05 305 ILE B O 1
ATOM 5023 N N . PRO B 1 306 ? 77.818 25.547 34.637 1.00 24.96 306 PRO B N 1
ATOM 5024 C CA . PRO B 1 306 ? 78.435 25.211 33.351 1.00 24.10 306 PRO B CA 1
ATOM 5025 C C . PRO B 1 306 ? 79.293 26.395 32.910 1.00 22.85 306 PRO B C 1
ATOM 5026 O O . PRO B 1 306 ? 78.893 27.551 33.087 1.00 20.25 306 PRO B O 1
ATOM 5030 N N . THR B 1 307 ? 80.462 26.101 32.354 1.00 20.71 307 THR B N 1
ATOM 5031 C CA . THR B 1 307 ? 81.393 27.141 31.896 1.00 20.80 307 THR B CA 1
ATOM 5032 C C . THR B 1 307 ? 80.727 27.998 30.816 1.00 21.30 307 THR B C 1
ATOM 5033 O O . THR B 1 307 ? 80.892 29.222 30.786 1.00 21.75 307 THR B O 1
ATOM 5037 N N . VAL B 1 308 ? 79.965 27.354 29.941 1.00 19.69 308 VAL B N 1
ATOM 5038 C CA . VAL B 1 308 ? 79.304 28.064 28.859 1.00 21.40 308 VAL B CA 1
ATOM 5039 C C . VAL B 1 308 ? 78.332 29.149 29.344 1.00 20.39 308 VAL B C 1
ATOM 5040 O O . VAL B 1 308 ? 78.242 30.219 28.742 1.00 19.80 308 VAL B O 1
ATOM 5044 N N . ASP B 1 309 ? 77.616 28.878 30.430 1.00 19.13 309 ASP B N 1
ATOM 5045 C CA . ASP B 1 309 ? 76.661 29.842 30.969 1.00 19.54 309 ASP B CA 1
ATOM 5046 C C . ASP B 1 309 ? 77.308 31.180 31.279 1.00 20.50 309 ASP B C 1
ATOM 5047 O O . ASP B 1 309 ? 76.817 32.241 30.876 1.00 19.10 309 ASP B O 1
ATOM 5052 N N . VAL B 1 310 ? 78.407 31.120 32.015 1.00 19.37 310 VAL B N 1
ATOM 5053 C CA . VAL B 1 310 ? 79.138 32.310 32.396 1.00 21.52 310 VAL B CA 1
ATOM 5054 C C . VAL B 1 310 ? 79.714 33.022 31.166 1.00 20.47 310 VAL B C 1
ATOM 5055 O O . VAL B 1 310 ? 79.675 34.248 31.072 1.00 19.53 310 VAL B O 1
ATOM 5059 N N . ILE B 1 311 ? 80.221 32.254 30.209 1.00 20.08 311 ILE B N 1
ATOM 5060 C CA . ILE B 1 311 ? 80.769 32.835 28.989 1.00 19.62 311 ILE B CA 1
ATOM 5061 C C . ILE B 1 311 ? 79.674 33.557 28.201 1.00 20.50 311 ILE B C 1
ATOM 5062 O O . ILE B 1 311 ? 79.917 34.597 27.585 1.00 19.67 311 ILE B O 1
ATOM 5067 N N . LEU B 1 312 ? 78.463 33.012 28.242 1.00 20.65 312 LEU B N 1
ATOM 5068 C CA . LEU B 1 312 ? 77.343 33.603 27.531 1.00 20.73 312 LEU B CA 1
ATOM 5069 C C . LEU B 1 312 ? 76.594 34.710 28.282 1.00 19.42 312 LEU B C 1
ATOM 5070 O O . LEU B 1 312 ? 75.449 35.026 27.952 1.00 16.95 312 LEU B O 1
ATOM 5075 N N . GLY B 1 313 ? 77.226 35.282 29.303 1.00 20.51 313 GLY B N 1
ATOM 5076 C CA . GLY B 1 313 ? 76.605 36.395 30.004 1.00 19.77 313 GLY B CA 1
ATOM 5077 C C . GLY B 1 313 ? 75.935 36.228 31.351 1.00 18.67 313 GLY B C 1
ATOM 5078 O O . GLY B 1 313 ? 75.530 37.224 31.945 1.00 18.25 313 GLY B O 1
ATOM 5079 N N . ARG B 1 314 ? 75.790 35.004 31.845 1.00 18.23 314 ARG B N 1
ATOM 5080 C CA . ARG B 1 314 ? 75.159 34.835 33.149 1.00 19.12 314 ARG B CA 1
ATOM 5081 C C . ARG B 1 314 ? 76.201 35.074 34.238 1.00 18.35 314 ARG B C 1
ATOM 5082 O O . ARG B 1 314 ? 77.374 34.730 34.074 1.00 17.07 314 ARG B O 1
ATOM 5090 N N . SER B 1 315 ? 75.777 35.690 35.336 1.00 17.28 315 SER B N 1
ATOM 5091 C CA . SER B 1 315 ? 76.679 35.965 36.444 1.00 17.38 315 SER B CA 1
ATOM 5092 C C . SER B 1 315 ? 76.108 35.357 37.723 1.00 17.45 315 SER B C 1
ATOM 5093 O O . SER B 1 315 ? 74.899 35.145 37.831 1.00 16.15 315 SER B O 1
ATOM 5096 N N . ILE B 1 316 ? 76.977 35.066 38.686 1.00 17.12 316 ILE B N 1
ATOM 5097 C CA . ILE B 1 316 ? 76.532 34.479 39.944 1.00 17.68 316 ILE B CA 1
ATOM 5098 C C . ILE B 1 316 ? 77.158 35.182 41.135 1.00 17.50 316 ILE B C 1
ATOM 5099 O O . ILE B 1 316 ? 78.355 35.450 41.137 1.00 18.10 316 ILE B O 1
ATOM 5104 N N . ASN B 1 317 ? 76.344 35.489 42.140 1.00 17.19 317 ASN B N 1
ATOM 5105 C CA . ASN B 1 317 ? 76.854 36.102 43.359 1.00 17.54 317 ASN B CA 1
ATOM 5106 C C . ASN B 1 317 ? 76.032 35.589 44.537 1.00 17.72 317 ASN B C 1
ATOM 5107 O O . ASN B 1 317 ? 75.136 34.760 44.355 1.00 18.89 317 ASN B O 1
ATOM 5112 N N . GLY B 1 318 ? 76.351 36.047 45.743 1.00 15.65 318 GLY B N 1
ATOM 5113 C CA . GLY B 1 318 ? 75.626 35.592 46.918 1.00 15.88 318 GLY B CA 1
ATOM 5114 C C . GLY B 1 318 ? 75.480 36.691 47.946 1.00 15.77 318 GLY B C 1
ATOM 5115 O O . GLY B 1 318 ? 76.220 37.665 47.920 1.00 16.11 318 GLY B O 1
ATOM 5116 N N . THR B 1 319 ? 74.535 36.537 48.866 1.00 16.51 319 THR B N 1
ATOM 5117 C CA . THR B 1 319 ? 74.314 37.561 49.874 1.00 16.20 319 THR B CA 1
ATOM 5118 C C . THR B 1 319 ? 74.651 37.080 51.274 1.00 17.31 319 THR B C 1
ATOM 5119 O O . THR B 1 319 ? 74.633 35.874 51.562 1.00 15.89 319 THR B O 1
ATOM 5123 N N . PHE B 1 320 ? 74.959 38.043 52.139 1.00 16.41 320 PHE B N 1
ATOM 5124 C CA . PHE B 1 320 ? 75.266 37.789 53.545 1.00 17.45 320 PHE B CA 1
ATOM 5125 C C . PHE B 1 320 ? 74.456 38.851 54.275 1.00 18.09 320 PHE B C 1
ATOM 5126 O O . PHE B 1 320 ? 74.765 40.044 54.184 1.00 17.44 320 PHE B O 1
ATOM 5134 N N . PHE B 1 321 ? 73.416 38.422 54.984 1.00 17.09 321 PHE B N 1
ATOM 5135 C CA . PHE B 1 321 ? 72.543 39.352 55.691 1.00 18.57 321 PHE B CA 1
ATOM 5136 C C . PHE B 1 321 ? 72.044 40.423 54.718 1.00 18.03 321 PHE B C 1
ATOM 5137 O O . PHE B 1 321 ? 72.076 41.615 55.017 1.00 18.16 321 PHE B O 1
ATOM 5145 N N . GLY B 1 322 ? 71.601 39.985 53.543 1.00 17.75 322 GLY B N 1
ATOM 5146 C CA . GLY B 1 322 ? 71.074 40.907 52.551 1.00 18.02 322 GLY B CA 1
ATOM 5147 C C . GLY B 1 322 ? 71.982 42.051 52.127 1.00 19.13 322 GLY B C 1
ATOM 5148 O O . GLY B 1 322 ? 71.514 43.024 51.528 1.00 18.32 322 GLY B O 1
ATOM 5149 N N . GLY B 1 323 ? 73.270 41.940 52.438 1.00 18.73 323 GLY B N 1
ATOM 5150 C CA . GLY B 1 323 ? 74.227 42.970 52.073 1.00 19.55 323 GLY B CA 1
ATOM 5151 C C . GLY B 1 323 ? 74.137 44.267 52.865 1.00 19.79 323 GLY B C 1
ATOM 5152 O O . GLY B 1 323 ? 74.800 45.249 52.527 1.00 18.19 323 GLY B O 1
ATOM 5153 N N . TRP B 1 324 ? 73.332 44.279 53.922 1.00 20.30 324 TRP B N 1
ATOM 5154 C CA . TRP B 1 324 ? 73.171 45.482 54.727 1.00 19.15 324 TRP B CA 1
ATOM 5155 C C . TRP B 1 324 ? 74.301 45.732 55.707 1.00 20.71 324 TRP B C 1
ATOM 5156 O O . TRP B 1 324 ? 74.803 44.803 56.342 1.00 19.97 324 TRP B O 1
ATOM 5167 N N . LYS B 1 325 ? 74.704 46.995 55.824 1.00 21.52 325 LYS B N 1
ATOM 5168 C CA . LYS B 1 325 ? 75.688 47.362 56.830 1.00 21.15 325 LYS B CA 1
ATOM 5169 C C . LYS B 1 325 ? 74.735 47.312 58.026 1.00 20.26 325 LYS B C 1
ATOM 5170 O O . LYS B 1 325 ? 73.990 48.259 58.278 1.00 20.45 325 LYS B O 1
ATOM 5176 N N . SER B 1 326 ? 74.735 46.186 58.727 1.00 21.57 326 SER B N 1
ATOM 5177 C CA . SER B 1 326 ? 73.835 45.954 59.852 1.00 21.46 326 SER B CA 1
ATOM 5178 C C . SER B 1 326 ? 73.511 47.113 60.795 1.00 22.90 326 SER B C 1
ATOM 5179 O O . SER B 1 326 ? 72.371 47.583 60.833 1.00 22.13 326 SER B O 1
ATOM 5182 N N . VAL B 1 327 ? 74.497 47.563 61.563 1.00 23.25 327 VAL B N 1
ATOM 5183 C CA . VAL B 1 327 ? 74.277 48.644 62.516 1.00 25.24 327 VAL B CA 1
ATOM 5184 C C . VAL B 1 327 ? 73.676 49.901 61.889 1.00 25.70 327 VAL B C 1
ATOM 5185 O O . VAL B 1 327 ? 72.783 50.516 62.469 1.00 25.95 327 VAL B O 1
ATOM 5189 N N . ASP B 1 328 ? 74.146 50.280 60.707 1.00 26.03 328 ASP B N 1
ATOM 5190 C CA . ASP B 1 328 ? 73.618 51.478 60.053 1.00 27.55 328 ASP B CA 1
ATOM 5191 C C . ASP B 1 328 ? 72.281 51.259 59.349 1.00 27.01 328 ASP B C 1
ATOM 5192 O O . ASP B 1 328 ? 71.429 52.151 59.329 1.00 27.55 328 ASP B O 1
ATOM 5197 N N . SER B 1 329 ? 72.097 50.069 58.787 1.00 25.73 329 SER B N 1
ATOM 5198 C CA . SER B 1 329 ? 70.888 49.746 58.037 1.00 25.46 329 SER B CA 1
ATOM 5199 C C . SER B 1 329 ? 69.662 49.301 58.832 1.00 25.22 329 SER B C 1
ATOM 5200 O O . SER B 1 329 ? 68.537 49.698 58.515 1.00 24.41 329 SER B O 1
ATOM 5203 N N . VAL B 1 330 ? 69.868 48.467 59.845 1.00 24.40 330 VAL B N 1
ATOM 5204 C CA . VAL B 1 330 ? 68.751 47.963 60.636 1.00 24.37 330 VAL B CA 1
ATOM 5205 C C . VAL B 1 330 ? 67.797 49.056 61.114 1.00 23.93 330 VAL B C 1
ATOM 5206 O O . VAL B 1 330 ? 66.585 48.931 60.953 1.00 24.94 330 VAL B O 1
ATOM 5210 N N . PRO B 1 331 ? 68.325 50.143 61.706 1.00 22.24 331 PRO B N 1
ATOM 5211 C CA . PRO B 1 331 ? 67.415 51.199 62.160 1.00 23.06 331 PRO B CA 1
ATOM 5212 C C . PRO B 1 331 ? 66.535 51.734 61.022 1.00 22.82 331 PRO B C 1
ATOM 5213 O O . PRO B 1 331 ? 65.374 52.068 61.236 1.00 23.83 331 PRO B O 1
ATOM 5217 N N . ASN B 1 332 ? 67.085 51.804 59.812 1.00 23.94 332 ASN B N 1
ATOM 5218 C CA . ASN B 1 332 ? 66.326 52.299 58.662 1.00 24.74 332 ASN B CA 1
ATOM 5219 C C . ASN B 1 332 ? 65.214 51.356 58.213 1.00 24.07 332 ASN B C 1
ATOM 5220 O O . ASN B 1 332 ? 64.148 51.801 57.778 1.00 22.15 332 ASN B O 1
ATOM 5225 N N . LEU B 1 333 ? 65.463 50.054 58.304 1.00 23.51 333 LEU B N 1
ATOM 5226 C CA . LEU B 1 333 ? 64.455 49.080 57.911 1.00 23.18 333 LEU B CA 1
ATOM 5227 C C . LEU B 1 333 ? 63.253 49.190 58.850 1.00 23.62 333 LEU B C 1
ATOM 5228 O O . LEU B 1 333 ? 62.108 49.047 58.424 1.00 25.41 333 LEU B O 1
ATOM 5233 N N . VAL B 1 334 ? 63.522 49.445 60.128 1.00 22.94 334 VAL B N 1
ATOM 5234 C CA . VAL B 1 334 ? 62.456 49.597 61.114 1.00 24.40 334 VAL B CA 1
ATOM 5235 C C . VAL B 1 334 ? 61.613 50.824 60.746 1.00 25.04 334 VAL B C 1
ATOM 5236 O O . VAL B 1 334 ? 60.378 50.775 60.755 1.00 25.29 334 VAL B O 1
ATOM 5240 N N . SER B 1 335 ? 62.282 51.918 60.400 1.00 24.98 335 SER B N 1
ATOM 5241 C CA . SER B 1 335 ? 61.579 53.135 60.018 1.00 25.77 335 SER B CA 1
ATOM 5242 C C . SER B 1 335 ? 60.685 52.882 58.806 1.00 27.08 335 SER B C 1
ATOM 5243 O O . SER B 1 335 ? 59.542 53.333 58.769 1.00 27.69 335 SER B O 1
ATOM 5246 N N . ASP B 1 336 ? 61.203 52.157 57.818 1.00 28.91 336 ASP B N 1
ATOM 5247 C CA . ASP B 1 336 ? 60.432 51.862 56.615 1.00 29.62 336 ASP B CA 1
ATOM 5248 C C . ASP B 1 336 ? 59.167 51.094 56.946 1.00 30.00 336 ASP B C 1
ATOM 5249 O O . ASP B 1 336 ? 58.126 51.307 56.324 1.00 28.08 336 ASP B O 1
ATOM 5254 N N . TYR B 1 337 ? 59.259 50.188 57.914 1.00 29.44 337 TYR B N 1
ATOM 5255 C CA . TYR B 1 337 ? 58.091 49.420 58.318 1.00 30.01 337 TYR B CA 1
ATOM 5256 C C . TYR B 1 337 ? 57.123 50.370 59.011 1.00 30.87 337 TYR B C 1
ATOM 5257 O O . TYR B 1 337 ? 55.915 50.307 58.797 1.00 30.40 337 TYR B O 1
ATOM 5266 N N . LYS B 1 338 ? 57.664 51.254 59.840 1.00 32.68 338 LYS B N 1
ATOM 5267 C CA . LYS B 1 338 ? 56.832 52.214 60.545 1.00 33.98 338 LYS B CA 1
ATOM 5268 C C . LYS B 1 338 ? 56.070 53.023 59.506 1.00 34.13 338 LYS B C 1
ATOM 5269 O O . LYS B 1 338 ? 54.877 53.277 59.655 1.00 35.20 338 LYS B O 1
ATOM 5275 N N . ASN B 1 339 ? 56.763 53.406 58.440 1.00 34.69 339 ASN B N 1
ATOM 5276 C CA . ASN B 1 339 ? 56.152 54.195 57.378 1.00 34.65 339 ASN B CA 1
ATOM 5277 C C . ASN B 1 339 ? 55.341 53.358 56.400 1.00 34.22 339 ASN B C 1
ATOM 5278 O O . ASN B 1 339 ? 54.838 53.869 55.400 1.00 32.62 339 ASN B O 1
ATOM 5283 N N . LYS B 1 340 ? 55.217 52.069 56.698 1.00 33.30 340 LYS B N 1
ATOM 5284 C CA . LYS B 1 340 ? 54.445 51.154 55.866 1.00 33.30 340 LYS B CA 1
ATOM 5285 C C . LYS B 1 340 ? 55.030 50.941 54.473 1.00 32.03 340 LYS B C 1
ATOM 5286 O O . LYS B 1 340 ? 54.293 50.735 53.508 1.00 31.85 340 LYS B O 1
ATOM 5292 N N . LYS B 1 341 ? 56.353 50.994 54.367 1.00 30.61 341 LYS B N 1
ATOM 5293 C CA . LYS B 1 341 ? 57.013 50.782 53.084 1.00 29.62 341 LYS B CA 1
ATOM 5294 C C . LYS B 1 341 ? 56.759 49.327 52.697 1.00 27.52 341 LYS B C 1
ATOM 5295 O O . LYS B 1 341 ? 56.727 48.968 51.518 1.00 28.51 341 LYS B O 1
ATOM 5301 N N . PHE B 1 342 ? 56.579 48.498 53.719 1.00 26.87 342 PHE B N 1
ATOM 5302 C CA . PHE B 1 342 ? 56.298 47.079 53.549 1.00 27.10 342 PHE B CA 1
ATOM 5303 C C . PHE B 1 342 ? 55.631 46.597 54.834 1.00 27.99 342 PHE B C 1
ATOM 5304 O O . PHE B 1 342 ? 55.687 47.281 55.856 1.00 29.75 342 PHE B O 1
ATOM 5312 N N . ASP B 1 343 ? 54.991 45.435 54.787 1.00 29.16 343 ASP B N 1
ATOM 5313 C CA . ASP B 1 343 ? 54.296 44.924 55.960 1.00 30.10 343 ASP B CA 1
ATOM 5314 C C . ASP B 1 343 ? 54.806 43.573 56.439 1.00 29.42 343 ASP B C 1
ATOM 5315 O O . ASP B 1 343 ? 54.535 42.540 55.831 1.00 28.74 343 ASP B O 1
ATOM 5320 N N . LEU B 1 344 ? 55.523 43.600 57.557 1.00 28.69 344 LEU B N 1
ATOM 5321 C CA . LEU B 1 344 ? 56.096 42.405 58.156 1.00 28.61 344 LEU B CA 1
ATOM 5322 C C . LEU B 1 344 ? 55.058 41.466 58.763 1.00 28.48 344 LEU B C 1
ATOM 5323 O O . LEU B 1 344 ? 55.329 40.278 58.939 1.00 30.10 344 LEU B O 1
ATOM 5328 N N . ASP B 1 345 ? 53.874 41.989 59.082 1.00 28.04 345 ASP B N 1
ATOM 5329 C CA . ASP B 1 345 ? 52.839 41.160 59.690 1.00 27.41 345 ASP B CA 1
ATOM 5330 C C . ASP B 1 345 ? 52.548 39.910 58.871 1.00 26.92 345 ASP B C 1
ATOM 5331 O O . ASP B 1 345 ? 52.261 38.852 59.427 1.00 26.25 345 ASP B O 1
ATOM 5336 N N . LEU B 1 346 ? 52.620 40.030 57.550 1.00 25.96 346 LEU B N 1
ATOM 5337 C CA . LEU B 1 346 ? 52.356 38.889 56.679 1.00 26.66 346 LEU B CA 1
ATOM 5338 C C . LEU B 1 346 ? 53.354 37.750 56.842 1.00 26.06 346 LEU B C 1
ATOM 5339 O O . LEU B 1 346 ? 53.049 36.602 56.516 1.00 26.83 346 LEU B O 1
ATOM 5344 N N . LEU B 1 347 ? 54.543 38.061 57.349 1.00 25.74 347 LEU B N 1
ATOM 5345 C CA . LEU B 1 347 ? 55.569 37.038 57.519 1.00 24.72 347 LEU B CA 1
ATOM 5346 C C . LEU B 1 347 ? 55.384 36.216 58.793 1.00 24.77 347 LEU B C 1
ATOM 5347 O O . LEU B 1 347 ? 55.958 35.139 58.925 1.00 25.24 347 LEU B O 1
ATOM 5352 N N . VAL B 1 348 ? 54.586 36.720 59.729 1.00 24.86 348 VAL B N 1
ATOM 5353 C CA . VAL B 1 348 ? 54.339 35.994 60.970 1.00 23.82 348 VAL B CA 1
ATOM 5354 C C . VAL B 1 348 ? 53.070 35.169 60.805 1.00 24.14 348 VAL B C 1
ATOM 5355 O O . VAL B 1 348 ? 51.980 35.712 60.654 1.00 26.39 348 VAL B O 1
ATOM 5359 N N . THR B 1 349 ? 53.225 33.851 60.822 1.00 24.10 349 THR B N 1
ATOM 5360 C CA . THR B 1 349 ? 52.100 32.948 60.648 1.00 24.18 349 THR B CA 1
ATOM 5361 C C . THR B 1 349 ? 51.589 32.358 61.957 1.00 24.88 349 THR B C 1
ATOM 5362 O O . THR B 1 349 ? 50.433 31.950 62.049 1.00 23.61 349 THR B O 1
ATOM 5366 N N . HIS B 1 350 ? 52.452 32.302 62.964 1.00 24.65 350 HIS B N 1
ATOM 5367 C CA . HIS B 1 350 ? 52.070 31.744 64.257 1.00 25.87 350 HIS B CA 1
ATOM 5368 C C . HIS B 1 350 ? 52.709 32.515 65.409 1.00 24.78 350 HIS B C 1
ATOM 5369 O O . HIS B 1 350 ? 53.568 33.377 65.209 1.00 23.22 350 HIS B O 1
ATOM 5376 N N . ALA B 1 351 ? 52.273 32.186 66.620 1.00 25.58 351 ALA B N 1
ATOM 5377 C CA . ALA B 1 351 ? 52.799 32.781 67.841 1.00 24.85 351 ALA B CA 1
ATOM 5378 C C . ALA B 1 351 ? 52.725 31.692 68.905 1.00 25.31 351 ALA B C 1
ATOM 5379 O O . ALA B 1 351 ? 51.728 30.975 69.003 1.00 27.45 351 ALA B O 1
ATOM 5381 N N . LEU B 1 352 ? 53.788 31.549 69.684 1.00 24.20 352 LEU B N 1
ATOM 5382 C CA . LEU B 1 352 ? 53.819 30.540 70.733 1.00 22.85 352 LEU B CA 1
ATOM 5383 C C . LEU B 1 352 ? 54.617 31.025 71.929 1.00 22.76 352 LEU B C 1
ATOM 5384 O O . LEU B 1 352 ? 55.496 31.873 71.798 1.00 22.22 352 LEU B O 1
ATOM 5389 N N . PRO B 1 353 ? 54.308 30.503 73.122 1.00 23.87 353 PRO B N 1
ATOM 5390 C CA . PRO B 1 353 ? 55.059 30.924 74.308 1.00 25.07 353 PRO B CA 1
ATOM 5391 C C . PRO B 1 353 ? 56.477 30.368 74.117 1.00 25.98 353 PRO B C 1
ATOM 5392 O O . PRO B 1 353 ? 56.640 29.292 73.538 1.00 27.05 353 PRO B O 1
ATOM 5396 N N . PHE B 1 354 ? 57.491 31.086 74.589 1.00 26.21 354 PHE B N 1
ATOM 5397 C CA . PHE B 1 354 ? 58.870 30.624 74.440 1.00 27.06 354 PHE B CA 1
ATOM 5398 C C . PHE B 1 354 ? 59.068 29.148 74.803 1.00 27.86 354 PHE B C 1
ATOM 5399 O O . PHE B 1 354 ? 59.754 28.417 74.091 1.00 27.28 354 PHE B O 1
ATOM 5407 N N . GLU B 1 355 ? 58.467 28.715 75.906 1.00 27.42 355 GLU B N 1
ATOM 5408 C CA . GLU B 1 355 ? 58.604 27.333 76.366 1.00 29.00 355 GLU B CA 1
ATOM 5409 C C . GLU B 1 355 ? 58.155 26.303 75.335 1.00 27.23 355 GLU B C 1
ATOM 5410 O O . GLU B 1 355 ? 58.526 25.132 75.418 1.00 27.05 355 GLU B O 1
ATOM 5416 N N . SER B 1 356 ? 57.349 26.736 74.372 1.00 25.92 356 SER B N 1
ATOM 5417 C CA . SER B 1 356 ? 56.865 25.837 73.329 1.00 25.59 356 SER B CA 1
ATOM 5418 C C . SER B 1 356 ? 57.739 25.960 72.090 1.00 24.65 356 SER B C 1
ATOM 5419 O O . SER B 1 356 ? 57.278 25.745 70.970 1.00 23.34 356 SER B O 1
ATOM 5422 N N . ILE B 1 357 ? 59.008 26.294 72.294 1.00 23.41 357 ILE B N 1
ATOM 5423 C CA . ILE B 1 357 ? 59.928 26.456 71.177 1.00 23.84 357 ILE B CA 1
ATOM 5424 C C . ILE B 1 357 ? 60.029 25.214 70.297 1.00 25.52 357 ILE B C 1
ATOM 5425 O O . ILE B 1 357 ? 60.071 25.321 69.072 1.00 26.31 357 ILE B O 1
ATOM 5430 N N . ASN B 1 358 ? 60.060 24.035 70.905 1.00 26.68 358 ASN B N 1
ATOM 5431 C CA . ASN B 1 358 ? 60.148 22.816 70.113 1.00 27.16 358 ASN B CA 1
ATOM 5432 C C . ASN B 1 358 ? 58.936 22.621 69.206 1.00 27.02 358 ASN B C 1
ATOM 5433 O O . ASN B 1 358 ? 59.029 21.961 68.171 1.00 27.63 358 ASN B O 1
ATOM 5438 N N . ASP B 1 359 ? 57.798 23.197 69.584 1.00 25.98 359 ASP B N 1
ATOM 5439 C CA . ASP B 1 359 ? 56.605 23.085 68.752 1.00 24.75 359 ASP B CA 1
ATOM 5440 C C . ASP B 1 359 ? 56.754 24.031 67.559 1.00 24.01 359 ASP B C 1
ATOM 5441 O O . ASP B 1 359 ? 56.273 23.741 66.461 1.00 21.24 359 ASP B O 1
ATOM 5446 N N . ALA B 1 360 ? 57.428 25.160 67.771 1.00 21.93 360 ALA B N 1
ATOM 5447 C CA . ALA B 1 360 ? 57.648 26.109 66.680 1.00 23.00 360 ALA B CA 1
ATOM 5448 C C . ALA B 1 360 ? 58.589 25.443 65.677 1.00 21.53 360 ALA B C 1
ATOM 5449 O O . ALA B 1 360 ? 58.432 25.587 64.462 1.00 22.23 360 ALA B O 1
ATOM 5451 N N . ILE B 1 361 ? 59.564 24.705 66.196 1.00 22.48 361 ILE B N 1
ATOM 5452 C CA . ILE B 1 361 ? 60.519 24.007 65.347 1.00 23.45 361 ILE B CA 1
ATOM 5453 C C . ILE B 1 361 ? 59.807 22.964 64.491 1.00 24.52 361 ILE B C 1
ATOM 5454 O O . ILE B 1 361 ? 60.044 22.889 63.285 1.00 23.15 361 ILE B O 1
ATOM 5459 N N . ASP B 1 362 ? 58.936 22.164 65.107 1.00 25.90 362 ASP B N 1
ATOM 5460 C CA . ASP B 1 362 ? 58.199 21.137 64.365 1.00 27.32 362 ASP B CA 1
ATOM 5461 C C . ASP B 1 362 ? 57.348 21.736 63.242 1.00 27.16 362 ASP B C 1
ATOM 5462 O O . ASP B 1 362 ? 57.266 21.171 62.150 1.00 24.80 362 ASP B O 1
ATOM 5467 N N . LEU B 1 363 ? 56.709 22.871 63.520 1.00 27.00 363 LEU B N 1
ATOM 5468 C CA . LEU B 1 363 ? 55.885 23.558 62.527 1.00 28.67 363 LEU B CA 1
ATOM 5469 C C . LEU B 1 363 ? 56.728 23.904 61.312 1.00 30.03 363 LEU B C 1
ATOM 5470 O O . LEU B 1 363 ? 56.318 23.698 60.171 1.00 29.73 363 LEU B O 1
ATOM 5475 N N . MET B 1 364 ? 57.908 24.450 61.573 1.00 32.83 364 MET B N 1
ATOM 5476 C CA . MET B 1 364 ? 58.813 24.833 60.507 1.00 35.60 364 MET B CA 1
ATOM 5477 C C . MET B 1 364 ? 59.196 23.631 59.647 1.00 37.05 364 MET B C 1
ATOM 5478 O O . MET B 1 364 ? 59.189 23.712 58.421 1.00 36.79 364 MET B O 1
ATOM 5483 N N . LYS B 1 365 ? 59.518 22.512 60.287 1.00 38.73 365 LYS B N 1
ATOM 5484 C CA . LYS B 1 365 ? 59.900 21.317 59.546 1.00 41.05 365 LYS B CA 1
ATOM 5485 C C . LYS B 1 365 ? 58.756 20.722 58.739 1.00 41.66 365 LYS B C 1
ATOM 5486 O O . LYS B 1 365 ? 58.986 20.083 57.714 1.00 42.17 365 LYS B O 1
ATOM 5492 N N . GLU B 1 366 ? 57.525 20.919 59.202 1.00 42.92 366 GLU B N 1
ATOM 5493 C CA . GLU B 1 366 ? 56.360 20.416 58.480 1.00 43.39 366 GLU B CA 1
ATOM 5494 C C . GLU B 1 366 ? 56.029 21.343 57.317 1.00 42.75 366 GLU B C 1
ATOM 5495 O O . GLU B 1 366 ? 55.112 21.070 56.543 1.00 42.05 366 GLU B O 1
ATOM 5501 N N . GLY B 1 367 ? 56.767 22.443 57.213 1.00 42.21 367 GLY B N 1
ATOM 5502 C CA . GLY B 1 367 ? 56.527 23.402 56.151 1.00 41.66 367 GLY B CA 1
ATOM 5503 C C . GLY B 1 367 ? 55.231 24.157 56.366 1.00 41.14 367 GLY B C 1
ATOM 5504 O O . GLY B 1 367 ? 54.715 24.790 55.447 1.00 41.22 367 GLY B O 1
ATOM 5505 N N . LYS B 1 368 ? 54.708 24.097 57.588 1.00 40.32 368 LYS B N 1
ATOM 5506 C CA . LYS B 1 368 ? 53.455 24.765 57.928 1.00 38.64 368 LYS B CA 1
ATOM 5507 C C . LYS B 1 368 ? 53.597 26.233 58.314 1.00 36.76 368 LYS B C 1
ATOM 5508 O O . LYS B 1 368 ? 52.598 26.913 58.537 1.00 37.56 368 LYS B O 1
ATOM 5514 N N . SER B 1 369 ? 54.817 26.742 58.396 1.00 33.96 369 SER B N 1
ATOM 5515 C CA . SER B 1 369 ? 54.956 28.140 58.778 1.00 31.14 369 SER B CA 1
ATOM 5516 C C . SER B 1 369 ? 56.005 28.936 58.032 1.00 28.16 369 SER B C 1
ATOM 5517 O O . SER B 1 369 ? 56.859 28.391 57.336 1.00 27.21 369 SER B O 1
ATOM 5520 N N . ILE B 1 370 ? 55.905 30.250 58.180 1.00 25.35 370 ILE B N 1
ATOM 5521 C CA . ILE B 1 370 ? 56.857 31.172 57.603 1.00 21.27 370 ILE B CA 1
ATOM 5522 C C . ILE B 1 370 ? 57.714 31.497 58.820 1.00 22.60 370 ILE B C 1
ATOM 5523 O O . ILE B 1 370 ? 58.866 31.084 58.911 1.00 23.81 370 ILE B O 1
ATOM 5528 N N . ARG B 1 371 ? 57.126 32.217 59.769 1.00 22.56 371 ARG B N 1
ATOM 5529 C CA . ARG B 1 371 ? 57.816 32.576 61.000 1.00 21.72 371 ARG B CA 1
ATOM 5530 C C . ARG B 1 371 ? 56.889 32.456 62.205 1.00 22.38 371 ARG B C 1
ATOM 5531 O O . ARG B 1 371 ? 55.756 32.936 62.180 1.00 21.80 371 ARG B O 1
ATOM 5539 N N . THR B 1 372 ? 57.366 31.796 63.255 1.00 21.41 372 THR B N 1
ATOM 5540 C CA . THR B 1 372 ? 56.583 31.665 64.474 1.00 22.11 372 THR B CA 1
ATOM 5541 C C . THR B 1 372 ? 57.255 32.524 65.529 1.00 22.08 372 THR B C 1
ATOM 5542 O O . THR B 1 372 ? 58.396 32.271 65.911 1.00 22.01 372 THR B O 1
ATOM 5546 N N . ILE B 1 373 ? 56.552 33.552 65.985 1.00 22.51 373 ILE B N 1
ATOM 5547 C CA . ILE B 1 373 ? 57.097 34.437 67.002 1.00 25.56 373 ILE B CA 1
ATOM 5548 C C . ILE B 1 373 ? 57.027 33.753 68.370 1.00 25.88 373 ILE B C 1
ATOM 5549 O O . ILE B 1 373 ? 55.993 33.198 68.744 1.00 26.43 373 ILE B O 1
ATOM 5554 N N . LEU B 1 374 ? 58.132 33.775 69.104 1.00 25.80 374 LEU B N 1
ATOM 5555 C CA . LEU B 1 374 ? 58.168 33.193 70.438 1.00 27.90 374 LEU B CA 1
ATOM 5556 C C . LEU B 1 374 ? 58.188 34.356 71.423 1.00 29.54 374 LEU B C 1
ATOM 5557 O O . LEU B 1 374 ? 59.075 35.210 71.367 1.00 27.77 374 LEU B O 1
ATOM 5562 N N . THR B 1 375 ? 57.200 34.396 72.311 1.00 31.11 375 THR B N 1
ATOM 5563 C CA . THR B 1 375 ? 57.111 35.473 73.290 1.00 33.64 375 THR B CA 1
ATOM 5564 C C . THR B 1 375 ? 57.292 35.003 74.727 1.00 35.03 375 THR B C 1
ATOM 5565 O O . THR B 1 375 ? 57.258 33.805 75.019 1.00 33.00 375 THR B O 1
ATOM 5569 N N . PHE B 1 376 ? 57.493 35.966 75.622 1.00 37.59 376 PHE B N 1
ATOM 5570 C CA . PHE B 1 376 ? 57.682 35.671 77.034 1.00 40.25 376 PHE B CA 1
ATOM 5571 C C . PHE B 1 376 ? 56.613 36.388 77.857 1.00 41.22 376 PHE B C 1
ATOM 5572 O O . PHE B 1 376 ? 56.979 37.012 78.879 1.00 43.51 376 PHE B O 1
#

Secondary structure (DSSP, 8-state):
--TTS-EEEEEEEB-STTS--EEEEEEEPPP-TTEEEEEEEEEE--HHHHHTT-TTS---SSB----EEEEEEEEE-TT--S--TT-EEEE-SS---SSSHHHH-TT----TT---SS-GGGSS-S-TTS--SEEETTEEEB--TTT--SBSEEEEEGGGEEE--TT--HHHHGGGGTHHHHHHHIIIIIS---TT-EEEEE--SHHHHHHHHHHHHTT-SEEEEE-S-GGGHHHHHHTT-SEEE-GGG-SS-HHHHHHHHHTS-BSEEEESS--HHHHHHHHHTBPTTT-EEEE---SSSEEEEEHHHHHTT-EEEE-SGGG--HHHHHHHHHHHHHTTSS-GGGGEEEEEEGGGHHHHHHHHHTT--SEEEEE-/-PPEEEEEEEE-STTS--EEEEEEEPPP-TTEEEEEEEEEE--HHHHHTT-TTS---SSEE---EEEEEEEEEPTT--S--TT-EEEE-SS---SSSHHHH-TT----TT---SS-GGGSS-S-TTS--SEEETTEEEB-STTT--SBSEEEEEGGGEEEE-TT--TTTGGGGGTHHHHHHHIIIIIS---TT-EEEEE--SHHHHHHHHHHHHTT-SEEEEE-S-GGGHHHHHHTT-SEEE-GGG-SS-HHHHHHHHHTS-BSEEEESS--HHHHHHHHHTBPTTT-EEEE---SSSEEEEEHHHHHTT-EEEE-SGGG--HHHHHHHHHHHHHTTSS-GGGGEEEEEEGGGHHHHHHHHHTT--SEEEEE-

Solvent-accessible surface area: 28078 Å² total; per-residue (Å²): 66,92,97,53,122,79,6,147,12,92,0,0,0,1,45,132,42,51,38,101,7,52,69,26,119,0,45,0,33,39,13,94,62,67,4,0,0,0,50,1,43,0,0,0,2,7,68,43,2,21,51,2,20,47,99,192,69,118,32,58,43,28,4,0,2,0,1,0,0,0,0,52,3,23,3,39,6,92,76,13,125,116,15,106,66,52,4,43,0,0,0,0,20,0,1,12,23,101,193,30,143,32,11,140,13,126,118,16,10,3,0,45,34,13,101,45,57,117,86,37,33,35,8,12,21,35,10,83,71,114,56,23,4,1,48,0,137,77,142,79,1,67,3,11,17,12,0,0,0,1,0,39,34,0,1,0,12,41,14,0,0,2,97,5,41,88,149,10,75,13,79,50,0,0,0,0,0,10,0,0,0,11,0,3,0,0,0,51,37,23,6,132,12,63,112,52,9,24,0,0,0,1,10,0,25,3,33,0,0,0,0,0,8,0,0,110,70,18,34,9,76,69,2,0,0,3,19,91,47,32,136,29,29,89,58,0,115,74,20,14,9,81,27,30,22,11,43,174,133,48,156,94,78,13,25,63,23,0,44,114,78,30,95,34,5,0,30,30,0,0,0,17,30,0,36,59,130,23,2,71,3,0,0,23,0,1,19,40,10,58,0,18,1,0,0,21,18,39,137,51,106,84,8,55,0,22,8,24,1,0,31,3,16,19,40,1,36,8,8,16,3,0,26,38,44,1,27,68,15,0,36,90,3,2,40,33,32,106,103,165,106,12,64,0,63,54,0,24,55,58,74,50,75,0,83,30,0,44,79,2,21,63,35,30,127,92,21,128,8,5,4,4,4,0,41,76,99,166,87,32,172,12,69,0,0,0,0,54,124,46,59,37,89,9,50,65,25,147,1,47,0,34,34,11,92,65,52,4,0,4,0,53,1,57,0,0,0,2,7,68,40,3,27,63,6,22,31,93,165,83,119,26,57,48,26,4,0,1,0,2,0,0,0,0,45,3,52,22,42,4,97,75,16,119,107,16,108,82,49,5,46,0,0,0,0,20,0,2,11,23,116,153,31,153,37,13,152,14,123,105,14,17,6,0,20,40,6,161,47,54,118,100,28,52,26,13,12,44,48,14,94,67,176,54,25,3,1,49,0,151,77,150,80,1,67,4,9,12,9,0,0,0,0,0,47,40,0,0,0,5,38,6,0,1,2,96,7,40,89,141,9,75,17,82,47,0,0,0,0,0,10,0,0,0,11,0,3,0,0,0,49,46,15,6,128,12,65,110,52,7,26,0,0,0,2,12,1,25,3,34,0,0,0,0,0,5,0,0,112,61,19,31,9,75,62,2,0,0,4,19,91,43,31,147,29,25,90,56,0,120,70,21,18,10,78,32,33,22,13,41,170,140,42,156,95,79,14,25,58,28,0,45,105,77,28,98,33,7,0,25,28,0,0,0,17,26,0,40,68,153,27,3,77,3,0,4,33,0,0,16,27,6,46,0,13,1,0,0,19,18,44,141,52,118,95,9,62,1,19,8,25,4,0,32,2,19,14,37,1,27,9,8,16,3,0,27,38,48,1,31,66,15,0,38,92,2,3,42,32,38,100,104,160,104,12,63,0,65,48,0,22,51,63,74,44,73,0,78,30,0,51,76,1,24,86,34,33,150,110,24,121,8,6,5,5,1,0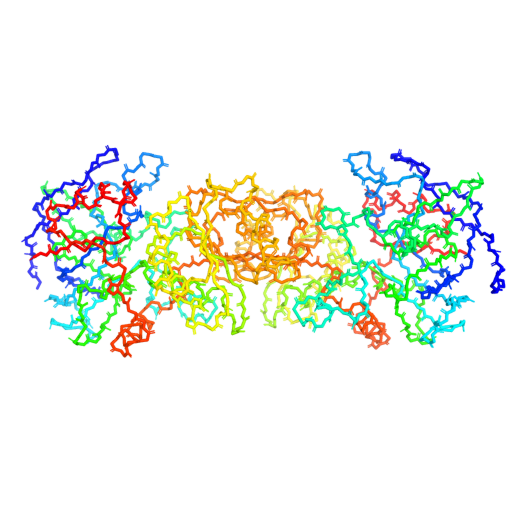,37,99

Sequence (749 aa):
GTQGKVIKCKAAIAWKTGSPLCIEEIEVSPPKACEVRIQVIATCVCPTDINATDPKKKALFPVVLGHECAGIVESVGPGVTNFKPGDKVIPFFAPQCKRCKLCLSPLTNLCGKLRNFKYPTIDQELMEDRTSRFTCKGRSIYHFMGVSSFSQYTVVSEANLARVDDEANLERVCLIGCGFSSGYGAAINTAKVTPGSTCAVFGLGCVGLSAIIGCKIAGASRIIAIDINGEKFPKAKALGATDCLNPRELDKPVQDVITELTAGGVDYSLDCAGTAQTLKAAVDCTVLGWGSCTVVGAKVDEMTIPTVDVILGRSINGTFFGGWKSVDSVPNLVSDYKNKKFDLDLLVTHALPFESINDAIDLMKEGKSIRTILTFGKVIKCKAAIAWKTGSPLCIEEIEVSPPKACEVRIQVIATCVCPTDINATDPKKKALFPVVLGHECAGIVESVGPGVTNFKPGDKVIPFFAPQCKRCKLCLSPLTNLCGKLRNFKYPTIDQELMEDRTSRFTCKGRSIYHFMGVSSFSQYTVVSEANLARVDDEANLERVCLIGCGFSSGYGAAINTAKVTPGSTCAVFGLGCVGLSAIIGCKIAGASRIIAIDINGEKFPKAKALGATDCLNPRELDKPVQDVITELTAGGVDYSLDCAGTAQTLKAAVDCTVLGWGSCTVVGAKVDEMTIPTVDVILGRSINGTFFGGWKSVDSVPNLVSDYKNKKFDLDLLVTHALPFESINDAIDLMKEGKSIRTILTF

Radius of gyration: 29.67 Å; Cα contacts (8 Å, |Δi|>4): 2101; chains: 2; bounding box: 60×42×99 Å

GO terms:
  GO:0010430 fatty acid omega-oxidation (P, IDA)
  GO:0004745 all-trans-retinol dehydrogenase (NAD+) activity (F, EXP)
  GO:0003960 quinone reductase (NADPH) activity (F, IDA)
  GO:0004022 alcohol dehydrogenase (NAD+) activity (F, IDA)
  GO:0004032 aldose reductase (NADPH) activity (F, IDA)
  GO:1901661 quinone metabolic process (P, IDA)
  GO:0006067 ethanol metabolic process (P, IDA)
  GO:0006081 aldehyde metabolic process (P, IDA)